Protein AF-A0A6A4WMY2-F1 (afdb_monomer)

Solvent-accessible surface area (backbone atoms only — not comparable to full-atom values): 32804 Å² total; per-residue (Å²): 133,95,70,61,45,73,72,65,24,87,80,44,72,63,36,80,62,93,88,50,77,45,66,55,60,60,67,51,46,77,79,38,69,51,49,16,57,38,78,95,74,64,24,33,28,31,42,44,43,34,55,51,47,76,78,48,96,80,77,61,83,92,50,36,43,37,49,77,73,38,41,66,62,64,94,48,38,72,63,53,51,57,52,47,69,68,31,71,67,42,60,69,35,49,77,80,50,74,86,37,73,67,36,46,49,55,49,51,50,51,52,52,49,52,55,48,52,56,45,51,48,54,50,54,51,49,52,52,49,34,56,75,70,73,44,63,59,64,43,98,55,95,80,65,11,54,49,55,52,53,49,53,59,57,21,77,82,28,67,70,44,44,60,44,69,71,43,91,84,60,73,72,49,71,68,48,48,50,51,53,51,48,54,54,50,52,50,53,51,48,52,52,51,42,68,43,41,73,52,50,87,67,81,36,95,66,63,68,80,62,49,78,46,77,51,75,48,68,47,100,87,71,48,80,45,75,46,80,46,80,44,72,70,56,88,82,42,58,62,60,49,56,47,63,76,39,40,59,61,52,46,54,54,31,44,61,51,21,72,51,91,46,76,65,9,55,50,27,38,55,48,33,67,50,60,36,29,38,67,47,55,45,49,55,56,56,48,46,71,56,47,53,52,49,50,45,40,51,52,52,61,67,37,69,82,51,44,62,61,56,38,53,50,44,53,50,52,41,44,52,52,47,47,53,50,54,77,39,30,71,62,51,50,56,53,50,51,55,55,49,67,74,44,87,47,51,72,83,86,68,65,72,88,79,81,78,73,58,72,95,78,47,71,98,64,83,80,89,72,67,91,46,49,71,54,40,52,39,52,53,51,45,52,54,44,51,52,51,50,48,53,51,42,72,69,58,74,36,69,69,54,53,50,52,31,50,52,49,47,59,75,74,44,93,65,50,71,66,58,50,43,58,59,38,66,79,36,96,52,43,88,80,51,59,56,80,75,42,44,64,57,48,49,51,65,67,74,68,72,68,50,56,90,77,55,85,52,60,96,62,34,38,60,47,84,45,100,94,46,54,43,66,40,76,43,77,50,60,59,79,87,59,87,48,62,95,68,33,42,60,43,73,55,97,78,36,62,42,67,41,68,37,34,52,92,74,53,83,54,64,94,85,36,38,63,40,41,45,102,90,31,44,45,70,40,81,63,84,83,75,83,49,56,78,73,61,71,54,60,93,72,36,43,71,43,79,49,102,90,39,53,43,68,41,76,113

Organism: Amphibalanus amphitrite (NCBI:txid1232801)

Sequence (556 aa):
MDTPNQPPGKSIPKQDLGGRKLSFMDHWYTLHPWIHFCPTRGKVLCFHCARANALSSSVPAKEKAFITEGFSNWKKALQRFSQHARSEHHLRSLPPSRNSITGVIETADAKQQEVNRANLMKVITSIIYLARQGLALRGHGNDDGNLIELLKLRACDSEELEQWLRRKERYLHQDTQNEILQLVSHEVLRNIISGMRDAVDGEVPDVPPFSVIVDGTQDISGNEQQSICVRYVDKDFNAVDAALDRYDEVLSTVEELGAGSTHVAARAAGLHAQLRKKSTLLALHMARVVLAPLDRLNRAAQGSRCTVSQLMSSVRLTKELLQAERDNADHTIQGLLRKVEASSCDAPMTLPRQKRVPARFAGAGEQHHAEDLPQYLREQLLLAIDSACTQLSDRFDQEGVREHGKVEKALLSSLNVKELDQLFQESPWREDISVADLAPQLQVLFKNNRTCADIRCAAGEKCDELPDGPDCVPDVPTCEGFFCRRGTNCYIRQGSPICLPNTCEVRECEPGLNCIDTPDGALCRKGEPIGTCEGKYCPPNTVCQTSAQGPTCAHI

pLDDT: mean 77.98, std 13.63, range [39.19, 97.25]

Structure (mmCIF, N/CA/C/O backbone):
data_AF-A0A6A4WMY2-F1
#
_entry.id   AF-A0A6A4WMY2-F1
#
loop_
_atom_site.group_PDB
_atom_site.id
_atom_site.type_symbol
_atom_site.label_atom_id
_atom_site.label_alt_id
_atom_site.label_comp_id
_atom_site.label_asym_id
_atom_site.label_entity_id
_atom_site.label_seq_id
_atom_site.pdbx_PDB_ins_code
_atom_site.Cartn_x
_atom_site.Cartn_y
_atom_site.Cartn_z
_atom_site.occupancy
_atom_site.B_iso_or_equiv
_atom_site.auth_seq_id
_atom_site.auth_comp_id
_atom_site.auth_asym_id
_atom_site.auth_atom_id
_atom_site.pdbx_PDB_model_num
ATOM 1 N N . MET A 1 1 ? -14.132 14.340 36.856 1.00 49.66 1 MET A N 1
ATOM 2 C CA . MET A 1 1 ? -15.029 15.392 37.387 1.00 49.66 1 MET A CA 1
ATOM 3 C C . MET A 1 1 ? -14.173 16.602 37.704 1.00 49.66 1 MET A C 1
ATOM 5 O O . MET A 1 1 ? -13.345 16.513 38.607 1.00 49.66 1 MET A O 1
ATOM 9 N N . ASP A 1 2 ? -14.356 17.693 36.966 1.00 70.06 2 ASP A N 1
ATOM 10 C CA . ASP A 1 2 ? -13.480 18.872 37.057 1.00 70.06 2 ASP A CA 1
ATOM 11 C C . ASP A 1 2 ? -14.007 19.960 38.003 1.00 70.06 2 ASP A C 1
ATOM 13 O O . ASP A 1 2 ? -13.276 20.885 38.351 1.00 70.06 2 ASP A O 1
ATOM 17 N N . THR A 1 3 ? -15.242 19.815 38.494 1.00 82.50 3 THR A N 1
ATOM 18 C CA . THR A 1 3 ? -15.913 20.769 39.388 1.00 82.50 3 THR A CA 1
ATOM 19 C C . THR A 1 3 ? -16.603 20.071 40.576 1.00 82.50 3 THR A C 1
ATOM 21 O O . THR A 1 3 ? -16.938 18.883 40.499 1.00 82.50 3 THR A O 1
ATOM 24 N N . PRO A 1 4 ? -16.798 20.769 41.715 1.00 89.75 4 PRO A N 1
ATOM 25 C CA . PRO A 1 4 ? -17.522 20.234 42.869 1.00 89.75 4 PRO A CA 1
ATOM 26 C C . PRO A 1 4 ? -19.018 20.026 42.572 1.00 89.75 4 PRO A C 1
ATOM 28 O O . PRO A 1 4 ? -19.658 20.858 41.938 1.00 89.75 4 PRO A O 1
ATOM 31 N N . ASN A 1 5 ? -19.600 18.938 43.089 1.00 92.81 5 ASN A N 1
ATOM 32 C CA . ASN A 1 5 ? -21.032 18.660 43.001 1.00 92.81 5 ASN A CA 1
ATOM 33 C C . ASN A 1 5 ? -21.786 19.480 44.058 1.00 92.81 5 ASN A C 1
ATOM 35 O O . ASN A 1 5 ? -21.643 19.218 45.256 1.00 92.81 5 ASN A O 1
ATOM 39 N N . GLN A 1 6 ? -22.569 20.465 43.623 1.00 94.25 6 GLN A N 1
ATOM 40 C CA . GLN A 1 6 ? -23.259 21.423 44.493 1.00 94.25 6 GLN A CA 1
ATOM 41 C C . GLN A 1 6 ? -24.754 21.502 44.136 1.00 94.25 6 GLN A C 1
ATOM 43 O O . GLN A 1 6 ? -25.190 22.468 43.512 1.00 94.25 6 GLN A O 1
ATOM 48 N N . PRO A 1 7 ? -25.554 20.472 44.474 1.00 92.44 7 PRO A N 1
ATOM 49 C CA . PRO A 1 7 ? -26.991 20.502 44.232 1.00 92.44 7 PRO A CA 1
ATOM 50 C C . PRO A 1 7 ? -27.688 21.502 45.177 1.00 92.44 7 PRO A C 1
ATOM 52 O O . PRO A 1 7 ? -27.111 21.881 46.199 1.00 92.44 7 PRO A O 1
ATOM 55 N N . PRO A 1 8 ? -28.941 21.909 44.894 1.00 91.50 8 PRO A N 1
ATOM 56 C CA . PRO A 1 8 ? -29.696 22.787 45.787 1.00 91.50 8 PRO A CA 1
ATOM 57 C C . PRO A 1 8 ? -29.760 22.208 47.206 1.00 91.50 8 PRO A C 1
ATOM 59 O O . PRO A 1 8 ? -30.103 21.048 47.393 1.00 91.50 8 PRO A O 1
ATOM 62 N N . GLY A 1 9 ? -29.513 22.994 48.245 1.00 87.06 9 GLY A N 1
ATOM 63 C CA . GLY A 1 9 ? -29.452 22.530 49.637 1.00 87.06 9 GLY A CA 1
ATOM 64 C C . GLY A 1 9 ? -30.753 21.914 50.146 1.00 87.06 9 GLY A C 1
ATOM 65 O O . GLY A 1 9 ? -30.734 21.102 51.070 1.00 87.06 9 GLY A O 1
ATOM 66 N N . LYS A 1 10 ? -31.884 22.211 49.492 1.00 87.38 10 LYS A N 1
ATOM 67 C CA . LYS A 1 10 ? -33.169 21.525 49.710 1.00 87.38 10 LYS A CA 1
ATOM 68 C C . LYS A 1 10 ? -33.118 20.027 49.379 1.00 87.38 10 LYS A C 1
ATOM 70 O O . LYS A 1 10 ? -33.895 19.275 49.961 1.00 87.38 10 LYS A O 1
ATOM 75 N N . SER A 1 11 ? -32.237 19.601 48.472 1.00 87.06 11 SER A N 1
ATOM 76 C CA . SER A 1 11 ? -32.034 18.196 48.104 1.00 87.06 11 SER A CA 1
ATOM 77 C C . SER A 1 11 ? -31.012 17.478 48.993 1.00 87.06 11 SER A C 1
ATOM 79 O O . SER A 1 11 ? -30.793 16.281 48.820 1.00 87.06 11 SER A O 1
ATOM 81 N N . ILE A 1 12 ? -30.374 18.177 49.939 1.00 90.62 12 ILE A N 1
ATOM 82 C CA . ILE A 1 12 ? -29.425 17.584 50.888 1.00 90.62 12 ILE A CA 1
ATOM 83 C C . ILE A 1 12 ? -30.179 17.092 52.135 1.00 90.62 12 ILE A C 1
ATOM 85 O O . ILE A 1 12 ? -31.046 17.809 52.648 1.00 90.62 12 ILE A O 1
ATOM 89 N N . PRO A 1 13 ? -29.851 15.897 52.673 1.00 90.19 13 PRO A N 1
ATOM 90 C CA . PRO A 1 13 ? -30.510 15.360 53.859 1.00 90.19 13 PRO A CA 1
ATOM 91 C C . PRO A 1 13 ? -30.508 16.329 55.051 1.00 90.19 13 PRO A C 1
ATOM 93 O O . PRO A 1 13 ? -29.478 16.892 55.445 1.00 90.19 13 PRO A O 1
ATOM 96 N N . LYS A 1 14 ? -31.684 16.504 55.662 1.00 89.31 14 LYS A N 1
ATOM 97 C CA . LYS A 1 14 ? -31.847 17.307 56.879 1.00 89.31 14 LYS A CA 1
ATOM 98 C C . LYS A 1 14 ? -31.226 16.583 58.073 1.00 89.31 14 LYS A C 1
ATOM 100 O O . LYS A 1 14 ? -31.343 15.369 58.199 1.00 89.31 14 LYS A O 1
ATOM 105 N N . GLN A 1 15 ? -30.612 17.340 58.976 1.00 88.31 15 GLN A N 1
ATOM 106 C CA . GLN A 1 15 ? -30.125 16.813 60.249 1.00 88.31 15 GLN A CA 1
ATOM 107 C C . GLN A 1 15 ? -31.263 16.838 61.273 1.00 88.31 15 GLN A C 1
ATOM 109 O O . GLN A 1 15 ? -31.840 17.902 61.514 1.00 88.31 15 GLN A O 1
ATOM 114 N N . ASP A 1 16 ? -31.553 15.692 61.891 1.00 87.06 16 ASP A N 1
ATOM 115 C CA . ASP A 1 16 ? -32.498 15.586 63.006 1.00 87.06 16 ASP A CA 1
ATOM 116 C C . ASP A 1 16 ? -31.764 15.696 64.352 1.00 87.06 16 ASP A C 1
ATOM 118 O O . ASP A 1 16 ? -30.712 15.089 64.558 1.00 87.06 16 ASP A O 1
ATOM 122 N N . LEU A 1 17 ? -32.302 16.515 65.252 1.00 81.88 17 LEU A N 1
ATOM 123 C CA . LEU A 1 17 ? -31.785 16.750 66.599 1.00 81.88 17 LEU A CA 1
ATOM 124 C C . LEU A 1 17 ? -32.896 16.596 67.645 1.00 81.88 17 LEU A C 1
ATOM 126 O O . LEU A 1 17 ? -32.997 17.424 68.548 1.00 81.88 17 LEU A O 1
ATOM 130 N N . GLY A 1 18 ? -33.756 15.580 67.500 1.00 71.44 18 GLY A N 1
ATOM 131 C CA . GLY A 1 18 ? -34.709 15.177 68.543 1.00 71.44 18 GLY A CA 1
ATOM 132 C C . GLY A 1 18 ? -35.649 16.307 68.968 1.00 71.44 18 GLY A C 1
ATOM 133 O O . GLY A 1 18 ? -35.836 16.539 70.157 1.00 71.44 18 GLY A O 1
ATOM 134 N N . GLY A 1 19 ? -36.169 17.060 67.990 1.00 77.19 19 GLY A N 1
ATOM 135 C CA . GLY A 1 19 ? -37.067 18.206 68.211 1.00 77.19 19 GLY A CA 1
ATOM 136 C C . GLY A 1 19 ? -36.827 19.397 67.276 1.00 77.19 19 GLY A C 1
ATOM 137 O O . GLY A 1 19 ? -37.694 20.252 67.126 1.00 77.19 19 GLY A O 1
ATOM 138 N N . ARG A 1 20 ? -35.676 19.451 66.589 1.00 82.94 20 ARG A N 1
ATOM 139 C CA . ARG A 1 20 ? -35.360 20.482 65.585 1.00 82.94 20 ARG A CA 1
ATOM 140 C C . ARG A 1 20 ? -34.719 19.850 64.354 1.00 82.94 20 ARG A C 1
ATOM 142 O O . ARG A 1 20 ? -33.725 19.141 64.477 1.00 82.94 20 ARG A O 1
ATOM 149 N N . LYS A 1 21 ? -35.247 20.161 63.167 1.00 88.19 21 LYS A N 1
ATOM 150 C CA . LYS A 1 21 ? -34.645 19.772 61.884 1.00 88.19 21 LYS A CA 1
ATOM 151 C C . LYS A 1 21 ? -33.838 20.935 61.319 1.00 88.19 21 LYS A C 1
ATOM 153 O O . LYS A 1 21 ? -34.378 22.019 61.112 1.00 88.19 21 LYS A O 1
ATOM 158 N N . LEU A 1 22 ? -32.549 20.717 61.079 1.00 89.62 22 LEU A N 1
ATOM 159 C CA . LEU A 1 22 ? -31.671 21.690 60.427 1.00 89.62 22 LEU A CA 1
ATOM 160 C C . LEU A 1 22 ? -31.495 21.309 58.957 1.00 89.62 22 LEU A C 1
ATOM 162 O O . LEU A 1 22 ? -31.347 20.130 58.637 1.00 89.62 22 LEU A O 1
ATOM 166 N N . SER A 1 23 ? -31.514 22.303 58.071 1.00 91.06 23 SER A N 1
ATOM 167 C CA . SER A 1 23 ? -31.303 22.112 56.629 1.00 91.06 23 SER A CA 1
ATOM 168 C C . SER A 1 23 ? -29.954 22.695 56.214 1.00 91.06 23 SER A C 1
ATOM 170 O O . SER A 1 23 ? -29.453 23.616 56.863 1.00 91.06 23 SER A O 1
ATOM 172 N N . PHE A 1 24 ? -29.377 22.152 55.143 1.00 93.25 24 PHE A N 1
ATOM 173 C CA . PHE A 1 24 ? -28.214 22.747 54.495 1.00 93.25 24 PHE A CA 1
ATOM 174 C C . PHE A 1 24 ? -28.599 24.095 53.867 1.00 93.25 24 PHE A C 1
ATOM 176 O O . PHE A 1 24 ? -29.709 24.238 53.356 1.00 93.25 24 PHE A O 1
ATOM 183 N N . MET A 1 25 ? -27.696 25.077 53.917 1.00 92.62 25 MET A N 1
ATOM 184 C CA . MET A 1 25 ? -27.930 26.419 53.373 1.00 92.62 25 MET A CA 1
ATOM 185 C C . MET A 1 25 ? -27.075 26.647 52.126 1.00 92.62 25 MET A C 1
ATOM 187 O O . MET A 1 25 ? -25.851 26.594 52.213 1.00 92.62 25 MET A O 1
ATOM 191 N N . ASP A 1 26 ? -27.703 26.984 50.999 1.00 91.00 26 ASP A N 1
ATOM 192 C CA . ASP A 1 26 ? -27.033 27.159 49.694 1.00 91.00 26 ASP A CA 1
ATOM 193 C C . ASP A 1 26 ? -25.900 28.189 49.736 1.00 91.00 26 ASP A C 1
ATOM 195 O O . ASP A 1 26 ? -24.853 27.997 49.124 1.00 91.00 26 ASP A O 1
ATOM 199 N N . HIS A 1 27 ? -26.058 29.247 50.537 1.00 93.12 27 HIS A N 1
ATOM 200 C CA . HIS A 1 27 ? -25.035 30.279 50.720 1.00 93.12 27 HIS A CA 1
ATOM 201 C C . HIS A 1 27 ? -23.695 29.733 51.256 1.00 93.12 27 HIS A C 1
ATOM 203 O O . HIS A 1 27 ? -22.650 30.361 51.077 1.00 93.12 27 HIS A O 1
ATOM 209 N N . TRP A 1 28 ? -23.676 28.546 51.874 1.00 94.44 28 TRP A N 1
ATOM 210 C CA . TRP A 1 28 ? -22.424 27.905 52.278 1.00 94.44 28 TRP A CA 1
ATOM 211 C C . TRP A 1 28 ? -21.531 27.550 51.088 1.00 94.44 28 TRP A C 1
ATOM 213 O O . TRP A 1 28 ? -20.315 27.588 51.249 1.00 94.44 28 TRP A O 1
ATOM 223 N N . TYR A 1 29 ? -22.089 27.287 49.901 1.00 92.75 29 TYR A N 1
ATOM 224 C CA . TYR A 1 29 ? -21.293 27.098 48.684 1.00 92.75 29 TYR A CA 1
ATOM 225 C C . TYR A 1 29 ? -20.561 28.371 48.269 1.00 92.75 29 TYR A C 1
ATOM 227 O O . TYR A 1 29 ? -19.414 28.310 47.839 1.00 92.75 29 TYR A O 1
ATOM 235 N N . THR A 1 30 ? -21.183 29.535 48.464 1.00 89.31 30 THR A N 1
ATOM 236 C CA . THR A 1 30 ? -20.558 30.829 48.169 1.00 89.31 30 THR A CA 1
ATOM 237 C C . THR A 1 30 ? -19.422 31.145 49.141 1.00 89.31 30 THR A C 1
ATOM 239 O O . THR A 1 30 ? -18.374 31.630 48.728 1.00 89.31 30 THR A O 1
ATOM 242 N N . LEU A 1 31 ? -19.603 30.846 50.431 1.00 90.06 31 LEU A N 1
ATOM 243 C CA . LEU A 1 31 ? -18.572 31.066 51.455 1.00 90.06 31 LEU A CA 1
ATOM 244 C C . LEU A 1 31 ? -17.430 30.045 51.379 1.00 90.06 31 LEU A C 1
ATOM 246 O O . LEU A 1 31 ? -16.291 30.345 51.738 1.00 90.06 31 LEU A O 1
ATOM 250 N N . HIS A 1 32 ? -17.735 28.828 50.933 1.00 92.56 32 HIS A N 1
ATOM 251 C CA . HIS A 1 32 ? -16.805 27.709 50.892 1.00 92.56 32 HIS A CA 1
ATOM 252 C C . HIS A 1 32 ? -16.947 26.945 49.562 1.00 92.56 32 HIS A C 1
ATOM 254 O O . HIS A 1 32 ? -17.542 25.863 49.526 1.00 92.56 32 HIS A O 1
ATOM 260 N N . PRO A 1 33 ? -16.359 27.465 48.464 1.00 92.00 33 PRO A N 1
ATOM 261 C CA . PRO A 1 33 ? -16.513 26.889 47.121 1.00 92.00 33 PRO A CA 1
ATOM 262 C C . PRO A 1 33 ? -16.011 25.448 46.985 1.00 92.00 33 PRO A C 1
ATOM 264 O O . PRO A 1 33 ? -16.410 24.727 46.077 1.00 92.00 33 PRO A O 1
ATOM 267 N N . TRP A 1 34 ? -15.153 25.001 47.903 1.00 92.88 34 TRP A N 1
ATOM 268 C CA . TRP A 1 34 ? -14.600 23.649 47.931 1.00 92.88 34 TRP A CA 1
ATOM 269 C C . TRP A 1 34 ? -15.593 22.569 48.388 1.00 92.88 34 TRP A C 1
ATOM 271 O O . TRP A 1 34 ? -15.263 21.383 48.303 1.00 92.88 34 TRP A O 1
ATOM 281 N N . ILE A 1 35 ? -16.774 22.931 48.909 1.00 94.62 35 ILE A N 1
ATOM 282 C CA . ILE A 1 35 ? -17.766 21.956 49.383 1.00 94.62 35 ILE A CA 1
ATOM 283 C C . ILE A 1 35 ? -18.275 21.122 48.201 1.00 94.62 35 ILE A C 1
ATOM 285 O O . ILE A 1 35 ? -18.761 21.656 47.206 1.00 94.62 35 ILE A O 1
ATOM 289 N N . HIS A 1 36 ? -18.212 19.802 48.353 1.00 94.25 36 HIS A N 1
ATOM 290 C CA . HIS A 1 36 ? -18.708 18.809 47.407 1.00 94.25 36 HIS A CA 1
ATOM 291 C C . HIS A 1 36 ? -19.710 17.886 48.106 1.00 94.25 36 HIS A C 1
ATOM 293 O O . HIS A 1 36 ? -19.387 17.262 49.118 1.00 94.25 36 HIS A O 1
ATOM 299 N N . PHE A 1 37 ? -20.924 17.771 47.574 1.00 94.00 37 PHE A N 1
ATOM 300 C CA . PHE A 1 37 ? -21.917 16.819 48.058 1.00 94.00 37 PHE A CA 1
ATOM 301 C C . PHE A 1 37 ? -21.693 15.440 47.432 1.00 94.00 37 PHE A C 1
ATOM 303 O O . PHE A 1 37 ? -21.652 15.305 46.211 1.00 94.00 37 PHE A O 1
ATOM 310 N N . CYS A 1 38 ? -21.580 14.412 48.270 1.00 90.44 38 CYS A N 1
ATOM 311 C CA . CYS A 1 38 ? -21.412 13.024 47.856 1.00 90.44 38 CYS A CA 1
ATOM 312 C C . CYS A 1 38 ? -22.769 12.299 47.945 1.00 90.44 38 CYS A C 1
ATOM 314 O O . CYS A 1 38 ? -23.190 11.972 49.061 1.00 90.44 38 CYS A O 1
ATOM 316 N N . PRO A 1 39 ? -23.459 12.025 46.815 1.00 88.44 39 PRO A N 1
ATOM 317 C CA . PRO A 1 39 ? -24.801 11.438 46.836 1.00 88.44 39 PRO A CA 1
ATOM 318 C C . PRO A 1 39 ? -24.831 10.050 47.473 1.00 88.44 39 PRO A C 1
ATOM 320 O O . PRO A 1 39 ? -25.721 9.762 48.265 1.00 88.44 39 PRO A O 1
ATOM 323 N N . THR A 1 40 ? -23.809 9.228 47.213 1.00 86.56 40 THR A N 1
ATOM 324 C CA . THR A 1 40 ? -23.692 7.866 47.763 1.00 86.56 40 THR A CA 1
ATOM 325 C C . THR A 1 40 ? -23.597 7.842 49.286 1.00 86.56 40 THR A C 1
ATOM 327 O O . THR A 1 40 ? -24.003 6.868 49.911 1.00 86.56 40 THR A O 1
ATOM 330 N N . ARG A 1 41 ? -23.079 8.912 49.903 1.00 85.19 41 ARG A N 1
ATOM 331 C CA . ARG A 1 41 ? -22.941 9.028 51.364 1.00 85.19 41 ARG A CA 1
ATOM 332 C C . ARG A 1 41 ? -23.996 9.926 52.005 1.00 85.19 41 ARG A C 1
ATOM 334 O O . ARG A 1 41 ? -24.130 9.901 53.223 1.00 85.19 41 ARG A O 1
ATOM 341 N N . GLY A 1 42 ? -24.693 10.757 51.229 1.00 88.50 42 GLY A N 1
ATOM 342 C CA . GLY A 1 42 ? -25.618 11.768 51.748 1.00 88.50 42 GLY A CA 1
ATOM 343 C C . GLY A 1 42 ? -24.942 12.843 52.613 1.00 88.50 42 GLY A C 1
ATOM 344 O O . GLY A 1 42 ? -25.579 13.408 53.500 1.00 88.50 42 GLY A O 1
ATOM 345 N N . LYS A 1 43 ? -23.646 13.111 52.400 1.00 92.88 43 LYS A N 1
ATOM 346 C CA . LYS A 1 43 ? -22.829 14.026 53.219 1.00 92.88 43 LYS A CA 1
ATOM 347 C C . LYS A 1 43 ? -21.940 14.921 52.359 1.00 92.88 43 LYS A C 1
ATOM 349 O O . LYS A 1 43 ? -21.724 14.637 51.181 1.00 92.88 43 LYS A O 1
ATOM 354 N N . VAL A 1 44 ? -21.385 15.976 52.961 1.00 93.75 44 VAL A N 1
ATOM 355 C CA . VAL A 1 44 ? -20.438 16.871 52.279 1.00 93.75 44 VAL A CA 1
ATOM 356 C C . VAL A 1 44 ? -18.979 16.526 52.571 1.00 93.75 44 VAL A C 1
ATOM 358 O O . VAL A 1 44 ? -18.624 16.127 53.679 1.00 93.75 44 VAL A O 1
ATOM 361 N N . LEU A 1 45 ? -18.139 16.706 51.560 1.00 94.06 45 LEU A N 1
ATOM 362 C CA . LEU A 1 45 ? -16.690 16.534 51.563 1.00 94.06 45 LEU A CA 1
ATOM 363 C C . LEU A 1 45 ? -16.027 17.803 51.011 1.00 94.06 45 LEU A C 1
ATOM 365 O O . LEU A 1 45 ? -16.696 18.686 50.476 1.00 94.06 45 LEU A O 1
ATOM 369 N N . CYS A 1 46 ? -14.706 17.885 51.118 1.00 92.81 46 CYS A N 1
ATOM 370 C CA . CYS A 1 46 ? -13.903 18.854 50.394 1.00 92.81 46 CYS A CA 1
ATOM 371 C C . CYS A 1 46 ? -13.462 18.270 49.055 1.00 92.81 46 CYS A C 1
ATOM 373 O O . CYS A 1 46 ? -12.777 17.250 49.021 1.00 92.81 46 CYS A O 1
ATOM 375 N N . PHE A 1 47 ? -13.819 18.941 47.960 1.00 91.69 47 PHE A N 1
ATOM 376 C CA . PHE A 1 47 ? -13.464 18.537 46.601 1.00 91.69 47 PHE A CA 1
ATOM 377 C C . PHE A 1 47 ? -11.952 18.364 46.420 1.00 91.69 47 PHE A C 1
ATOM 379 O O . PHE A 1 47 ? -11.493 17.334 45.930 1.00 91.69 47 PHE A O 1
ATOM 386 N N . HIS A 1 48 ? -11.174 19.355 46.864 1.00 89.12 48 HIS A N 1
ATOM 387 C CA . HIS A 1 48 ? -9.723 19.365 46.694 1.00 89.12 48 HIS A CA 1
ATOM 388 C C . HIS A 1 48 ? -9.035 18.304 47.556 1.00 89.12 48 HIS A C 1
ATOM 390 O O . HIS A 1 48 ? -8.252 17.514 47.034 1.00 89.12 48 HIS A O 1
ATOM 396 N N . CYS A 1 49 ? -9.374 18.219 48.847 1.00 88.88 49 CYS A N 1
ATOM 397 C CA . CYS A 1 49 ? -8.736 17.263 49.756 1.00 88.88 49 CYS A CA 1
ATOM 398 C C . CYS A 1 49 ? -9.131 15.811 49.451 1.00 88.88 49 CYS A C 1
ATOM 400 O O . CYS A 1 49 ? -8.282 14.926 49.497 1.00 88.88 49 CYS A O 1
ATOM 402 N N . ALA A 1 50 ? -10.396 15.545 49.096 1.00 87.31 50 ALA A N 1
ATOM 403 C CA . ALA A 1 50 ? -10.826 14.201 48.705 1.00 87.31 50 ALA A CA 1
ATOM 404 C C . ALA A 1 50 ? -10.114 13.723 47.427 1.00 87.31 50 ALA A C 1
ATOM 406 O O . ALA A 1 50 ? -9.737 12.556 47.339 1.00 87.31 50 ALA A O 1
ATOM 407 N N . ARG A 1 51 ? -9.871 14.631 46.469 1.00 83.06 51 ARG A N 1
ATOM 408 C CA . ARG A 1 51 ? -9.121 14.336 45.241 1.00 83.06 51 ARG A CA 1
ATOM 409 C C . ARG A 1 51 ? -7.628 14.130 45.502 1.00 83.06 51 ARG A C 1
ATOM 411 O O . ARG A 1 51 ? -7.066 13.163 45.006 1.00 83.06 51 ARG A O 1
ATOM 418 N N . ALA A 1 52 ? -6.997 14.995 46.298 1.00 78.81 52 ALA A N 1
ATOM 419 C CA . ALA A 1 52 ? -5.587 14.855 46.669 1.00 78.81 52 ALA A CA 1
ATOM 420 C C . ALA A 1 52 ? -5.323 13.549 47.441 1.00 78.81 52 ALA A C 1
ATOM 422 O O . ALA A 1 52 ? -4.319 12.881 47.216 1.00 78.81 52 ALA A O 1
ATOM 423 N N . ASN A 1 53 ? -6.259 13.128 48.296 1.00 75.88 53 ASN A N 1
ATOM 424 C CA . ASN A 1 53 ? -6.146 11.870 49.029 1.00 75.88 53 ASN A CA 1
ATOM 425 C C . ASN A 1 53 ? -6.332 10.615 48.156 1.00 75.88 53 ASN A C 1
ATOM 427 O O . ASN A 1 53 ? -5.854 9.550 48.521 1.00 75.88 53 ASN A O 1
ATOM 431 N N . ALA A 1 54 ? -6.982 10.704 46.993 1.00 63.59 54 ALA A N 1
ATOM 432 C CA . ALA A 1 54 ? -6.991 9.587 46.043 1.00 63.59 54 ALA A CA 1
ATOM 433 C C . ALA A 1 54 ? -5.582 9.279 45.485 1.00 63.59 54 ALA A C 1
ATOM 435 O O . ALA A 1 54 ? -5.363 8.196 44.953 1.00 63.59 54 ALA A O 1
ATOM 436 N N . LEU A 1 55 ? -4.633 10.215 45.633 1.00 60.41 55 LEU A N 1
ATOM 437 C CA . LEU A 1 55 ? -3.255 10.123 45.146 1.00 60.41 55 LEU A CA 1
ATOM 438 C C . LEU A 1 55 ? -2.224 9.824 46.260 1.00 60.41 55 LEU A C 1
ATOM 440 O O . LEU A 1 55 ? -1.058 9.601 45.948 1.00 60.41 55 LEU A O 1
ATOM 444 N N . SER A 1 56 ? -2.608 9.809 47.549 1.00 58.78 56 SER A N 1
ATOM 445 C CA . SER A 1 56 ? -1.692 9.522 48.675 1.00 58.78 56 SER A CA 1
ATOM 446 C C . SER A 1 56 ? -2.389 8.817 49.848 1.00 58.78 56 SER A C 1
ATOM 448 O O . SER A 1 56 ? -3.537 9.118 50.152 1.00 58.78 56 SER A O 1
ATOM 450 N N . SER A 1 57 ? -1.692 7.925 50.558 1.00 56.69 57 SER A N 1
ATOM 451 C CA . SER A 1 57 ? -2.320 6.966 51.489 1.00 56.69 57 SER A CA 1
ATOM 452 C C . SER A 1 57 ? -2.459 7.406 52.959 1.00 56.69 57 SER A C 1
ATOM 454 O O . SER A 1 57 ? -2.880 6.591 53.779 1.00 56.69 57 SER A O 1
ATOM 456 N N . SER A 1 58 ? -2.117 8.646 53.346 1.00 64.12 58 SER A N 1
ATOM 457 C CA . SER A 1 58 ? -2.205 9.077 54.758 1.00 64.12 58 SER A CA 1
ATOM 458 C C . SER A 1 58 ? -3.166 10.253 54.983 1.00 64.12 58 SER A C 1
ATOM 460 O O . SER A 1 58 ? -2.928 11.381 54.560 1.00 64.12 58 SER A O 1
ATOM 462 N N . VAL A 1 59 ? -4.266 9.985 55.702 1.00 67.62 59 VAL A N 1
ATOM 463 C CA . VAL A 1 59 ? -5.271 10.992 56.090 1.00 67.62 59 VAL A CA 1
ATOM 464 C C . VAL A 1 59 ? -5.067 11.398 57.551 1.00 67.62 59 VAL A C 1
ATOM 466 O O . VAL A 1 59 ? -5.196 10.545 58.437 1.00 67.62 59 VAL A O 1
ATOM 469 N N . PRO A 1 60 ? -4.847 12.689 57.859 1.00 72.88 60 PRO A N 1
ATOM 470 C CA . PRO A 1 60 ? -4.850 13.167 59.236 1.00 72.88 60 PRO A CA 1
ATOM 471 C C . PRO A 1 60 ? -6.188 12.858 59.921 1.00 72.88 60 PRO A C 1
ATOM 473 O O . PRO A 1 60 ? -7.254 13.217 59.418 1.00 72.88 60 PRO A O 1
ATOM 476 N N . ALA A 1 61 ? -6.154 12.246 61.110 1.00 69.75 61 ALA A N 1
ATOM 477 C CA . ALA A 1 61 ? -7.365 11.835 61.833 1.00 69.75 61 ALA A CA 1
ATOM 478 C C . ALA A 1 61 ? -8.374 12.983 62.055 1.00 69.75 61 ALA A C 1
ATOM 480 O O . ALA A 1 61 ? -9.580 12.756 62.062 1.00 69.75 61 ALA A O 1
ATOM 481 N N . LYS A 1 62 ? -7.884 14.226 62.176 1.00 70.12 62 LYS A N 1
ATOM 482 C CA . LYS A 1 62 ? -8.696 15.438 62.380 1.00 70.12 62 LYS A CA 1
ATOM 483 C C . LYS A 1 62 ? -9.469 15.895 61.127 1.00 70.12 62 LYS A C 1
ATOM 485 O O . LYS A 1 62 ? -10.405 16.681 61.260 1.00 70.12 62 LYS A O 1
ATOM 490 N N . GLU A 1 63 ? -9.124 15.385 59.942 1.00 80.62 63 GLU A N 1
ATOM 491 C CA . GLU A 1 63 ? -9.674 15.820 58.646 1.00 80.62 63 GLU A CA 1
ATOM 492 C C . GLU A 1 63 ? -10.549 14.764 57.949 1.00 80.62 63 GLU A C 1
ATOM 494 O O . GLU A 1 63 ? -11.196 15.064 56.945 1.00 80.62 63 GLU A O 1
ATOM 499 N N . LYS A 1 64 ? -10.659 13.549 58.510 1.00 84.19 64 LYS A N 1
ATOM 500 C CA . LYS A 1 64 ? -11.444 12.435 57.935 1.00 84.19 64 LYS A CA 1
ATOM 501 C C . LYS A 1 64 ? -12.875 12.821 57.550 1.00 84.19 64 LYS A C 1
ATOM 503 O O . LYS A 1 64 ? -13.364 12.406 56.502 1.00 84.19 64 LYS A O 1
ATOM 508 N N . ALA A 1 65 ? -13.518 13.681 58.340 1.00 88.44 65 ALA A N 1
ATOM 509 C CA . ALA A 1 65 ? -14.873 14.164 58.081 1.00 88.44 65 ALA A CA 1
ATOM 510 C C . ALA A 1 65 ? -15.039 14.883 56.727 1.00 88.44 65 ALA A C 1
ATOM 512 O O . ALA A 1 65 ? -16.122 14.834 56.157 1.00 88.44 65 ALA A O 1
ATOM 513 N N . PHE A 1 66 ? -13.998 15.541 56.208 1.00 91.06 66 PHE A N 1
ATOM 514 C CA . PHE A 1 66 ? -14.050 16.270 54.935 1.00 91.06 66 PHE A CA 1
ATOM 515 C C . PHE A 1 66 ? -13.346 15.538 53.788 1.00 91.06 66 PHE A C 1
ATOM 517 O O . PHE A 1 66 ? -13.329 16.046 52.673 1.00 91.06 66 PHE A O 1
ATOM 524 N N . ILE A 1 67 ? -12.793 14.348 54.033 1.00 87.06 67 ILE A N 1
ATOM 525 C CA . ILE A 1 67 ? -12.017 13.593 53.040 1.00 87.06 67 ILE A CA 1
ATOM 526 C C . ILE A 1 67 ? -12.672 12.236 52.760 1.00 87.06 67 ILE A C 1
ATOM 528 O O . ILE A 1 67 ? -12.974 11.930 51.610 1.00 87.06 67 ILE A O 1
ATOM 532 N N . THR A 1 68 ? -12.948 11.441 53.799 1.00 85.00 68 THR A N 1
ATOM 533 C CA . THR A 1 68 ? -13.400 10.045 53.656 1.00 85.00 68 THR A CA 1
ATOM 534 C C . THR A 1 68 ? -14.784 9.773 54.253 1.00 85.00 68 THR A C 1
ATOM 536 O O . THR A 1 68 ? -15.602 9.117 53.612 1.00 85.00 68 THR A O 1
ATOM 539 N N . GLU A 1 69 ? -15.083 10.278 55.453 1.00 87.75 69 GLU A N 1
ATOM 540 C CA . GLU A 1 69 ? -16.286 9.905 56.228 1.00 87.75 69 GLU A CA 1
ATOM 541 C C . GLU A 1 69 ? -17.533 10.742 55.896 1.00 87.75 69 GLU A C 1
ATOM 543 O O . GLU A 1 69 ? -18.672 10.290 56.082 1.00 87.75 69 GLU A O 1
ATOM 548 N N . GLY A 1 70 ? -17.320 11.968 55.417 1.00 90.38 70 GLY A N 1
ATOM 549 C CA . GLY A 1 70 ? -18.365 12.946 55.134 1.00 90.38 70 GLY A CA 1
ATOM 550 C C . GLY A 1 70 ? -18.886 13.676 56.374 1.00 90.38 70 GLY A C 1
ATOM 551 O O . GLY A 1 70 ? -19.052 13.107 57.457 1.00 90.38 70 GLY A O 1
ATOM 552 N N . PHE A 1 71 ? -19.203 14.955 56.194 1.00 93.38 71 PHE A N 1
ATOM 553 C CA . PHE A 1 71 ? -19.738 15.840 57.219 1.00 93.38 71 PHE A CA 1
ATOM 554 C C . PHE A 1 71 ? -21.242 16.083 57.017 1.00 93.38 71 PHE A C 1
ATOM 556 O O . PHE A 1 71 ? -21.694 16.342 55.904 1.00 93.38 71 PHE A O 1
ATOM 563 N N . SER A 1 72 ? -22.020 16.016 58.103 1.00 91.69 72 SER A N 1
ATOM 564 C CA . SER A 1 72 ? -23.476 16.262 58.093 1.00 91.69 72 SER A CA 1
ATOM 565 C C . SER A 1 72 ? -24.013 16.982 59.337 1.00 91.69 72 SER A C 1
ATOM 567 O O . SER A 1 72 ? -25.220 17.045 59.562 1.00 91.69 72 SER A O 1
ATOM 569 N N . ASN A 1 73 ? -23.130 17.541 60.175 1.00 91.81 73 ASN A N 1
ATOM 570 C CA . ASN A 1 73 ? -23.532 18.255 61.388 1.00 91.81 73 ASN A CA 1
ATOM 571 C C . ASN A 1 73 ? -23.728 19.754 61.109 1.00 91.81 73 ASN A C 1
ATOM 573 O O . ASN A 1 73 ? -22.876 20.588 61.428 1.00 91.81 73 ASN A O 1
ATOM 577 N N . TRP A 1 74 ? -24.878 20.089 60.531 1.00 92.75 74 TRP A N 1
ATOM 578 C CA . TRP A 1 74 ? -25.321 21.438 60.181 1.00 92.75 74 TRP A CA 1
ATOM 579 C C . TRP A 1 74 ? -25.280 22.425 61.354 1.00 92.75 74 TRP A C 1
ATOM 581 O O . TRP A 1 74 ? -24.950 23.590 61.144 1.00 92.75 74 TRP A O 1
ATOM 591 N N . LYS A 1 75 ? -25.477 21.971 62.604 1.00 90.69 75 LYS A N 1
ATOM 592 C CA . LYS A 1 75 ? -25.335 22.822 63.809 1.00 90.69 75 LYS A CA 1
ATOM 593 C C . LYS A 1 75 ? -23.941 23.454 63.943 1.00 90.69 75 LYS A C 1
ATOM 595 O O . LYS A 1 75 ? -23.820 24.540 64.501 1.00 90.69 75 LYS A O 1
ATOM 600 N N . LYS A 1 76 ? -22.889 22.782 63.456 1.00 91.44 76 LYS A N 1
ATOM 601 C CA . LYS A 1 76 ? -21.489 23.246 63.520 1.00 91.44 76 LYS A CA 1
ATOM 602 C C . LYS A 1 76 ? -20.894 23.559 62.141 1.00 91.44 76 LYS A C 1
ATOM 604 O O . LYS A 1 76 ? -19.675 23.675 62.036 1.00 91.44 76 LYS A O 1
ATOM 609 N N . ALA A 1 77 ? -21.723 23.681 61.101 1.00 91.12 77 ALA A N 1
ATOM 610 C CA . ALA A 1 77 ? -21.283 23.808 59.710 1.00 91.12 77 ALA A CA 1
ATOM 611 C C . ALA A 1 77 ? -20.261 24.934 59.508 1.00 91.12 77 ALA A C 1
ATOM 613 O O . ALA A 1 77 ? -19.103 24.649 59.226 1.00 91.12 77 ALA A O 1
ATOM 614 N N . LEU A 1 78 ? -20.640 26.192 59.756 1.00 91.44 78 LEU A N 1
ATOM 615 C CA . LEU A 1 78 ? -19.761 27.351 59.535 1.00 91.44 78 LEU A CA 1
ATOM 616 C C . LEU A 1 78 ? -18.444 27.275 60.322 1.00 91.44 78 LEU A C 1
ATOM 618 O O . LEU A 1 78 ? -17.381 27.583 59.784 1.00 91.44 78 LEU A O 1
ATOM 622 N N . GLN A 1 79 ? -18.498 26.815 61.577 1.00 93.75 79 GLN A N 1
ATOM 623 C CA . GLN A 1 79 ? -17.309 26.636 62.414 1.00 93.75 79 GLN A CA 1
ATOM 624 C C . GLN A 1 79 ? -16.364 25.592 61.807 1.00 93.75 79 GLN A C 1
ATOM 626 O O . GLN A 1 79 ? -15.168 25.840 61.663 1.00 93.75 79 GLN A O 1
ATOM 631 N N . ARG A 1 80 ? -16.899 24.422 61.443 1.00 93.19 80 ARG A N 1
ATOM 632 C CA . ARG A 1 80 ? -16.119 23.293 60.921 1.00 93.19 80 ARG A CA 1
ATOM 633 C C . ARG A 1 80 ? -15.599 23.563 59.513 1.00 93.19 80 ARG A C 1
ATOM 635 O O . ARG A 1 80 ? -14.459 23.209 59.236 1.00 93.19 80 ARG A O 1
ATOM 642 N N . PHE A 1 81 ? -16.383 24.227 58.666 1.00 94.50 81 PHE A N 1
ATOM 643 C CA . PHE A 1 81 ? -15.958 24.648 57.333 1.00 94.50 81 PHE A CA 1
ATOM 644 C C . PHE A 1 81 ? -14.830 25.677 57.416 1.00 94.50 81 PHE A C 1
ATOM 646 O O . PHE A 1 81 ? -13.790 25.497 56.790 1.00 94.50 81 PHE A O 1
ATOM 653 N N . SER A 1 82 ? -14.972 26.699 58.263 1.00 92.44 82 SER A N 1
ATOM 654 C CA . SER A 1 82 ? -13.924 27.709 58.463 1.00 92.44 82 SER A CA 1
ATOM 655 C C . SER A 1 82 ? -12.645 27.128 59.070 1.00 92.44 82 SER A C 1
ATOM 657 O O . SER A 1 82 ? -11.551 27.592 58.761 1.00 92.44 82 SER A O 1
ATOM 659 N N . GLN A 1 83 ? -12.766 26.129 59.947 1.00 91.38 83 GLN A N 1
ATOM 660 C CA . GLN A 1 83 ? -11.615 25.435 60.523 1.00 91.38 83 GLN A CA 1
ATOM 661 C C . GLN A 1 83 ? -10.890 24.583 59.474 1.00 91.38 83 GLN A C 1
ATOM 663 O O . GLN A 1 83 ? -9.667 24.639 59.400 1.00 91.38 83 GLN A O 1
ATOM 668 N N . HIS A 1 84 ? -11.635 23.841 58.649 1.00 91.19 84 HIS A N 1
ATOM 669 C CA . HIS A 1 84 ? -11.073 23.046 57.557 1.00 91.19 84 HIS A CA 1
ATOM 670 C C . HIS A 1 84 ? -10.391 23.923 56.503 1.00 91.19 84 HIS A C 1
ATOM 672 O O . HIS A 1 84 ? -9.259 23.655 56.128 1.00 91.19 84 HIS A O 1
ATOM 678 N N . ALA A 1 85 ? -11.030 25.019 56.083 1.00 89.44 85 ALA A N 1
ATOM 679 C CA . ALA A 1 85 ? -10.482 25.926 55.072 1.00 89.44 85 ALA A CA 1
ATOM 680 C C . ALA A 1 85 ? -9.131 26.555 55.474 1.00 89.44 85 ALA A C 1
ATOM 682 O O . ALA A 1 85 ? -8.368 26.984 54.614 1.00 89.44 85 ALA A O 1
ATOM 683 N N . ARG A 1 86 ? -8.830 26.615 56.779 1.00 89.12 86 ARG A N 1
ATOM 684 C CA . ARG A 1 86 ? -7.560 27.120 57.325 1.00 89.12 86 ARG A CA 1
ATOM 685 C C . ARG A 1 86 ? -6.565 26.017 57.676 1.00 89.12 86 ARG A C 1
ATOM 687 O O . ARG A 1 86 ? -5.487 26.327 58.180 1.00 89.12 86 ARG A O 1
ATOM 694 N N . SER A 1 87 ? -6.917 24.748 57.493 1.00 86.50 87 SER A N 1
ATOM 695 C CA . SER A 1 87 ? -6.008 23.664 57.835 1.00 86.50 87 SER A CA 1
ATOM 696 C C . SER A 1 87 ? -4.876 23.572 56.818 1.00 86.50 87 SER A C 1
ATOM 698 O O . SER A 1 87 ? -5.058 23.792 55.621 1.00 86.50 87 SER A O 1
ATOM 700 N N . GLU A 1 88 ? -3.683 23.230 57.299 1.00 82.25 88 GLU A N 1
ATOM 701 C CA . GLU A 1 88 ? -2.485 23.090 56.465 1.00 82.25 88 GLU A CA 1
ATOM 702 C C . GLU A 1 88 ? -2.692 22.069 55.336 1.00 82.25 88 GLU A C 1
ATOM 704 O O . GLU A 1 88 ? -2.240 22.266 54.210 1.00 82.25 88 GLU A O 1
ATOM 709 N N . HIS A 1 89 ? -3.445 21.002 55.619 1.00 83.75 89 HIS A N 1
ATOM 710 C CA . HIS A 1 89 ? -3.792 19.988 54.631 1.00 83.75 89 HIS A CA 1
ATOM 711 C C . HIS A 1 89 ? -4.683 20.550 53.515 1.00 83.75 89 HIS A C 1
ATOM 713 O O . HIS A 1 89 ? -4.439 20.265 52.344 1.00 83.75 89 HIS A O 1
ATOM 719 N N . HIS A 1 90 ? -5.681 21.375 53.856 1.00 86.38 90 HIS A N 1
ATOM 720 C CA . HIS A 1 90 ? -6.513 22.041 52.858 1.00 86.38 90 HIS A CA 1
ATOM 721 C C . HIS A 1 90 ? -5.684 22.991 51.995 1.00 86.38 90 HIS A C 1
ATOM 723 O O . HIS A 1 90 ? -5.721 22.877 50.775 1.00 86.38 90 HIS A O 1
ATOM 729 N N . LEU A 1 91 ? -4.873 23.851 52.618 1.00 83.94 91 LEU A N 1
ATOM 730 C CA . LEU A 1 91 ? -4.033 24.823 51.912 1.00 83.94 91 LEU A CA 1
ATOM 731 C C . LEU A 1 91 ? -3.046 24.162 50.939 1.00 83.94 91 LEU A C 1
ATOM 733 O O . LEU A 1 91 ? -2.867 24.663 49.835 1.00 83.94 91 LEU A O 1
ATOM 737 N N . ARG A 1 92 ? -2.456 23.016 51.307 1.00 81.00 92 ARG A N 1
ATOM 738 C CA . ARG A 1 92 ? -1.591 22.225 50.411 1.00 81.00 92 ARG A CA 1
ATOM 739 C C . ARG A 1 92 ? -2.342 21.502 49.294 1.00 81.00 92 ARG A C 1
ATOM 741 O O . ARG A 1 92 ? -1.746 21.198 48.271 1.00 81.00 92 ARG A O 1
ATOM 748 N N . SER A 1 93 ? -3.620 21.190 49.502 1.00 82.44 93 SER A N 1
ATOM 749 C CA . SER A 1 93 ? -4.446 20.475 48.520 1.00 82.44 93 SER A CA 1
ATOM 750 C C . SER A 1 93 ? -5.073 21.406 47.479 1.00 82.44 93 SER A C 1
ATOM 752 O O . SER A 1 93 ? -5.647 20.929 46.497 1.00 82.44 93 SER A O 1
ATOM 754 N N . LEU A 1 94 ? -5.013 22.724 47.696 1.00 80.56 94 LEU A N 1
ATOM 755 C CA . LEU A 1 94 ? -5.502 23.706 46.738 1.00 80.56 94 LEU A CA 1
ATOM 756 C C . LEU A 1 94 ? -4.612 23.713 45.485 1.00 80.56 94 LEU A C 1
ATOM 758 O O . LEU A 1 94 ? -3.389 23.636 45.600 1.00 80.56 94 LEU A O 1
ATOM 762 N N . PRO A 1 95 ? -5.201 23.823 44.282 1.00 69.31 95 PRO A N 1
ATOM 763 C CA . PRO A 1 95 ? -4.416 24.007 43.070 1.00 69.31 95 PRO A CA 1
ATOM 764 C C . PRO A 1 95 ? -3.616 25.321 43.152 1.00 69.31 95 PRO A C 1
ATOM 766 O O . PRO A 1 95 ? -4.119 26.299 43.721 1.00 69.31 95 PRO A O 1
ATOM 769 N N . PRO A 1 96 ? -2.399 25.377 42.580 1.00 60.78 96 PRO A N 1
ATOM 770 C CA . PRO A 1 96 ? -1.636 26.616 42.515 1.00 60.78 96 PRO A CA 1
ATOM 771 C C . PRO A 1 96 ? -2.462 27.706 41.820 1.00 60.78 96 PRO A C 1
ATOM 773 O O . PRO A 1 96 ? -3.116 27.477 40.800 1.00 60.78 96 PRO A O 1
ATOM 776 N N . SER A 1 97 ? -2.472 28.907 42.402 1.00 59.66 97 SER A N 1
ATOM 777 C CA . SER A 1 97 ? -3.138 30.064 41.799 1.00 59.66 97 SER A CA 1
ATOM 778 C C . SER A 1 97 ? -2.450 30.424 40.481 1.00 59.66 97 SER A C 1
ATOM 780 O O . SER A 1 97 ? -1.233 30.587 40.460 1.00 59.66 97 SER A O 1
ATOM 782 N N . ARG A 1 98 ? -3.219 30.638 39.402 1.00 52.34 98 ARG A N 1
ATOM 783 C CA . ARG A 1 98 ? -2.687 31.125 38.110 1.00 52.34 98 ARG A CA 1
ATOM 784 C C . ARG A 1 98 ? -1.952 32.469 38.219 1.00 52.34 98 ARG A C 1
ATOM 786 O O . ARG A 1 98 ? -1.150 32.783 37.353 1.00 52.34 98 ARG A O 1
ATOM 793 N N . ASN A 1 99 ? -2.208 33.235 39.282 1.00 51.69 99 ASN A N 1
ATOM 794 C CA . ASN A 1 99 ? -1.589 34.539 39.532 1.00 51.69 99 ASN A CA 1
ATOM 795 C C . ASN A 1 99 ? -0.416 34.471 40.526 1.00 51.69 99 ASN A C 1
ATOM 797 O O . ASN A 1 99 ? 0.117 35.511 40.907 1.00 51.69 99 ASN A O 1
ATOM 801 N N . SER A 1 100 ? -0.037 33.282 41.010 1.00 58.38 100 SER A N 1
ATOM 802 C CA . SER A 1 100 ? 1.185 33.145 41.803 1.00 58.38 100 SER A CA 1
ATOM 803 C C . SER A 1 100 ? 2.401 33.137 40.876 1.00 58.38 100 SER A C 1
ATOM 805 O O . SER A 1 100 ? 2.324 32.657 39.747 1.00 58.38 100 SER A O 1
ATOM 807 N N . ILE A 1 101 ? 3.541 33.633 41.363 1.00 56.62 101 ILE A N 1
ATOM 808 C CA . ILE A 1 101 ? 4.815 33.596 40.627 1.00 56.62 101 ILE A CA 1
ATOM 809 C C . ILE A 1 101 ? 5.121 32.163 40.163 1.00 56.62 101 ILE A C 1
ATOM 811 O O . ILE A 1 101 ? 5.512 31.959 39.022 1.00 56.62 101 ILE A O 1
ATOM 815 N N . THR A 1 102 ? 4.851 31.165 41.007 1.00 52.97 102 THR A N 1
ATOM 816 C CA . THR A 1 102 ? 5.024 29.746 40.679 1.00 52.97 102 THR A CA 1
ATOM 817 C C . THR A 1 102 ? 4.103 29.293 39.541 1.00 52.97 102 THR A C 1
ATOM 819 O O . THR A 1 102 ? 4.580 28.662 38.610 1.00 52.97 102 THR A O 1
ATOM 822 N N . GLY A 1 103 ? 2.820 29.674 39.546 1.00 55.09 103 GLY A N 1
ATOM 823 C CA . GLY A 1 103 ? 1.882 29.326 38.470 1.00 55.09 103 GLY A CA 1
ATOM 824 C C . GLY A 1 103 ? 2.191 30.027 37.140 1.00 55.09 103 GLY A C 1
ATOM 825 O O . GLY A 1 103 ? 1.988 29.456 36.068 1.00 55.09 103 GLY A O 1
ATOM 826 N N . VAL A 1 104 ? 2.732 31.248 37.187 1.00 59.12 104 VAL A N 1
ATOM 827 C CA . VAL A 1 104 ? 3.215 31.967 35.995 1.00 59.12 104 VAL A CA 1
ATOM 828 C C . VAL A 1 104 ? 4.488 31.321 35.440 1.00 59.12 104 VAL A C 1
ATOM 830 O O . VAL A 1 104 ? 4.608 31.180 34.228 1.00 59.12 104 VAL A O 1
ATOM 833 N N . ILE A 1 105 ? 5.408 30.873 36.300 1.00 59.03 105 ILE A N 1
ATOM 834 C CA . ILE A 1 105 ? 6.609 30.134 35.882 1.00 59.03 105 ILE A CA 1
ATOM 835 C C . ILE A 1 105 ? 6.220 28.783 35.272 1.00 59.03 105 ILE A C 1
ATOM 837 O O . ILE A 1 105 ? 6.640 28.485 34.163 1.00 59.03 105 ILE A O 1
ATOM 841 N N . GLU A 1 106 ? 5.340 28.013 35.918 1.00 59.53 106 GLU A N 1
ATOM 842 C CA . GLU A 1 106 ? 4.862 26.723 35.398 1.00 59.53 106 GLU A CA 1
ATOM 843 C C . GLU A 1 106 ? 4.179 26.864 34.026 1.00 59.53 106 GLU A C 1
ATOM 845 O O . GLU A 1 106 ? 4.375 26.037 33.135 1.00 59.53 106 GLU A O 1
ATOM 850 N N . THR A 1 107 ? 3.393 27.925 33.821 1.00 61.97 107 THR A N 1
ATOM 851 C CA . THR A 1 107 ? 2.725 28.181 32.534 1.00 61.97 107 THR A CA 1
ATOM 852 C C . THR A 1 107 ? 3.668 28.729 31.464 1.00 61.97 107 THR A C 1
ATOM 854 O O . THR A 1 107 ? 3.531 28.360 30.295 1.00 61.97 107 THR A O 1
ATOM 857 N N . ALA A 1 108 ? 4.639 29.568 31.832 1.00 63.47 108 ALA A N 1
ATOM 858 C CA . ALA A 1 108 ? 5.691 30.025 30.927 1.00 63.47 108 ALA A CA 1
ATOM 859 C C . ALA A 1 108 ? 6.592 28.861 30.486 1.00 63.47 108 ALA A C 1
ATOM 861 O O . ALA A 1 108 ? 6.866 28.726 29.293 1.00 63.47 108 ALA A O 1
ATOM 862 N N . ASP A 1 109 ? 6.957 27.973 31.413 1.00 74.69 109 ASP A N 1
ATOM 863 C CA . ASP A 1 109 ? 7.713 26.754 31.134 1.00 74.69 109 ASP A CA 1
ATOM 864 C C . ASP A 1 109 ? 6.919 25.817 30.225 1.00 74.69 109 ASP A C 1
ATOM 866 O O . ASP A 1 109 ? 7.459 25.326 29.237 1.00 74.69 109 ASP A O 1
ATOM 870 N N . ALA A 1 110 ? 5.620 25.626 30.479 1.00 77.62 110 ALA A N 1
ATOM 871 C CA . ALA A 1 110 ? 4.761 24.824 29.610 1.00 77.62 110 ALA A CA 1
ATOM 872 C C . ALA A 1 110 ? 4.676 25.401 28.185 1.00 77.62 110 ALA A C 1
ATOM 874 O O . ALA A 1 110 ? 4.806 24.664 27.206 1.00 77.62 110 ALA A O 1
ATOM 875 N N . LYS A 1 111 ? 4.522 26.725 28.045 1.00 81.19 111 LYS A N 1
ATOM 876 C CA . LYS A 1 111 ? 4.496 27.390 26.733 1.00 81.19 111 LYS A CA 1
ATOM 877 C C . LYS A 1 111 ? 5.844 27.278 26.018 1.00 81.19 111 LYS A C 1
ATOM 879 O O . LYS A 1 111 ? 5.882 27.007 24.820 1.00 81.19 111 LYS A O 1
ATOM 884 N N . GLN A 1 112 ? 6.951 27.448 26.739 1.00 83.44 112 GLN A N 1
ATOM 885 C CA . GLN A 1 112 ? 8.289 27.310 26.169 1.00 83.44 112 GLN A CA 1
ATOM 886 C C . GLN A 1 112 ? 8.587 25.862 25.764 1.00 83.44 112 GLN A C 1
ATOM 888 O O . GLN A 1 112 ? 9.201 25.641 24.720 1.00 83.44 112 GLN A O 1
ATOM 893 N N . GLN A 1 113 ? 8.138 24.880 26.551 1.00 83.50 113 GLN A N 1
ATOM 894 C CA . GLN A 1 113 ? 8.220 23.460 26.211 1.00 83.50 113 GLN A CA 1
ATOM 895 C C . GLN A 1 113 ? 7.447 23.150 24.932 1.00 83.50 113 GLN A C 1
ATOM 897 O O . GLN A 1 113 ? 7.973 22.440 24.079 1.00 83.50 113 GLN A O 1
ATOM 902 N N . GLU A 1 114 ? 6.247 23.704 24.768 1.00 88.31 114 GLU A N 1
ATOM 903 C CA . GLU A 1 114 ? 5.443 23.502 23.561 1.00 88.31 114 GLU A CA 1
ATOM 904 C C . GLU A 1 114 ? 6.139 24.064 22.314 1.00 88.31 114 GLU A C 1
ATOM 906 O O . GLU A 1 114 ? 6.315 23.358 21.322 1.00 88.31 114 GLU A O 1
ATOM 911 N N . VAL A 1 115 ? 6.658 25.294 22.396 1.00 88.75 115 VAL A N 1
ATOM 912 C CA . VAL A 1 115 ? 7.450 25.901 21.310 1.00 88.75 115 VAL A CA 1
ATOM 913 C C . VAL A 1 115 ? 8.705 25.074 21.004 1.00 88.75 115 VAL A C 1
ATOM 915 O O . VAL A 1 115 ? 9.035 24.840 19.841 1.00 88.75 115 VAL A O 1
ATOM 918 N N . ASN A 1 116 ? 9.398 24.580 22.035 1.00 87.94 116 ASN A N 1
ATOM 919 C CA . ASN A 1 116 ? 10.581 23.738 21.858 1.00 87.94 116 ASN A CA 1
ATOM 920 C C . ASN A 1 116 ? 10.236 22.403 21.182 1.00 87.94 116 ASN A C 1
ATOM 922 O O . ASN A 1 116 ? 10.968 21.979 20.289 1.00 87.94 116 ASN A O 1
ATOM 926 N N . ARG A 1 117 ? 9.122 21.757 21.560 1.00 89.88 117 ARG A N 1
ATOM 927 C CA . ARG A 1 117 ? 8.628 20.527 20.916 1.00 89.88 117 ARG A CA 1
ATOM 928 C C . ARG A 1 117 ? 8.295 20.766 19.450 1.00 89.88 117 ARG A C 1
ATOM 930 O O . ARG A 1 117 ? 8.723 19.986 18.601 1.00 89.88 117 ARG A O 1
ATOM 937 N N . ALA A 1 118 ? 7.600 21.861 19.147 1.00 91.38 118 ALA A N 1
ATOM 938 C CA . ALA A 1 118 ? 7.262 22.230 17.777 1.00 91.38 118 ALA A CA 1
ATOM 939 C C . ALA A 1 118 ? 8.519 22.431 16.913 1.00 91.38 118 ALA A C 1
ATOM 941 O O . ALA A 1 118 ? 8.590 21.936 15.789 1.00 91.38 118 ALA A O 1
ATOM 942 N N . ASN A 1 119 ? 9.546 23.101 17.439 1.00 92.31 119 ASN A N 1
ATOM 943 C CA . ASN A 1 119 ? 10.799 23.315 16.715 1.00 92.31 119 ASN A CA 1
ATOM 944 C C . ASN A 1 119 ? 11.643 22.038 16.579 1.00 92.31 119 ASN A C 1
ATOM 946 O O . ASN A 1 119 ? 12.161 21.768 15.495 1.00 92.31 119 ASN A O 1
ATOM 950 N N . LEU A 1 120 ? 11.704 21.196 17.615 1.00 91.94 120 LEU A N 1
ATOM 951 C CA . LEU A 1 120 ? 12.328 19.873 17.517 1.00 91.94 120 LEU A CA 1
ATOM 952 C C . LEU A 1 120 ? 11.650 19.020 16.437 1.00 91.94 120 LEU A C 1
ATOM 954 O O . LEU A 1 120 ? 12.328 18.374 15.639 1.00 91.94 120 LEU A O 1
ATOM 958 N N . MET A 1 121 ? 10.320 19.083 16.339 1.00 93.69 121 MET A N 1
ATOM 959 C CA . MET A 1 121 ? 9.576 18.391 15.290 1.00 93.69 121 MET A CA 1
ATOM 960 C C . MET A 1 121 ? 9.921 18.910 13.886 1.00 93.69 121 MET A C 1
ATOM 962 O O . MET A 1 121 ? 9.988 18.130 12.935 1.00 93.69 121 MET A O 1
ATOM 966 N N . LYS A 1 122 ? 10.223 20.206 13.725 1.00 94.00 122 LYS A N 1
ATOM 967 C CA . LYS A 1 122 ? 10.729 20.750 12.449 1.00 94.00 122 LYS A CA 1
ATOM 968 C C . LYS A 1 122 ? 12.091 20.149 12.074 1.00 94.00 122 LYS A C 1
ATOM 970 O O . LYS A 1 122 ? 12.313 19.888 10.894 1.00 94.00 122 LYS A O 1
ATOM 975 N N . VAL A 1 123 ? 12.967 19.852 13.039 1.00 92.94 123 VAL A N 1
ATOM 976 C CA . VAL A 1 123 ? 14.236 19.134 12.779 1.00 92.94 123 VAL A CA 1
ATOM 977 C C . VAL A 1 123 ? 13.993 17.689 12.400 1.00 92.94 123 VAL A C 1
ATOM 979 O O . VAL A 1 123 ? 14.476 17.261 11.355 1.00 92.94 123 VAL A O 1
ATOM 982 N N . ILE A 1 124 ? 13.194 16.963 13.183 1.00 94.81 124 ILE A N 1
ATOM 983 C CA . ILE A 1 124 ? 12.875 15.556 12.909 1.00 94.81 124 ILE A CA 1
ATOM 984 C C . ILE A 1 124 ? 12.243 15.414 11.518 1.00 94.81 124 ILE A C 1
ATOM 986 O O . ILE A 1 124 ? 12.697 14.606 10.714 1.00 94.81 124 ILE A O 1
ATOM 990 N N . THR A 1 125 ? 11.248 16.241 11.182 1.00 95.88 125 THR A N 1
ATOM 991 C CA . THR A 1 125 ? 10.595 16.198 9.860 1.00 95.88 125 THR A CA 1
ATOM 992 C C . THR A 1 125 ? 11.530 16.580 8.714 1.00 95.88 125 THR A C 1
ATOM 994 O O . THR A 1 125 ? 11.394 16.034 7.624 1.00 95.88 125 THR A O 1
ATOM 997 N N . SER A 1 126 ? 12.504 17.465 8.945 1.00 95.50 126 SER A N 1
ATOM 998 C CA . SER A 1 126 ? 13.523 17.809 7.942 1.00 95.50 126 SER A CA 1
ATOM 999 C C . SER A 1 126 ? 14.521 16.663 7.728 1.00 95.50 126 SER A C 1
ATOM 1001 O O . SER A 1 126 ? 14.866 16.363 6.589 1.00 95.50 126 SER A O 1
ATOM 1003 N N . ILE A 1 127 ? 14.916 15.960 8.797 1.00 94.81 127 ILE A N 1
ATOM 1004 C CA . ILE A 1 127 ? 15.716 14.727 8.710 1.00 94.81 127 ILE A CA 1
ATOM 1005 C C . ILE A 1 127 ? 14.956 13.647 7.933 1.00 94.81 127 ILE A C 1
ATOM 1007 O O . ILE A 1 127 ? 15.508 13.064 7.004 1.00 94.81 127 ILE A O 1
ATOM 1011 N N . ILE A 1 128 ? 13.681 13.413 8.268 1.00 93.75 128 ILE A N 1
ATOM 1012 C CA . ILE A 1 128 ? 12.827 12.443 7.566 1.00 93.75 128 ILE A CA 1
ATOM 1013 C C . ILE A 1 128 ? 12.692 12.812 6.088 1.00 93.75 128 ILE A C 1
ATOM 1015 O O . ILE A 1 128 ? 12.773 11.932 5.235 1.00 93.75 128 ILE A O 1
ATOM 1019 N N . TYR A 1 129 ? 12.499 14.094 5.772 1.00 94.88 129 TYR A N 1
ATOM 1020 C CA . TYR A 1 129 ? 12.424 14.567 4.393 1.00 94.88 129 TYR A CA 1
ATOM 1021 C C . TYR A 1 129 ? 13.691 14.203 3.613 1.00 94.88 129 TYR A C 1
ATOM 1023 O O . TYR A 1 129 ? 13.591 13.530 2.591 1.00 94.88 129 TYR A O 1
ATOM 1031 N N . LEU A 1 130 ? 14.873 14.566 4.120 1.00 93.25 130 LEU A N 1
ATOM 1032 C CA . LEU A 1 130 ? 16.144 14.264 3.455 1.00 93.25 130 LEU A CA 1
ATOM 1033 C C . LEU A 1 130 ? 16.367 12.756 3.307 1.00 93.25 130 LEU A C 1
ATOM 1035 O O . LEU A 1 130 ? 16.712 12.297 2.222 1.00 93.25 130 LEU A O 1
ATOM 1039 N N . ALA A 1 131 ? 16.075 11.979 4.355 1.00 88.25 131 ALA A N 1
ATOM 1040 C CA . ALA A 1 131 ? 16.175 10.523 4.320 1.00 88.25 131 ALA A CA 1
ATOM 1041 C C . ALA A 1 131 ? 15.256 9.901 3.254 1.00 88.25 131 ALA A C 1
ATOM 1043 O O . ALA A 1 131 ? 15.671 8.998 2.533 1.00 88.25 131 ALA A O 1
ATOM 1044 N N . ARG A 1 132 ? 14.022 10.403 3.102 1.00 83.19 132 ARG A N 1
ATOM 1045 C CA . ARG A 1 132 ? 13.081 9.938 2.066 1.00 83.19 132 ARG A CA 1
ATOM 1046 C C . ARG A 1 132 ? 13.551 10.249 0.647 1.00 83.19 132 ARG A C 1
ATOM 1048 O O . ARG A 1 132 ? 13.221 9.486 -0.254 1.00 83.19 132 ARG A O 1
ATOM 1055 N N . GLN A 1 133 ? 14.273 11.352 0.467 1.00 83.69 133 GLN A N 1
ATOM 1056 C CA . GLN A 1 133 ? 14.847 11.761 -0.818 1.00 83.69 133 GLN A CA 1
ATOM 1057 C C . GLN A 1 133 ? 16.210 11.104 -1.098 1.00 83.69 133 GLN A C 1
ATOM 1059 O O . GLN A 1 133 ? 16.802 11.366 -2.137 1.00 83.69 133 GLN A O 1
ATOM 1064 N N . GLY A 1 134 ? 16.748 10.303 -0.169 1.00 81.62 134 GLY A N 1
ATOM 1065 C CA . GLY A 1 134 ? 18.100 9.749 -0.296 1.00 81.62 134 GLY A CA 1
ATOM 1066 C C . GLY A 1 134 ? 19.209 10.808 -0.232 1.00 81.62 134 GLY A C 1
ATOM 1067 O O . GLY A 1 134 ? 20.328 10.555 -0.667 1.00 81.62 134 GLY A O 1
ATOM 1068 N N . LEU A 1 135 ? 18.921 11.998 0.304 1.00 86.00 135 LEU A N 1
ATOM 1069 C CA . LEU A 1 135 ? 19.881 13.096 0.385 1.00 86.00 135 LEU A CA 1
ATOM 1070 C C . LEU A 1 135 ? 20.707 13.001 1.669 1.00 86.00 135 LEU A C 1
ATOM 1072 O O . LEU A 1 135 ? 20.175 12.802 2.764 1.00 86.00 135 LEU A O 1
ATOM 1076 N N . ALA A 1 136 ? 22.018 13.216 1.547 1.00 88.38 136 ALA A N 1
ATOM 1077 C CA . ALA A 1 136 ? 22.912 13.288 2.697 1.00 88.38 136 ALA A CA 1
ATOM 1078 C C . ALA A 1 136 ? 22.483 14.418 3.645 1.00 88.38 136 ALA A C 1
ATOM 1080 O O . ALA A 1 136 ? 22.199 15.526 3.203 1.00 88.38 136 ALA A O 1
ATOM 1081 N N . LEU A 1 137 ? 22.466 14.176 4.958 1.00 89.56 137 LEU A N 1
ATOM 1082 C CA . LEU A 1 137 ? 22.129 15.220 5.938 1.00 89.56 137 LEU A CA 1
ATOM 1083 C C . LEU A 1 137 ? 23.234 16.283 6.057 1.00 89.56 137 LEU A C 1
ATOM 1085 O O . LEU A 1 137 ? 22.950 17.440 6.373 1.00 89.56 137 LEU A O 1
ATOM 1089 N N . ARG A 1 138 ? 24.490 15.878 5.841 1.00 87.75 138 ARG A N 1
ATOM 1090 C CA . ARG A 1 138 ? 25.709 16.648 6.130 1.00 87.75 138 ARG A CA 1
ATOM 1091 C C . ARG A 1 138 ? 26.506 16.901 4.853 1.00 87.75 138 ARG A C 1
ATOM 1093 O O . ARG A 1 138 ? 26.465 16.078 3.942 1.00 87.75 138 ARG A O 1
ATOM 1100 N N . GLY A 1 139 ? 27.202 18.032 4.823 1.00 79.44 139 GLY A N 1
ATOM 1101 C CA . GLY A 1 139 ? 28.152 18.408 3.781 1.00 79.44 139 GLY A CA 1
ATOM 1102 C C . GLY A 1 139 ? 29.585 18.106 4.216 1.00 79.44 139 GLY A C 1
ATOM 1103 O O . GLY A 1 139 ? 29.808 17.350 5.166 1.00 79.44 139 GLY A O 1
ATOM 1104 N N . HIS A 1 140 ? 30.560 18.685 3.517 1.00 74.38 140 HIS A N 1
ATOM 1105 C CA . HIS A 1 140 ? 31.974 18.532 3.871 1.00 74.38 140 HIS A CA 1
ATOM 1106 C C . HIS A 1 140 ? 32.395 19.470 5.011 1.00 74.38 140 HIS A C 1
ATOM 1108 O O . HIS A 1 140 ? 33.372 19.189 5.707 1.00 74.38 140 HIS A O 1
ATOM 1114 N N . GLY A 1 141 ? 31.671 20.571 5.206 1.00 71.38 141 GLY A N 1
ATOM 1115 C CA . GLY A 1 141 ? 31.817 21.491 6.322 1.00 71.38 141 GLY A CA 1
ATOM 1116 C C . GLY A 1 141 ? 30.767 21.286 7.420 1.00 71.38 141 GLY A C 1
ATOM 1117 O O . GLY A 1 141 ? 29.895 20.420 7.372 1.00 71.38 141 GLY A O 1
ATOM 1118 N N . ASN A 1 142 ? 30.858 22.124 8.454 1.00 64.75 142 ASN A N 1
ATOM 1119 C CA . ASN A 1 142 ? 29.902 22.106 9.566 1.00 64.75 142 ASN A CA 1
ATOM 1120 C C . ASN A 1 142 ? 28.585 22.836 9.244 1.00 64.75 142 ASN A C 1
ATOM 1122 O O . ASN A 1 142 ? 27.576 22.566 9.891 1.00 64.75 142 ASN A O 1
ATOM 1126 N N . ASP A 1 143 ? 28.591 23.739 8.257 1.00 70.25 143 ASP A N 1
ATOM 1127 C CA . ASP A 1 143 ? 27.486 24.670 7.978 1.00 70.25 143 ASP A CA 1
ATOM 1128 C C . ASP A 1 143 ? 26.943 24.586 6.535 1.00 70.25 143 ASP A C 1
ATOM 1130 O O . ASP A 1 143 ? 26.094 25.398 6.168 1.00 70.25 143 ASP A O 1
ATOM 1134 N N . ASP A 1 144 ? 27.402 23.619 5.733 1.00 77.25 144 ASP A N 1
ATOM 1135 C CA . ASP A 1 144 ? 27.054 23.423 4.311 1.00 77.25 144 ASP A CA 1
ATOM 1136 C C . ASP A 1 144 ? 26.215 22.152 4.052 1.00 77.25 144 ASP A C 1
ATOM 1138 O O . ASP A 1 144 ? 26.000 21.754 2.910 1.00 77.25 144 ASP A O 1
ATOM 1142 N N . GLY A 1 145 ? 25.746 21.482 5.108 1.00 87.44 145 GLY A N 1
ATOM 1143 C CA . GLY A 1 145 ? 24.923 20.280 4.978 1.00 87.44 145 GLY A CA 1
ATOM 1144 C C . GLY A 1 145 ? 23.481 20.557 4.557 1.00 87.44 145 GLY A C 1
ATOM 1145 O O . GLY A 1 145 ? 22.875 21.552 4.956 1.00 87.44 145 GLY A O 1
ATOM 1146 N N . ASN A 1 146 ? 22.870 19.617 3.833 1.00 92.88 146 ASN A N 1
ATOM 1147 C CA . ASN A 1 146 ? 21.481 19.765 3.382 1.00 92.88 146 ASN A CA 1
ATOM 1148 C C . ASN A 1 146 ? 20.497 19.978 4.544 1.00 92.88 146 ASN A C 1
ATOM 1150 O O . ASN A 1 146 ? 19.502 20.680 4.381 1.00 92.88 146 ASN A O 1
ATOM 1154 N N . LEU A 1 147 ? 20.765 19.413 5.730 1.00 93.00 147 LEU A N 1
ATOM 1155 C CA . LEU A 1 147 ? 19.912 19.621 6.902 1.00 93.00 147 LEU A CA 1
ATOM 1156 C C . LEU A 1 147 ? 19.933 21.074 7.382 1.00 93.00 147 LEU A C 1
ATOM 1158 O O . LEU A 1 147 ? 18.877 21.618 7.699 1.00 93.00 147 LEU A O 1
ATOM 1162 N N . ILE A 1 148 ? 21.109 21.704 7.447 1.00 91.19 148 ILE A N 1
ATOM 1163 C CA . ILE A 1 148 ? 21.203 23.078 7.945 1.00 91.19 148 ILE A CA 1
ATOM 1164 C C . ILE A 1 148 ? 20.616 24.065 6.933 1.00 91.19 148 ILE A C 1
ATOM 1166 O O . ILE A 1 148 ? 19.875 24.958 7.338 1.00 91.19 148 ILE A O 1
ATOM 1170 N N . GLU A 1 149 ? 20.846 23.861 5.635 1.00 91.81 149 GLU A N 1
ATOM 1171 C CA . GLU A 1 149 ? 20.248 24.687 4.578 1.00 91.81 149 GLU A CA 1
ATOM 1172 C C . GLU A 1 149 ? 18.723 24.549 4.538 1.00 91.81 149 GLU A C 1
ATOM 1174 O O . GLU A 1 149 ? 18.006 25.550 4.494 1.00 91.81 149 GLU A O 1
ATOM 1179 N N . LEU A 1 150 ? 18.200 23.327 4.679 1.00 94.56 150 LEU A N 1
ATOM 1180 C CA . LEU A 1 150 ? 16.759 23.103 4.771 1.00 94.56 150 LEU A CA 1
ATOM 1181 C C . LEU A 1 150 ? 16.153 23.789 6.004 1.00 94.56 150 LEU A C 1
ATOM 1183 O O . LEU A 1 150 ? 15.069 24.362 5.927 1.00 94.56 150 LEU A O 1
ATOM 1187 N N . LEU A 1 151 ? 16.842 23.770 7.147 1.00 93.94 151 LEU A N 1
ATOM 1188 C CA . LEU A 1 151 ? 16.371 24.451 8.354 1.00 93.94 151 LEU A CA 1
ATOM 1189 C C . LEU A 1 151 ? 16.439 25.976 8.240 1.00 93.94 151 LEU A C 1
ATOM 1191 O O . LEU A 1 151 ? 15.526 26.636 8.730 1.00 93.94 151 LEU A O 1
ATOM 1195 N N . LYS A 1 152 ? 17.462 26.532 7.577 1.00 92.12 152 LYS A N 1
ATOM 1196 C CA . LYS A 1 152 ? 17.541 27.967 7.258 1.00 92.12 152 LYS A CA 1
ATOM 1197 C C . LYS A 1 152 ? 16.374 28.388 6.367 1.00 92.12 152 LYS A C 1
ATOM 1199 O O . LYS A 1 152 ? 15.702 29.361 6.692 1.00 92.12 152 LYS A O 1
ATOM 1204 N N . LEU A 1 153 ? 16.077 27.614 5.320 1.00 94.25 153 LEU A N 1
ATOM 1205 C CA . LEU A 1 153 ? 14.919 27.851 4.454 1.00 94.25 153 LEU A CA 1
ATOM 1206 C C . LEU A 1 153 ? 13.611 27.833 5.257 1.00 94.25 153 LEU A C 1
ATOM 1208 O O . LEU A 1 153 ? 12.815 28.759 5.172 1.00 94.25 153 LEU A O 1
ATOM 1212 N N . ARG A 1 154 ? 13.406 26.810 6.095 1.00 94.62 154 ARG A N 1
ATOM 1213 C CA . ARG A 1 154 ? 12.207 26.709 6.945 1.00 94.62 154 ARG A CA 1
ATOM 1214 C C . ARG A 1 154 ? 12.113 27.811 8.001 1.00 94.62 154 ARG A C 1
ATOM 1216 O O . ARG A 1 154 ? 11.018 28.077 8.490 1.00 94.62 154 ARG A O 1
ATOM 1223 N N . ALA A 1 155 ? 13.238 28.402 8.397 1.00 94.56 155 ALA A N 1
ATOM 1224 C CA . ALA A 1 155 ? 13.277 29.501 9.353 1.00 94.56 155 ALA A CA 1
ATOM 1225 C C . ALA A 1 155 ? 12.829 30.830 8.730 1.00 94.56 155 ALA A C 1
ATOM 1227 O O . ALA A 1 155 ? 12.313 31.669 9.460 1.00 94.56 155 ALA A O 1
ATOM 1228 N N . CYS A 1 156 ? 12.929 30.998 7.403 1.00 93.56 156 CYS A N 1
ATOM 1229 C CA . CYS A 1 156 ? 12.391 32.175 6.708 1.00 93.56 156 CYS A CA 1
ATOM 1230 C C . CYS A 1 156 ? 10.885 32.363 6.946 1.00 93.56 156 CYS A C 1
ATOM 1232 O O . CYS A 1 156 ? 10.419 33.495 7.030 1.00 93.56 156 CYS A O 1
ATOM 1234 N N . ASP A 1 157 ? 10.156 31.259 7.123 1.00 92.38 157 ASP A N 1
ATOM 1235 C CA . ASP A 1 157 ? 8.708 31.257 7.350 1.00 92.38 157 ASP A CA 1
ATOM 1236 C C . ASP A 1 157 ? 8.332 30.995 8.824 1.00 92.38 157 ASP A C 1
ATOM 1238 O O . ASP A 1 157 ? 7.158 30.819 9.150 1.00 92.38 157 ASP A O 1
ATOM 1242 N N . SER A 1 158 ? 9.309 30.919 9.739 1.00 92.50 158 SER A N 1
ATOM 1243 C CA . SER A 1 158 ? 9.059 30.677 11.166 1.00 92.50 158 SER A CA 1
ATOM 1244 C C . SER A 1 158 ? 10.094 31.358 12.053 1.00 92.50 158 SER A C 1
ATOM 1246 O O . SER A 1 158 ? 11.182 30.830 12.303 1.00 92.50 158 SER A O 1
ATOM 1248 N N . GLU A 1 159 ? 9.680 32.482 12.632 1.00 91.62 159 GLU A N 1
ATOM 1249 C CA . GLU A 1 159 ? 10.493 33.273 13.554 1.00 91.62 159 GLU A CA 1
ATOM 1250 C C . GLU A 1 159 ? 10.930 32.451 14.781 1.00 91.62 159 GLU A C 1
ATOM 1252 O O . GLU A 1 159 ? 12.073 32.537 15.233 1.00 91.62 159 GLU A O 1
ATOM 1257 N N . GLU A 1 160 ? 10.068 31.567 15.295 1.00 91.31 160 GLU A N 1
ATOM 1258 C CA . GLU A 1 160 ? 10.406 30.712 16.435 1.00 91.31 160 GLU A CA 1
ATOM 1259 C C . GLU A 1 160 ? 11.492 29.693 16.093 1.00 91.31 160 GLU A C 1
ATOM 1261 O O . GLU A 1 160 ? 12.300 29.345 16.960 1.00 91.31 160 GLU A O 1
ATOM 1266 N N . LEU A 1 161 ? 11.504 29.184 14.854 1.00 92.19 161 LEU A N 1
ATOM 1267 C CA . LEU A 1 161 ? 12.553 28.278 14.397 1.00 92.19 161 LEU A CA 1
ATOM 1268 C C . LEU A 1 161 ? 13.865 29.045 14.232 1.00 92.19 161 LEU A C 1
ATOM 1270 O O . LEU A 1 161 ? 14.899 28.564 14.691 1.00 92.19 161 LEU A O 1
ATOM 1274 N N . GLU A 1 162 ? 13.823 30.247 13.655 1.00 92.81 162 GLU A N 1
ATOM 1275 C CA . GLU A 1 162 ? 14.998 31.108 13.513 1.00 92.81 162 GLU A CA 1
ATOM 1276 C C . GLU A 1 162 ? 15.649 31.401 14.874 1.00 92.81 162 GLU A C 1
ATOM 1278 O O . GLU A 1 162 ? 16.852 31.195 15.061 1.00 92.81 162 GLU A O 1
ATOM 1283 N N . GLN A 1 163 ? 14.850 31.806 15.865 1.00 90.31 163 GLN A N 1
ATOM 1284 C CA . GLN A 1 163 ? 15.327 32.049 17.228 1.00 90.31 163 GLN A CA 1
ATOM 1285 C C . GLN A 1 163 ? 15.905 30.782 17.871 1.00 90.31 163 GLN A C 1
ATOM 1287 O O . GLN A 1 163 ? 16.898 30.842 18.601 1.00 90.31 163 GLN A O 1
ATOM 1292 N N . TRP A 1 164 ? 15.314 29.617 17.605 1.00 89.62 164 TRP A N 1
ATOM 1293 C CA . TRP A 1 164 ? 15.798 28.347 18.137 1.00 89.62 164 TRP A CA 1
ATOM 1294 C C . TRP A 1 164 ? 17.123 27.904 17.499 1.00 89.62 164 TRP A C 1
ATOM 1296 O O . TRP A 1 164 ? 18.013 27.445 18.216 1.00 89.62 164 TRP A O 1
ATOM 1306 N N . LEU A 1 165 ? 17.322 28.139 16.198 1.00 89.44 165 LEU A N 1
ATOM 1307 C CA . LEU A 1 165 ? 18.584 27.865 15.494 1.00 89.44 165 LEU A CA 1
ATOM 1308 C C . LEU A 1 165 ? 19.754 28.756 15.949 1.00 89.44 165 LEU A C 1
ATOM 1310 O O . LEU A 1 165 ? 20.912 28.418 15.691 1.00 89.44 165 LEU A O 1
ATOM 1314 N N . ARG A 1 166 ? 19.474 29.863 16.649 1.00 87.38 166 ARG A N 1
ATOM 1315 C CA . ARG A 1 166 ? 20.486 30.724 17.292 1.00 87.38 166 ARG A CA 1
ATOM 1316 C C . ARG A 1 166 ? 20.929 30.211 18.668 1.00 87.38 166 ARG A C 1
ATOM 1318 O O . ARG A 1 166 ? 21.917 30.704 19.209 1.00 87.38 166 ARG A O 1
ATOM 1325 N N . ARG A 1 167 ? 20.216 29.243 19.258 1.00 84.81 167 ARG A N 1
ATOM 1326 C CA . ARG A 1 167 ? 20.566 28.672 20.570 1.00 84.81 167 ARG A CA 1
ATOM 1327 C C . ARG A 1 167 ? 21.812 27.793 20.476 1.00 84.81 167 ARG A C 1
ATOM 1329 O O . ARG A 1 167 ? 22.194 27.337 19.406 1.00 84.81 167 ARG A O 1
ATOM 1336 N N . LYS A 1 168 ? 22.433 27.505 21.621 1.00 75.62 168 LYS A N 1
ATOM 1337 C CA . LYS A 1 168 ? 23.558 26.559 21.697 1.00 75.62 168 LYS A CA 1
ATOM 1338 C C . LYS A 1 168 ? 23.087 25.104 21.547 1.00 75.62 168 LYS A C 1
ATOM 1340 O O . LYS A 1 168 ? 23.698 24.323 20.824 1.00 75.62 168 LYS A O 1
ATOM 1345 N N . GLU A 1 169 ? 21.969 24.762 22.185 1.00 71.62 169 GLU A N 1
ATOM 1346 C CA . GLU A 1 169 ? 21.354 23.428 22.168 1.00 71.62 169 GLU A CA 1
ATOM 1347 C C . GLU A 1 169 ? 20.302 23.333 21.058 1.00 71.62 169 GLU A C 1
ATOM 1349 O O . GLU A 1 169 ? 19.138 23.688 21.241 1.00 71.62 169 GLU A O 1
ATOM 1354 N N . ARG A 1 170 ? 20.733 22.889 19.875 1.00 73.25 170 ARG A N 1
ATOM 1355 C CA . ARG A 1 170 ? 19.890 22.859 18.663 1.00 73.25 170 ARG A CA 1
ATOM 1356 C C . ARG A 1 170 ? 19.434 21.458 18.268 1.00 73.25 170 ARG A C 1
ATOM 1358 O O . ARG A 1 170 ? 18.699 21.315 17.304 1.00 73.25 170 ARG A O 1
ATOM 1365 N N . TYR A 1 171 ? 19.905 20.424 18.975 1.00 81.75 171 TYR A N 1
ATOM 1366 C CA . TYR A 1 171 ? 19.723 19.015 18.591 1.00 81.75 171 TYR A CA 1
ATOM 1367 C C . TYR A 1 171 ? 20.222 18.706 17.163 1.00 81.75 171 TYR A C 1
ATOM 1369 O O . TYR A 1 171 ? 19.762 17.775 16.513 1.00 81.75 171 TYR A O 1
ATOM 1377 N N . LEU A 1 172 ? 21.192 19.495 16.682 1.00 85.81 172 LEU A N 1
ATOM 1378 C CA . LEU A 1 172 ? 21.814 19.353 15.361 1.00 85.81 172 LEU A CA 1
ATOM 1379 C C . LEU A 1 172 ? 23.198 18.705 15.426 1.00 85.81 172 LEU A C 1
ATOM 1381 O O . LEU A 1 172 ? 23.875 18.646 14.406 1.00 85.81 172 LEU A O 1
ATOM 1385 N N . HIS A 1 173 ? 23.645 18.239 16.596 1.00 87.06 173 HIS A N 1
ATOM 1386 C CA . HIS A 1 173 ? 24.906 17.507 16.679 1.00 87.06 173 HIS A CA 1
ATOM 1387 C C . HIS A 1 173 ? 24.809 16.206 15.878 1.00 87.06 173 HIS A C 1
ATOM 1389 O O . HIS A 1 173 ? 23.742 15.596 15.815 1.00 87.06 173 HIS A O 1
ATOM 1395 N N . GLN A 1 174 ? 25.919 15.768 15.287 1.00 86.00 174 GLN A N 1
ATOM 1396 C CA . GLN A 1 174 ? 25.964 14.552 14.473 1.00 86.00 174 GLN A CA 1
ATOM 1397 C C . GLN A 1 174 ? 25.413 13.319 15.208 1.00 86.00 174 GLN A C 1
ATOM 1399 O O . GLN A 1 174 ? 24.639 12.557 14.634 1.00 86.00 174 GLN A O 1
ATOM 1404 N N . ASP A 1 175 ? 25.723 13.174 16.494 1.00 88.38 175 ASP A N 1
ATOM 1405 C CA . ASP A 1 175 ? 25.251 12.037 17.291 1.00 88.38 175 ASP A CA 1
ATOM 1406 C C . ASP A 1 175 ? 23.736 12.093 17.490 1.00 88.38 175 ASP A C 1
ATOM 1408 O O . ASP A 1 175 ? 23.051 11.093 17.314 1.00 88.38 175 ASP A O 1
ATOM 1412 N N . THR A 1 176 ? 23.192 13.286 17.748 1.00 89.06 176 THR A N 1
ATOM 1413 C CA . THR A 1 176 ? 21.745 13.495 17.872 1.00 89.06 176 THR A CA 1
ATOM 1414 C C . THR A 1 176 ? 21.023 13.231 16.554 1.00 89.06 176 THR A C 1
ATOM 1416 O O . THR A 1 176 ? 19.968 12.608 16.538 1.00 89.06 176 THR A O 1
ATOM 1419 N N . GLN A 1 177 ? 21.590 13.673 15.429 1.00 90.50 177 GLN A N 1
ATOM 1420 C CA . GLN A 1 177 ? 21.034 13.381 14.108 1.00 90.50 177 GLN A CA 1
ATOM 1421 C C . GLN A 1 177 ? 21.005 11.869 13.839 1.00 90.50 177 GLN A C 1
ATOM 1423 O O . GLN A 1 177 ? 20.002 11.362 13.341 1.00 90.50 177 GLN A O 1
ATOM 1428 N N . ASN A 1 178 ? 22.084 11.155 14.185 1.00 90.75 178 ASN A N 1
ATOM 1429 C CA . ASN A 1 178 ? 22.164 9.700 14.050 1.00 90.75 178 ASN A CA 1
ATOM 1430 C C . ASN A 1 178 ? 21.130 9.002 14.943 1.00 90.75 178 ASN A C 1
ATOM 1432 O O . ASN A 1 178 ? 20.452 8.090 14.481 1.00 90.75 178 ASN A O 1
ATOM 1436 N N . GLU A 1 179 ? 20.970 9.452 16.189 1.00 93.56 179 GLU A N 1
ATOM 1437 C CA . GLU A 1 179 ? 19.980 8.918 17.128 1.00 93.56 179 GLU A CA 1
ATOM 1438 C C . GLU A 1 179 ? 18.549 9.123 16.614 1.00 93.56 179 GLU A C 1
ATOM 1440 O O . GLU A 1 179 ? 17.765 8.176 16.577 1.00 93.56 179 GLU A O 1
ATOM 1445 N N . ILE A 1 180 ? 18.213 10.328 16.135 1.00 92.06 180 ILE A N 1
ATOM 1446 C CA . ILE A 1 180 ? 16.906 10.607 15.520 1.00 92.06 180 ILE A CA 1
ATOM 1447 C C . ILE A 1 180 ? 16.676 9.681 14.324 1.00 92.06 180 ILE A C 1
ATOM 1449 O O . ILE A 1 180 ? 15.612 9.072 14.214 1.00 92.06 180 ILE A O 1
ATOM 1453 N N . LEU A 1 181 ? 17.665 9.546 13.437 1.00 91.31 181 LEU A N 1
ATOM 1454 C CA . LEU A 1 181 ? 17.561 8.680 12.265 1.00 91.31 181 LEU A CA 1
ATOM 1455 C C . LEU A 1 181 ? 17.370 7.209 12.665 1.00 91.31 181 LEU A C 1
ATOM 1457 O O . LEU A 1 181 ? 16.557 6.508 12.064 1.00 91.31 181 LEU A O 1
ATOM 1461 N N . GLN A 1 182 ? 18.061 6.755 13.711 1.00 92.00 182 GLN A N 1
ATOM 1462 C CA . GLN A 1 182 ? 17.922 5.407 14.248 1.00 92.00 182 GLN A CA 1
ATOM 1463 C C . GLN A 1 182 ? 16.537 5.177 14.866 1.00 92.00 182 GLN A C 1
ATOM 1465 O O . GLN A 1 182 ? 15.930 4.138 14.619 1.00 92.00 182 GLN A O 1
ATOM 1470 N N . LEU A 1 183 ? 16.000 6.143 15.616 1.00 92.44 183 LEU A N 1
ATOM 1471 C CA . LEU A 1 183 ? 14.644 6.071 16.169 1.00 92.44 183 LEU A CA 1
ATOM 1472 C C . LEU A 1 183 ? 13.588 5.991 15.064 1.00 92.44 183 LEU A C 1
ATOM 1474 O O . LEU A 1 183 ? 12.696 5.147 15.137 1.00 92.44 183 LEU A O 1
ATOM 1478 N N . VAL A 1 184 ? 13.719 6.817 14.021 1.00 89.88 184 VAL A N 1
ATOM 1479 C CA . VAL A 1 184 ? 12.846 6.773 12.838 1.00 89.88 184 VAL A CA 1
ATOM 1480 C C . VAL A 1 184 ? 12.956 5.417 12.138 1.00 89.88 184 VAL A C 1
ATOM 1482 O O . VAL A 1 184 ? 11.937 4.810 11.824 1.00 89.88 184 VAL A O 1
ATOM 1485 N N . SER A 1 185 ? 14.176 4.914 11.932 1.00 86.62 185 SER A N 1
ATOM 1486 C CA . SER A 1 185 ? 14.421 3.600 11.328 1.00 86.62 185 SER A CA 1
ATOM 1487 C C . SER A 1 185 ? 13.764 2.474 12.131 1.00 86.62 185 SER A C 1
ATOM 1489 O O . SER A 1 185 ? 13.037 1.652 11.574 1.00 86.62 185 SER A O 1
ATOM 1491 N N . HIS A 1 186 ? 13.936 2.470 13.456 1.00 87.81 186 HIS A N 1
ATOM 1492 C CA . HIS A 1 186 ? 13.294 1.499 14.337 1.00 87.81 186 HIS A CA 1
ATOM 1493 C C . HIS A 1 186 ? 11.769 1.582 14.277 1.00 87.81 186 HIS A C 1
ATOM 1495 O O . HIS A 1 186 ? 11.115 0.545 14.301 1.00 87.81 186 HIS A O 1
ATOM 1501 N N . GLU A 1 187 ? 11.195 2.779 14.180 1.00 88.06 187 GLU A N 1
ATOM 1502 C CA . GLU A 1 187 ? 9.747 2.946 14.063 1.00 88.06 187 GLU A CA 1
ATOM 1503 C C . GLU A 1 187 ? 9.212 2.405 12.734 1.00 88.06 187 GLU A C 1
ATOM 1505 O O . GLU A 1 187 ? 8.222 1.677 12.711 1.00 88.06 187 GLU A O 1
ATOM 1510 N N . VAL A 1 188 ? 9.910 2.673 11.628 1.00 84.69 188 VAL A N 1
ATOM 1511 C CA . VAL A 1 188 ? 9.590 2.078 10.323 1.00 84.69 188 VAL A CA 1
ATOM 1512 C C . VAL A 1 188 ? 9.663 0.552 10.398 1.00 84.69 188 VAL A C 1
ATOM 1514 O O . VAL A 1 188 ? 8.730 -0.122 9.968 1.00 84.69 188 VAL A O 1
ATOM 1517 N N . LEU A 1 189 ? 10.722 -0.004 10.994 1.00 83.12 189 LEU A N 1
ATOM 1518 C CA . LEU A 1 189 ? 10.866 -1.449 11.177 1.00 83.12 189 LEU A CA 1
ATOM 1519 C C . LEU A 1 189 ? 9.746 -2.036 12.040 1.00 83.12 189 LEU A C 1
ATOM 1521 O O . LEU A 1 189 ? 9.191 -3.070 11.679 1.00 83.12 189 LEU A O 1
ATOM 1525 N N . ARG A 1 190 ? 9.374 -1.383 13.148 1.00 84.00 190 ARG A N 1
ATOM 1526 C CA . ARG A 1 190 ? 8.244 -1.815 13.984 1.00 84.00 190 ARG A CA 1
ATOM 1527 C C . ARG A 1 190 ? 6.940 -1.802 13.209 1.00 84.00 190 ARG A C 1
ATOM 1529 O O . ARG A 1 190 ? 6.203 -2.767 13.320 1.00 84.00 190 ARG A O 1
ATOM 1536 N N . ASN A 1 191 ? 6.682 -0.774 12.407 1.00 79.50 191 ASN A N 1
ATOM 1537 C CA . ASN A 1 191 ? 5.469 -0.694 11.595 1.00 79.50 191 ASN A CA 1
ATOM 1538 C C . ASN A 1 191 ? 5.424 -1.784 10.519 1.00 79.50 191 ASN A C 1
ATOM 1540 O O . ASN A 1 191 ? 4.380 -2.394 10.315 1.00 79.50 191 ASN A O 1
ATOM 1544 N N . ILE A 1 192 ? 6.556 -2.087 9.878 1.00 75.62 192 ILE A N 1
ATOM 1545 C CA . ILE A 1 192 ? 6.665 -3.202 8.926 1.00 75.62 192 ILE A CA 1
ATOM 1546 C C . ILE A 1 192 ? 6.405 -4.535 9.638 1.00 75.62 192 ILE A C 1
ATOM 1548 O O . ILE A 1 192 ? 5.592 -5.331 9.177 1.00 75.62 192 ILE A O 1
ATOM 1552 N N . ILE A 1 193 ? 7.056 -4.768 10.782 1.00 75.44 193 ILE A N 1
ATOM 1553 C CA . ILE A 1 193 ? 6.903 -6.000 11.567 1.00 75.44 193 ILE A CA 1
ATOM 1554 C C . ILE A 1 193 ? 5.488 -6.115 12.145 1.00 75.44 193 ILE A C 1
ATOM 1556 O O . ILE A 1 193 ? 4.945 -7.212 12.161 1.00 75.44 193 ILE A O 1
ATOM 1560 N N . SER A 1 194 ? 4.873 -5.016 12.590 1.00 71.69 194 SER A N 1
ATOM 1561 C CA . SER A 1 194 ? 3.469 -4.981 13.012 1.00 71.69 194 SER A CA 1
ATOM 1562 C C . SER A 1 194 ? 2.577 -5.326 11.837 1.00 71.69 194 SER A C 1
ATOM 1564 O O . SER A 1 194 ? 1.804 -6.254 11.945 1.00 71.69 194 SER A O 1
ATOM 1566 N N . GLY A 1 195 ? 2.776 -4.731 10.658 1.00 67.12 195 GLY A N 1
ATOM 1567 C CA . GLY A 1 195 ? 2.031 -5.111 9.454 1.00 67.12 195 GLY A CA 1
ATOM 1568 C C . GLY A 1 195 ? 2.189 -6.590 9.065 1.00 67.12 195 GLY A C 1
ATOM 1569 O O . GLY A 1 195 ? 1.269 -7.172 8.496 1.00 67.12 195 GLY A O 1
ATOM 1570 N N . MET A 1 196 ? 3.322 -7.220 9.401 1.00 64.62 196 MET A N 1
ATOM 1571 C CA . MET A 1 196 ? 3.522 -8.671 9.272 1.00 64.62 196 MET A CA 1
ATOM 1572 C C . MET A 1 196 ? 2.847 -9.477 10.394 1.00 64.62 196 MET A C 1
ATOM 1574 O O . MET A 1 196 ? 2.458 -10.618 10.161 1.00 64.62 196 MET A O 1
ATOM 1578 N N . ARG A 1 197 ? 2.741 -8.913 11.605 1.00 59.81 197 ARG A N 1
ATOM 1579 C CA . ARG A 1 197 ? 2.198 -9.541 12.822 1.00 59.81 197 ARG A CA 1
ATOM 1580 C C . ARG A 1 197 ? 0.730 -9.244 13.097 1.00 59.81 197 ARG A C 1
ATOM 1582 O O . ARG A 1 197 ? 0.124 -10.005 13.819 1.00 59.81 197 ARG A O 1
ATOM 1589 N N . ASP A 1 198 ? 0.110 -8.228 12.522 1.00 51.72 198 ASP A N 1
ATOM 1590 C CA . ASP A 1 198 ? -1.328 -7.964 12.665 1.00 51.72 198 ASP A CA 1
ATOM 1591 C C . ASP A 1 198 ? -2.156 -9.032 11.911 1.00 51.72 198 ASP A C 1
ATOM 1593 O O . ASP A 1 198 ? -3.378 -9.084 12.015 1.00 51.72 198 ASP A O 1
ATOM 1597 N N . ALA A 1 199 ? -1.477 -9.943 11.199 1.00 47.72 199 ALA A N 1
ATOM 1598 C CA . ALA A 1 199 ? -1.984 -11.246 10.769 1.00 47.72 199 ALA A CA 1
ATOM 1599 C C . ALA A 1 199 ? -2.053 -12.305 11.901 1.00 47.72 199 ALA A C 1
ATOM 1601 O O . ALA A 1 199 ? -2.590 -13.386 11.685 1.00 47.72 199 ALA A O 1
ATOM 1602 N N . VAL A 1 200 ? -1.505 -12.021 13.088 1.00 43.12 200 VAL A N 1
ATOM 1603 C CA . VAL A 1 200 ? -1.251 -12.971 14.191 1.00 43.12 200 VAL A CA 1
ATOM 1604 C C . VAL A 1 200 ? -2.235 -12.799 15.355 1.00 43.12 200 VAL A C 1
ATOM 1606 O O . VAL A 1 200 ? -2.530 -13.783 16.031 1.00 43.12 200 VAL A O 1
ATOM 1609 N N . ASP A 1 201 ? -2.837 -11.622 15.560 1.00 39.19 201 ASP A N 1
ATOM 1610 C CA . ASP A 1 201 ? -3.760 -11.382 16.690 1.00 39.19 201 ASP A CA 1
ATOM 1611 C C . ASP A 1 201 ? -5.205 -11.841 16.409 1.00 39.19 201 ASP A C 1
ATOM 1613 O O . ASP A 1 201 ? -6.195 -11.133 16.611 1.00 39.19 201 ASP A O 1
ATOM 1617 N N . GLY A 1 202 ? -5.327 -13.089 15.958 1.00 41.84 202 GLY A N 1
ATOM 1618 C CA . GLY A 1 202 ? -6.596 -13.786 15.816 1.00 41.84 202 GLY A CA 1
ATOM 1619 C C . GLY A 1 202 ? -6.461 -15.134 15.122 1.00 41.84 202 GLY A C 1
ATOM 1620 O O . GLY A 1 202 ? -7.007 -15.287 14.041 1.00 41.84 202 GLY A O 1
ATOM 1621 N N . GLU A 1 203 ? -5.760 -16.093 15.736 1.00 44.19 203 GLU A N 1
ATOM 1622 C CA . GLU A 1 203 ? -5.756 -17.517 15.341 1.00 44.19 203 GLU A CA 1
ATOM 1623 C C . GLU A 1 203 ? -5.695 -17.760 13.812 1.00 44.19 203 GLU A C 1
ATOM 1625 O O . GLU A 1 203 ? -6.580 -18.389 13.233 1.00 44.19 203 GLU A O 1
ATOM 1630 N N . VAL A 1 204 ? -4.654 -17.256 13.135 1.00 45.03 204 VAL A N 1
ATOM 1631 C CA . VAL A 1 204 ? -4.258 -17.697 11.780 1.00 45.03 204 VAL A CA 1
ATOM 1632 C C . VAL A 1 204 ? -2.752 -17.999 11.805 1.00 45.03 204 VAL A C 1
ATOM 1634 O O . VAL A 1 204 ? -2.002 -17.163 12.309 1.00 45.03 204 VAL A O 1
ATOM 1637 N N . PRO A 1 205 ? -2.262 -19.140 11.283 1.00 43.56 205 PRO A N 1
ATOM 1638 C CA . PRO A 1 205 ? -0.854 -19.529 11.425 1.00 43.56 205 PRO A CA 1
ATOM 1639 C C . PRO A 1 205 ? 0.148 -18.865 10.471 1.00 43.56 205 PRO A C 1
ATOM 1641 O O . PRO A 1 205 ? 1.338 -19.129 10.616 1.00 43.56 205 PRO A O 1
ATOM 1644 N N . ASP A 1 206 ? -0.265 -18.044 9.504 1.00 51.66 206 ASP A N 1
ATOM 1645 C CA . ASP A 1 206 ? 0.627 -17.686 8.394 1.00 51.66 206 ASP A CA 1
ATOM 1646 C C . ASP A 1 206 ? 1.039 -16.210 8.400 1.00 51.66 206 ASP A C 1
ATOM 1648 O O . ASP A 1 206 ? 0.326 -15.310 7.952 1.00 51.66 206 ASP A O 1
ATOM 1652 N N . VAL A 1 207 ? 2.264 -15.972 8.879 1.00 54.50 207 VAL A N 1
ATOM 1653 C CA . VAL A 1 207 ? 3.026 -14.750 8.592 1.00 54.50 207 VAL A CA 1
ATOM 1654 C C . VAL A 1 207 ? 3.151 -14.621 7.065 1.00 54.50 207 VAL A C 1
ATOM 1656 O O . VAL A 1 207 ? 3.499 -15.613 6.417 1.00 54.50 207 VAL A O 1
ATOM 1659 N N . PRO A 1 208 ? 2.923 -13.436 6.457 1.00 56.78 208 PRO A N 1
ATOM 1660 C CA . PRO A 1 208 ? 3.157 -13.242 5.028 1.00 56.78 208 PRO A CA 1
ATOM 1661 C C . PRO A 1 208 ? 4.557 -13.737 4.643 1.00 56.78 208 PRO A C 1
ATOM 1663 O O . PRO A 1 208 ? 5.506 -13.436 5.374 1.00 56.78 208 PRO A O 1
ATOM 1666 N N . PRO A 1 209 ? 4.725 -14.468 3.524 1.00 61.19 209 PRO A N 1
ATOM 1667 C CA . PRO A 1 209 ? 6.024 -15.004 3.149 1.00 61.19 209 PRO A CA 1
ATOM 1668 C C . PRO A 1 209 ? 7.044 -13.867 3.050 1.00 61.19 209 PRO A C 1
ATOM 1670 O O . PRO A 1 209 ? 6.896 -12.932 2.261 1.00 61.19 209 PRO A O 1
ATOM 1673 N N . PHE A 1 210 ? 8.079 -13.952 3.881 1.00 68.69 210 PHE A N 1
ATOM 1674 C CA . PHE A 1 210 ? 9.209 -13.037 3.885 1.00 68.69 210 PHE A CA 1
ATOM 1675 C C . PHE A 1 210 ? 10.491 -13.831 3.658 1.00 68.69 210 PHE A C 1
ATOM 1677 O O . PHE A 1 210 ? 10.582 -15.018 3.970 1.00 68.69 210 PHE A O 1
ATOM 1684 N N . SER A 1 211 ? 11.503 -13.170 3.111 1.00 73.81 211 SER A N 1
ATOM 1685 C CA . SER A 1 211 ? 12.846 -13.742 3.014 1.00 73.81 211 SER A CA 1
ATOM 1686 C C . SER A 1 211 ? 13.822 -12.851 3.756 1.00 73.81 211 SER A C 1
ATOM 1688 O O . SER A 1 211 ? 13.700 -11.626 3.713 1.00 73.81 211 SER A O 1
ATOM 1690 N N . VAL A 1 212 ? 14.795 -13.464 4.417 1.00 79.19 212 VAL A N 1
ATOM 1691 C CA . VAL A 1 212 ? 15.870 -12.751 5.102 1.00 79.19 212 VAL A CA 1
ATOM 1692 C C . VAL A 1 212 ? 17.152 -12.952 4.317 1.00 79.19 212 VAL A C 1
ATOM 1694 O O . VAL A 1 212 ? 17.494 -14.076 3.953 1.00 79.19 212 VAL A O 1
ATOM 1697 N N . ILE A 1 213 ? 17.863 -11.859 4.071 1.00 83.25 213 ILE A N 1
ATOM 1698 C CA . ILE A 1 213 ? 19.245 -11.892 3.611 1.00 83.25 213 ILE A CA 1
ATOM 1699 C C . ILE A 1 213 ? 20.116 -11.426 4.757 1.00 83.25 213 ILE A C 1
ATOM 1701 O O . ILE A 1 213 ? 19.896 -10.347 5.303 1.00 83.25 213 ILE A O 1
ATOM 1705 N N . VAL A 1 214 ? 21.096 -12.249 5.102 1.00 83.94 214 VAL A N 1
ATOM 1706 C CA . VAL A 1 214 ? 22.160 -11.882 6.025 1.00 83.94 214 VAL A CA 1
ATOM 1707 C C . VAL A 1 214 ? 23.433 -11.790 5.203 1.00 83.94 214 VAL A C 1
ATOM 1709 O O . VAL A 1 214 ? 23.835 -12.785 4.602 1.00 83.94 214 VAL A O 1
ATOM 1712 N N . ASP A 1 215 ? 24.018 -10.599 5.134 1.00 84.88 215 ASP A N 1
ATOM 1713 C CA . ASP A 1 215 ? 25.267 -10.358 4.412 1.00 84.88 215 ASP A CA 1
ATOM 1714 C C . ASP A 1 215 ? 26.324 -9.813 5.369 1.00 84.88 215 ASP A C 1
ATOM 1716 O O . ASP A 1 215 ? 26.044 -8.904 6.154 1.00 84.88 215 ASP A O 1
ATOM 1720 N N . GLY A 1 216 ? 27.516 -10.402 5.329 1.00 82.38 216 GLY A N 1
ATOM 1721 C CA . GLY A 1 216 ? 28.627 -10.078 6.216 1.00 82.38 216 GLY A CA 1
ATOM 1722 C C . GLY A 1 216 ? 29.790 -9.482 5.435 1.00 82.38 216 GLY A C 1
ATOM 1723 O O . GLY A 1 216 ? 30.254 -10.084 4.471 1.00 82.38 216 GLY A O 1
ATOM 1724 N N . THR A 1 217 ? 30.295 -8.331 5.871 1.00 76.75 217 THR A N 1
ATOM 1725 C CA . THR A 1 217 ? 31.515 -7.721 5.332 1.00 76.75 217 THR A CA 1
ATOM 1726 C C . THR A 1 217 ? 32.492 -7.427 6.457 1.00 76.75 217 THR A C 1
ATOM 1728 O O . THR A 1 217 ? 32.094 -7.014 7.541 1.00 76.75 217 THR A O 1
ATOM 1731 N N . GLN A 1 218 ? 33.783 -7.619 6.211 1.00 80.38 218 GLN A N 1
ATOM 1732 C CA . GLN A 1 218 ? 34.822 -7.239 7.161 1.00 80.38 218 GLN A CA 1
ATOM 1733 C C . GLN A 1 218 ? 35.231 -5.789 6.894 1.00 80.38 218 GLN A C 1
ATOM 1735 O O . GLN A 1 218 ? 35.491 -5.418 5.747 1.00 80.38 218 GLN A O 1
ATOM 1740 N N . ASP A 1 219 ? 35.248 -4.952 7.928 1.00 82.00 219 ASP A N 1
ATOM 1741 C CA . ASP A 1 219 ? 35.723 -3.578 7.798 1.00 82.00 219 ASP A CA 1
ATOM 1742 C C . ASP A 1 219 ? 37.259 -3.499 7.770 1.00 82.00 219 ASP A C 1
ATOM 1744 O O . ASP A 1 219 ? 37.972 -4.478 8.004 1.00 82.00 219 ASP A O 1
ATOM 1748 N N . ILE A 1 220 ? 37.791 -2.305 7.491 1.00 72.44 220 ILE A N 1
ATOM 1749 C CA . ILE A 1 220 ? 39.243 -2.057 7.430 1.00 72.44 220 ILE A CA 1
ATOM 1750 C C . ILE A 1 220 ? 39.969 -2.300 8.766 1.00 72.44 220 ILE A C 1
ATOM 1752 O O . IL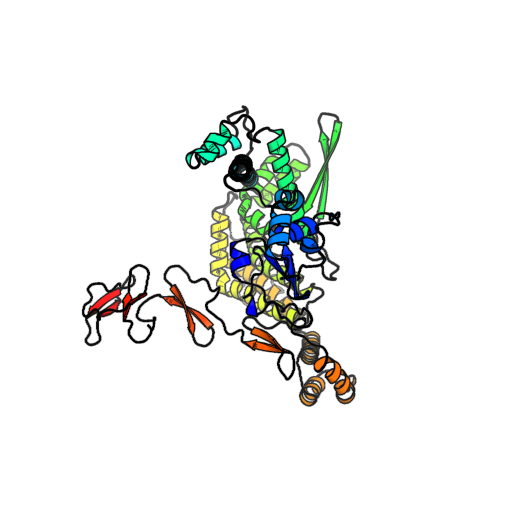E A 1 220 ? 41.195 -2.382 8.780 1.00 72.44 220 ILE A O 1
ATOM 1756 N N . SER A 1 221 ? 39.233 -2.398 9.879 1.00 79.56 221 SER A N 1
ATOM 1757 C CA . SER A 1 221 ? 39.771 -2.694 11.213 1.00 79.56 221 SER A CA 1
ATOM 1758 C C . SER A 1 221 ? 39.790 -4.198 11.504 1.00 79.56 221 SER A C 1
ATOM 1760 O O . SER A 1 221 ? 40.237 -4.605 12.575 1.00 79.56 221 SER A O 1
ATOM 1762 N N . GLY A 1 222 ? 39.322 -5.027 10.565 1.00 80.69 222 GLY A N 1
ATOM 1763 C CA . GLY A 1 222 ? 39.245 -6.475 10.708 1.00 80.69 222 GLY A CA 1
ATOM 1764 C C . GLY A 1 222 ? 37.991 -6.963 11.435 1.00 80.69 222 GLY A C 1
ATOM 1765 O O . GLY A 1 222 ? 37.891 -8.163 11.692 1.00 80.69 222 GLY A O 1
ATOM 1766 N N . ASN A 1 223 ? 37.034 -6.088 11.750 1.00 83.44 223 ASN A N 1
ATOM 1767 C CA . ASN A 1 223 ? 35.798 -6.490 12.418 1.00 83.44 223 ASN A CA 1
ATOM 1768 C C . ASN A 1 223 ? 34.751 -6.928 11.391 1.00 83.44 223 ASN A C 1
ATOM 1770 O O . ASN A 1 223 ? 34.528 -6.245 10.391 1.00 83.44 223 ASN A O 1
ATOM 1774 N N . GLU A 1 224 ? 34.080 -8.051 11.645 1.00 82.88 224 GLU A N 1
ATOM 1775 C CA . GLU A 1 224 ? 32.930 -8.471 10.842 1.00 82.88 224 GLU A CA 1
ATOM 1776 C C . GLU A 1 224 ? 31.708 -7.601 11.163 1.00 82.88 224 GLU A C 1
ATOM 1778 O O . GLU A 1 224 ? 31.282 -7.487 12.313 1.00 82.88 224 GLU A O 1
ATOM 1783 N N . GLN A 1 225 ? 31.120 -7.009 10.131 1.00 76.75 225 GLN A N 1
ATOM 1784 C CA . GLN A 1 225 ? 29.842 -6.314 10.179 1.00 76.75 225 GLN A CA 1
ATOM 1785 C C . GLN A 1 225 ? 28.806 -7.149 9.433 1.00 76.75 225 GLN A C 1
ATOM 1787 O O . GLN A 1 225 ? 29.028 -7.540 8.289 1.00 76.75 225 GLN A O 1
ATOM 1792 N N . GLN A 1 226 ? 27.669 -7.421 10.072 1.00 81.38 226 GLN A N 1
ATOM 1793 C CA . GLN A 1 226 ? 26.572 -8.181 9.476 1.00 81.38 226 GLN A CA 1
ATOM 1794 C C . GLN A 1 226 ? 25.357 -7.280 9.271 1.00 81.38 226 GLN A C 1
ATOM 1796 O O . GLN A 1 226 ? 24.904 -6.602 10.192 1.00 81.38 226 GLN A O 1
ATOM 1801 N N . SER A 1 227 ? 24.815 -7.296 8.059 1.00 80.06 227 SER A N 1
ATOM 1802 C CA . SER A 1 227 ? 23.559 -6.648 7.706 1.00 80.06 227 SER A CA 1
ATOM 1803 C C . SER A 1 227 ? 22.458 -7.699 7.590 1.00 80.06 227 SER A C 1
ATOM 1805 O O . SER A 1 227 ? 22.655 -8.756 6.993 1.00 80.06 227 SER A O 1
ATOM 1807 N N . ILE A 1 228 ? 21.296 -7.418 8.181 1.00 78.19 228 ILE A N 1
ATOM 1808 C CA . ILE A 1 228 ? 20.102 -8.260 8.076 1.00 78.19 228 ILE A CA 1
ATOM 1809 C C . ILE A 1 228 ? 19.055 -7.469 7.297 1.00 78.19 228 ILE A C 1
ATOM 1811 O O . ILE A 1 228 ? 18.552 -6.451 7.767 1.00 78.19 228 ILE A O 1
ATOM 1815 N N . CYS A 1 229 ? 18.725 -7.937 6.098 1.00 79.75 229 CYS A N 1
ATOM 1816 C CA . CYS A 1 229 ? 17.714 -7.353 5.230 1.00 79.75 229 CYS A CA 1
ATOM 1817 C C . CYS A 1 229 ? 16.483 -8.262 5.188 1.00 79.75 229 CYS A C 1
ATOM 1819 O O . CYS A 1 229 ? 16.570 -9.422 4.784 1.00 79.75 229 CYS A O 1
ATOM 1821 N N . VAL A 1 230 ? 15.325 -7.730 5.581 1.00 74.06 230 VAL A N 1
ATOM 1822 C CA . VAL A 1 230 ? 14.034 -8.419 5.463 1.00 74.06 230 VAL A CA 1
ATOM 1823 C C . VAL A 1 230 ? 13.358 -7.971 4.171 1.00 74.06 230 VAL A C 1
ATOM 1825 O O . VAL A 1 230 ? 13.114 -6.782 3.972 1.00 74.06 230 VAL A O 1
ATOM 1828 N N . ARG A 1 231 ? 13.033 -8.923 3.297 1.00 75.44 231 ARG A N 1
ATOM 1829 C CA . ARG A 1 231 ? 12.249 -8.693 2.078 1.00 75.44 231 ARG A CA 1
ATOM 1830 C C . ARG A 1 231 ? 10.847 -9.230 2.275 1.00 75.44 231 ARG A C 1
ATOM 1832 O O . ARG A 1 231 ? 10.682 -10.369 2.709 1.00 75.44 231 ARG A O 1
ATOM 1839 N N . TYR A 1 232 ? 9.862 -8.423 1.917 1.00 72.00 232 TYR A N 1
ATOM 1840 C CA . TYR A 1 232 ? 8.456 -8.731 2.115 1.00 72.00 232 TYR A CA 1
ATOM 1841 C C . TYR A 1 232 ? 7.610 -8.123 1.004 1.00 72.00 232 TYR A C 1
ATOM 1843 O O . TYR A 1 232 ? 8.051 -7.207 0.308 1.00 72.00 232 TYR A O 1
ATOM 1851 N N . VAL A 1 233 ? 6.391 -8.633 0.861 1.00 67.94 233 VAL A N 1
ATOM 1852 C CA . VAL A 1 233 ? 5.351 -8.036 0.024 1.00 67.94 233 VAL A CA 1
ATOM 1853 C C . VAL A 1 233 ? 4.199 -7.671 0.946 1.00 67.94 233 VAL A C 1
ATOM 1855 O O . VAL A 1 233 ? 3.604 -8.551 1.581 1.00 67.94 233 VAL A O 1
ATOM 1858 N N . ASP A 1 234 ? 3.914 -6.375 1.067 1.00 67.06 234 ASP A N 1
ATOM 1859 C CA . ASP A 1 234 ? 2.755 -5.923 1.831 1.00 67.06 234 ASP A CA 1
ATOM 1860 C C . ASP A 1 234 ? 1.438 -6.278 1.126 1.00 67.06 234 ASP A C 1
ATOM 1862 O O . ASP A 1 234 ? 1.398 -6.588 -0.064 1.00 67.06 234 ASP A O 1
ATOM 1866 N N . LYS A 1 235 ? 0.350 -6.251 1.897 1.00 61.34 235 LYS A N 1
ATOM 1867 C CA . LYS A 1 235 ? -1.005 -6.615 1.456 1.00 61.34 235 LYS A CA 1
ATOM 1868 C C . LYS A 1 235 ? -1.560 -5.739 0.323 1.00 61.34 235 LYS A C 1
ATOM 1870 O O . LYS A 1 235 ? -2.475 -6.164 -0.377 1.00 61.34 235 LYS A O 1
ATOM 1875 N N . ASP A 1 236 ? -1.027 -4.533 0.162 1.00 66.81 236 ASP A N 1
ATOM 1876 C CA . ASP A 1 236 ? -1.538 -3.516 -0.754 1.00 66.81 236 ASP A CA 1
ATOM 1877 C C . ASP A 1 236 ? -0.641 -3.351 -1.994 1.00 66.81 236 ASP A C 1
ATOM 1879 O O . ASP A 1 236 ? -0.985 -2.578 -2.884 1.00 66.81 236 ASP A O 1
ATOM 1883 N N . PHE A 1 237 ? 0.461 -4.111 -2.083 1.00 71.25 237 PHE A N 1
ATOM 1884 C CA . PHE A 1 237 ? 1.542 -3.976 -3.068 1.00 71.25 237 PHE A CA 1
ATOM 1885 C C . PHE A 1 237 ? 2.315 -2.657 -2.977 1.00 71.25 237 PHE A C 1
ATOM 1887 O O . PHE A 1 237 ? 3.140 -2.385 -3.844 1.00 71.25 237 PHE A O 1
ATOM 1894 N N . ASN A 1 238 ? 2.165 -1.880 -1.902 1.00 72.94 238 ASN A N 1
ATOM 1895 C CA . ASN A 1 238 ? 2.790 -0.562 -1.769 1.00 72.94 238 ASN A CA 1
ATOM 1896 C C . ASN A 1 238 ? 4.318 -0.612 -1.940 1.00 72.94 238 ASN A C 1
ATOM 1898 O O . ASN A 1 238 ? 4.905 0.306 -2.502 1.00 72.94 238 ASN A O 1
ATOM 1902 N N . ALA A 1 239 ? 4.984 -1.674 -1.485 1.00 71.12 239 ALA A N 1
ATOM 1903 C CA . ALA A 1 239 ? 6.421 -1.868 -1.644 1.00 71.12 239 ALA A CA 1
ATOM 1904 C C . ALA A 1 239 ? 6.821 -2.106 -3.109 1.00 71.12 239 ALA A C 1
ATOM 1906 O O . ALA A 1 239 ? 7.830 -1.568 -3.567 1.00 71.12 239 ALA A O 1
ATOM 1907 N N . VAL A 1 240 ? 6.025 -2.883 -3.849 1.00 78.00 240 VAL A N 1
ATOM 1908 C CA . VAL A 1 240 ? 6.217 -3.100 -5.292 1.00 78.00 240 VAL A CA 1
ATOM 1909 C C . VAL A 1 240 ? 5.951 -1.798 -6.040 1.00 78.00 240 VAL A C 1
ATOM 1911 O O . VAL A 1 240 ? 6.720 -1.417 -6.917 1.00 78.00 240 VAL A O 1
ATOM 1914 N N . ASP A 1 241 ? 4.909 -1.080 -5.641 1.00 80.94 241 ASP A N 1
ATOM 1915 C CA . ASP A 1 241 ? 4.504 0.194 -6.221 1.00 80.94 241 ASP A CA 1
ATOM 1916 C C . ASP A 1 241 ? 5.589 1.237 -6.028 1.00 80.94 241 ASP A C 1
ATOM 1918 O O . ASP A 1 241 ? 6.047 1.833 -6.991 1.00 80.94 241 ASP A O 1
ATOM 1922 N N . ALA A 1 242 ? 6.094 1.364 -4.806 1.00 80.31 242 ALA A N 1
ATOM 1923 C CA . ALA A 1 242 ? 7.148 2.299 -4.475 1.00 80.31 242 ALA A CA 1
ATOM 1924 C C . ALA A 1 242 ? 8.497 1.942 -5.117 1.00 80.31 242 ALA A C 1
ATOM 1926 O O . ALA A 1 242 ? 9.347 2.825 -5.220 1.00 80.31 242 ALA A O 1
ATOM 1927 N N . ALA A 1 243 ? 8.724 0.679 -5.496 1.00 81.25 243 ALA A N 1
ATOM 1928 C CA . ALA A 1 243 ? 9.890 0.264 -6.275 1.00 81.25 243 ALA A CA 1
ATOM 1929 C C . ALA A 1 243 ? 9.719 0.577 -7.770 1.00 81.25 243 ALA A C 1
ATOM 1931 O O . ALA A 1 243 ? 10.679 0.975 -8.420 1.00 81.25 243 ALA A O 1
ATOM 1932 N N . LEU A 1 244 ? 8.505 0.430 -8.308 1.00 85.19 244 LEU A N 1
ATOM 1933 C CA . LEU A 1 244 ? 8.179 0.800 -9.687 1.00 85.19 244 LEU A CA 1
ATOM 1934 C C . LEU A 1 244 ? 8.116 2.321 -9.887 1.00 85.19 244 LEU A C 1
ATOM 1936 O O . LEU A 1 244 ? 8.543 2.815 -10.922 1.00 85.19 244 LEU A O 1
ATOM 1940 N N . ASP A 1 245 ? 7.623 3.067 -8.900 1.00 83.88 245 ASP A N 1
ATOM 1941 C CA . ASP A 1 245 ? 7.560 4.531 -8.936 1.00 83.88 245 ASP A CA 1
ATOM 1942 C C . ASP A 1 245 ? 8.953 5.166 -8.811 1.00 83.88 245 ASP A C 1
ATOM 1944 O O . ASP A 1 245 ? 9.165 6.275 -9.288 1.00 83.88 245 ASP A O 1
ATOM 1948 N N . ARG A 1 246 ? 9.899 4.449 -8.190 1.00 86.38 246 ARG A N 1
ATOM 1949 C CA . ARG A 1 246 ? 11.306 4.847 -8.018 1.00 86.38 246 ARG A CA 1
ATOM 1950 C C . ARG A 1 246 ? 12.264 3.984 -8.833 1.00 86.38 246 ARG A C 1
ATOM 1952 O O . ARG A 1 246 ? 13.366 3.632 -8.404 1.00 86.38 246 ARG A O 1
ATOM 1959 N N . TYR A 1 247 ? 11.793 3.538 -9.993 1.00 88.81 247 TYR A N 1
ATOM 1960 C CA . TYR A 1 247 ? 12.532 2.583 -10.807 1.00 88.81 247 TYR A CA 1
ATOM 1961 C C . TYR A 1 247 ? 13.848 3.170 -11.330 1.00 88.81 247 TYR A C 1
ATOM 1963 O O . TYR A 1 247 ? 14.830 2.441 -11.450 1.00 88.81 247 TYR A O 1
ATOM 1971 N N . ASP A 1 248 ? 13.892 4.480 -11.588 1.00 88.25 248 ASP A N 1
ATOM 1972 C CA . ASP A 1 248 ? 15.104 5.169 -12.038 1.00 88.25 248 ASP A CA 1
ATOM 1973 C C . ASP A 1 248 ? 16.169 5.222 -10.927 1.00 88.25 248 ASP A C 1
ATOM 1975 O O . ASP A 1 248 ? 17.340 4.947 -11.194 1.00 88.25 248 ASP A O 1
ATOM 1979 N N . GLU A 1 249 ? 15.789 5.461 -9.664 1.00 87.56 249 GLU A N 1
ATOM 1980 C CA . GLU A 1 249 ? 16.740 5.384 -8.547 1.00 87.56 249 GLU A CA 1
ATOM 1981 C C . GLU A 1 249 ? 17.243 3.951 -8.327 1.00 87.56 249 GLU A C 1
ATOM 1983 O O . GLU A 1 249 ? 18.426 3.738 -8.044 1.00 87.56 249 GLU A O 1
ATOM 1988 N N . VAL A 1 250 ? 16.366 2.952 -8.490 1.00 88.00 250 VAL A N 1
ATOM 1989 C CA . VAL A 1 250 ? 16.766 1.536 -8.460 1.00 88.00 250 VAL A CA 1
ATOM 1990 C C . VAL A 1 250 ? 17.774 1.252 -9.571 1.00 88.00 250 VAL A C 1
ATOM 1992 O O . VAL A 1 250 ? 18.786 0.602 -9.316 1.00 88.00 250 VAL A O 1
ATOM 1995 N N . LEU A 1 251 ? 17.535 1.752 -10.784 1.00 90.12 251 LEU A N 1
ATOM 1996 C CA . LEU A 1 251 ? 18.424 1.543 -11.921 1.00 90.12 251 LEU A CA 1
ATOM 1997 C C . LEU A 1 251 ? 19.808 2.161 -11.674 1.00 90.12 251 LEU A C 1
ATOM 1999 O O . LEU A 1 251 ? 20.800 1.442 -11.787 1.00 90.12 251 LEU A O 1
ATOM 2003 N N . SER A 1 252 ? 19.856 3.424 -11.231 1.00 89.88 252 SER A N 1
ATOM 2004 C CA . SER A 1 252 ? 21.093 4.129 -10.853 1.00 89.88 252 SER A CA 1
ATOM 2005 C C . SER A 1 252 ? 21.870 3.367 -9.780 1.00 89.88 252 SER A C 1
ATOM 2007 O O . SER A 1 252 ? 23.067 3.131 -9.910 1.00 89.88 252 SER A O 1
ATOM 2009 N N . THR A 1 253 ? 21.177 2.895 -8.741 1.00 87.69 253 THR A N 1
ATOM 2010 C CA . THR A 1 253 ? 21.815 2.144 -7.650 1.00 87.69 253 THR A CA 1
ATOM 2011 C C . THR A 1 253 ? 22.440 0.843 -8.163 1.00 87.69 253 THR A C 1
ATOM 2013 O O . THR A 1 253 ? 23.551 0.475 -7.783 1.00 87.69 253 THR A O 1
ATOM 2016 N N . VAL A 1 254 ? 21.735 0.113 -9.033 1.00 89.62 254 VAL A N 1
ATOM 2017 C CA . VAL A 1 254 ? 22.234 -1.157 -9.583 1.00 89.62 254 VAL A CA 1
ATOM 2018 C C . VAL A 1 254 ? 23.380 -0.919 -10.576 1.00 89.62 254 VAL A C 1
ATOM 2020 O O . VAL A 1 254 ? 24.299 -1.738 -10.634 1.00 89.62 254 VAL A O 1
ATOM 2023 N N . GLU A 1 255 ? 23.367 0.192 -11.317 1.00 91.75 255 GLU A N 1
ATOM 2024 C CA . GLU A 1 255 ? 24.483 0.619 -12.168 1.00 91.75 255 GLU A CA 1
ATOM 2025 C C . GLU A 1 255 ? 25.748 0.893 -11.347 1.00 91.75 255 GLU A C 1
ATOM 2027 O O . GLU A 1 255 ? 26.806 0.336 -11.647 1.00 91.75 255 GLU A O 1
ATOM 2032 N N . GLU A 1 256 ? 25.629 1.670 -10.268 1.00 89.00 256 GLU A N 1
ATOM 2033 C CA . GLU A 1 256 ? 26.735 1.978 -9.355 1.00 89.00 256 GLU A CA 1
ATOM 2034 C C . GLU A 1 256 ? 27.335 0.708 -8.740 1.00 89.00 256 GLU A C 1
ATOM 2036 O O . GLU A 1 256 ? 28.555 0.522 -8.743 1.00 89.00 256 GLU A O 1
ATOM 2041 N N . LEU A 1 257 ? 26.485 -0.223 -8.287 1.00 86.31 257 LEU A N 1
ATOM 2042 C CA . LEU A 1 257 ? 26.930 -1.531 -7.795 1.00 86.31 257 LEU A CA 1
ATOM 2043 C C . LEU A 1 257 ? 27.636 -2.351 -8.886 1.00 86.31 257 LEU A C 1
ATOM 2045 O O . LEU A 1 257 ? 28.517 -3.157 -8.582 1.00 86.31 257 LEU A O 1
ATOM 2049 N N . GLY A 1 258 ? 27.254 -2.155 -10.150 1.00 88.31 258 GLY A N 1
ATOM 2050 C CA . GLY A 1 258 ? 27.816 -2.824 -11.321 1.00 88.31 258 GLY A CA 1
ATOM 2051 C C . GLY A 1 258 ? 29.174 -2.292 -11.784 1.00 88.31 258 GLY A C 1
ATOM 2052 O O . GLY A 1 258 ? 29.864 -2.995 -12.521 1.00 88.31 258 GLY A O 1
ATOM 2053 N N . ALA A 1 259 ? 29.590 -1.100 -11.344 1.00 87.75 259 ALA A N 1
ATOM 2054 C CA . ALA A 1 259 ? 30.838 -0.459 -11.775 1.00 87.75 259 ALA A CA 1
ATOM 2055 C C . ALA A 1 259 ? 32.116 -1.078 -11.163 1.00 87.75 259 ALA A C 1
ATOM 2057 O O . ALA A 1 259 ? 33.231 -0.753 -11.576 1.00 87.75 259 ALA A O 1
ATOM 2058 N N . GLY A 1 260 ? 31.977 -1.961 -10.170 1.00 84.00 260 GLY A N 1
ATOM 2059 C CA . GLY A 1 260 ? 33.099 -2.634 -9.513 1.00 84.00 260 GLY A CA 1
ATOM 2060 C C . GLY A 1 260 ? 33.690 -3.815 -10.300 1.00 84.00 260 GLY A C 1
ATOM 2061 O O . GLY A 1 260 ? 33.163 -4.269 -11.309 1.00 84.00 260 GLY A O 1
ATOM 2062 N N . SER A 1 261 ? 34.786 -4.379 -9.787 1.00 82.50 261 SER A N 1
ATOM 2063 C CA . SER A 1 261 ? 35.466 -5.559 -10.357 1.00 82.50 261 SER A CA 1
ATOM 2064 C C . SER A 1 261 ? 35.128 -6.880 -9.650 1.00 82.50 261 SER A C 1
ATOM 2066 O O . SER A 1 261 ? 35.729 -7.918 -9.930 1.00 82.50 261 SER A O 1
ATOM 2068 N N . THR A 1 262 ? 34.180 -6.866 -8.710 1.00 85.19 262 THR A N 1
ATOM 2069 C CA . THR A 1 262 ? 33.810 -8.045 -7.918 1.00 85.19 262 THR A CA 1
ATOM 2070 C C . THR A 1 262 ? 32.795 -8.927 -8.648 1.00 85.19 262 THR A C 1
ATOM 2072 O O . THR A 1 262 ? 32.089 -8.501 -9.560 1.00 85.19 262 THR A O 1
ATOM 2075 N N . HIS A 1 263 ? 32.650 -10.177 -8.207 1.00 80.06 263 HIS A N 1
ATOM 2076 C CA . HIS A 1 263 ? 31.597 -11.060 -8.717 1.00 80.06 263 HIS A CA 1
ATOM 2077 C C . HIS A 1 263 ? 30.178 -10.523 -8.428 1.00 80.06 263 HIS A C 1
ATOM 2079 O O . HIS A 1 263 ? 29.251 -10.762 -9.203 1.00 80.06 263 HIS A O 1
ATOM 2085 N N . VAL A 1 264 ? 30.007 -9.760 -7.341 1.00 81.56 264 VAL A N 1
ATOM 2086 C CA . VAL A 1 264 ? 28.756 -9.045 -7.043 1.00 81.56 264 VAL A CA 1
ATOM 2087 C C . VAL A 1 264 ? 28.515 -7.945 -8.076 1.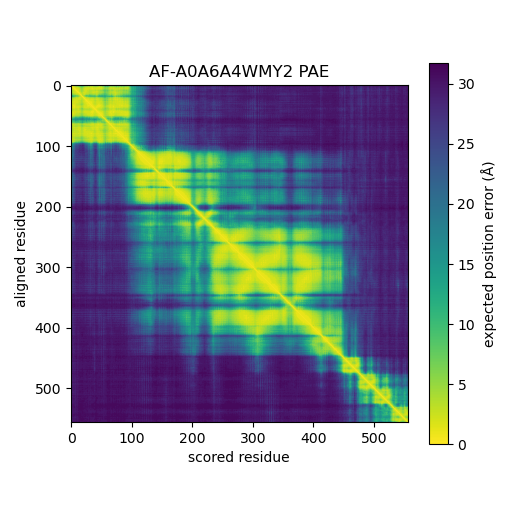00 81.56 264 VAL A C 1
ATOM 2089 O O . VAL A 1 264 ? 27.411 -7.865 -8.609 1.00 81.56 264 VAL A O 1
ATOM 2092 N N . ALA A 1 265 ? 29.550 -7.185 -8.438 1.00 86.75 265 ALA A N 1
ATOM 2093 C CA . ALA A 1 265 ? 29.457 -6.167 -9.480 1.00 86.75 265 ALA A CA 1
ATOM 2094 C C . ALA A 1 265 ? 29.110 -6.769 -10.850 1.00 86.75 265 ALA A C 1
ATOM 2096 O O . ALA A 1 265 ? 28.221 -6.271 -11.531 1.00 86.75 265 ALA A O 1
ATOM 2097 N N . ALA A 1 266 ? 29.692 -7.914 -11.220 1.00 87.81 266 ALA A N 1
ATOM 2098 C CA . ALA A 1 266 ? 29.327 -8.608 -12.459 1.00 87.81 266 ALA A CA 1
ATOM 2099 C C . ALA A 1 266 ? 27.841 -9.027 -12.492 1.00 87.81 266 ALA A C 1
ATOM 2101 O O . ALA A 1 266 ? 27.172 -8.900 -13.521 1.00 87.81 266 ALA A O 1
ATOM 2102 N N . ARG A 1 267 ? 27.296 -9.500 -11.360 1.00 89.25 267 ARG A N 1
ATOM 2103 C CA . ARG A 1 267 ? 25.863 -9.816 -11.231 1.00 89.25 267 ARG A CA 1
ATOM 2104 C C . ARG A 1 267 ? 24.994 -8.563 -11.305 1.00 89.25 267 ARG A C 1
ATOM 2106 O O . ARG A 1 267 ? 23.983 -8.588 -12.003 1.00 89.25 267 ARG A O 1
ATOM 2113 N N . ALA A 1 268 ? 25.387 -7.491 -10.619 1.00 89.12 268 ALA A N 1
ATOM 2114 C CA . ALA A 1 268 ? 24.691 -6.209 -10.654 1.00 89.12 268 ALA A CA 1
ATOM 2115 C C . ALA A 1 268 ? 24.674 -5.625 -12.074 1.00 89.12 268 ALA A C 1
ATOM 2117 O O . ALA A 1 268 ? 23.610 -5.265 -12.558 1.00 89.12 268 ALA A O 1
ATOM 2118 N N . ALA A 1 269 ? 25.792 -5.667 -12.802 1.00 90.88 269 ALA A N 1
ATOM 2119 C CA . ALA A 1 269 ? 25.867 -5.252 -14.202 1.00 90.88 269 ALA A CA 1
ATOM 2120 C C . ALA A 1 269 ? 24.945 -6.087 -15.112 1.00 90.88 269 ALA A C 1
ATOM 2122 O O . ALA A 1 269 ? 24.256 -5.547 -15.980 1.00 90.88 269 ALA A O 1
ATOM 2123 N N . GLY A 1 270 ? 24.877 -7.406 -14.894 1.00 91.31 270 GLY A N 1
ATOM 2124 C CA . GLY A 1 270 ? 23.945 -8.284 -15.607 1.00 91.31 270 GLY A CA 1
ATOM 2125 C C . GLY A 1 270 ? 22.476 -7.959 -15.317 1.00 91.31 270 GLY A C 1
ATOM 2126 O O . GLY A 1 270 ? 21.659 -7.920 -16.239 1.00 91.31 270 GLY A O 1
ATOM 2127 N N . LEU A 1 271 ? 22.146 -7.687 -14.052 1.00 90.81 271 LEU A N 1
ATOM 2128 C CA . LEU A 1 271 ? 20.809 -7.269 -13.635 1.00 90.81 271 LEU A CA 1
ATOM 2129 C C . LEU A 1 271 ? 20.454 -5.889 -14.206 1.00 90.81 271 LEU A C 1
ATOM 2131 O O . LEU A 1 271 ? 19.384 -5.740 -14.792 1.00 90.81 271 LEU A O 1
ATOM 2135 N N . HIS A 1 272 ? 21.367 -4.919 -14.129 1.00 91.88 272 HIS A N 1
ATOM 2136 C CA . HIS A 1 272 ? 21.232 -3.590 -14.727 1.00 91.88 272 HIS A CA 1
ATOM 2137 C C . HIS A 1 272 ? 20.901 -3.691 -16.222 1.00 91.88 272 HIS A C 1
ATOM 2139 O O . HIS A 1 272 ? 19.931 -3.104 -16.697 1.00 91.88 272 HIS A O 1
ATOM 2145 N N . ALA A 1 273 ? 21.626 -4.539 -16.962 1.00 90.00 273 ALA A N 1
ATOM 2146 C CA . ALA A 1 273 ? 21.385 -4.765 -18.386 1.00 90.00 273 ALA A CA 1
ATOM 2147 C C . ALA A 1 273 ? 19.991 -5.347 -18.703 1.00 90.00 273 ALA A C 1
ATOM 2149 O O . ALA A 1 273 ? 19.487 -5.169 -19.817 1.00 90.00 273 ALA A O 1
ATOM 2150 N N . GLN A 1 274 ? 19.362 -6.056 -17.760 1.00 89.44 274 GLN A N 1
ATOM 2151 C CA . GLN A 1 274 ? 17.981 -6.528 -17.889 1.00 89.44 274 GLN A CA 1
ATOM 2152 C C . GLN A 1 274 ? 16.969 -5.450 -17.493 1.00 89.44 274 GLN A C 1
ATOM 2154 O O . GLN A 1 274 ? 15.996 -5.251 -18.224 1.00 89.44 274 GLN A O 1
ATOM 2159 N N . LEU A 1 275 ? 17.201 -4.757 -16.376 1.00 90.25 275 LEU A N 1
ATOM 2160 C CA . LEU A 1 275 ? 16.298 -3.744 -15.828 1.00 90.25 275 LEU A CA 1
ATOM 2161 C C . LEU A 1 275 ? 16.210 -2.495 -16.705 1.00 90.25 275 LEU A C 1
ATOM 2163 O O . LEU A 1 275 ? 15.119 -1.949 -16.845 1.00 90.25 275 LEU A O 1
ATOM 2167 N N . ARG A 1 276 ? 17.303 -2.101 -17.369 1.00 90.94 276 ARG A N 1
ATOM 2168 C CA . ARG A 1 276 ? 17.330 -0.924 -18.254 1.00 90.94 276 ARG A CA 1
ATOM 2169 C C . ARG A 1 276 ? 16.461 -1.056 -19.504 1.00 90.94 276 ARG A C 1
ATOM 2171 O O . ARG A 1 276 ? 16.321 -0.100 -20.254 1.00 90.94 276 ARG A O 1
ATOM 2178 N N . LYS A 1 277 ? 15.945 -2.252 -19.805 1.00 89.50 277 LYS A N 1
ATOM 2179 C CA . LYS A 1 277 ? 15.103 -2.475 -20.985 1.00 89.50 277 LYS A CA 1
ATOM 2180 C C . LYS A 1 277 ? 13.695 -1.970 -20.696 1.00 89.50 277 LYS A C 1
ATOM 2182 O O . LYS A 1 277 ? 13.041 -2.484 -19.788 1.00 89.50 277 LYS A O 1
ATOM 2187 N N . LYS A 1 278 ? 13.170 -1.089 -21.553 1.00 89.19 278 LYS A N 1
ATOM 2188 C CA . LYS A 1 278 ? 11.766 -0.637 -21.480 1.00 89.19 278 LYS A CA 1
ATOM 2189 C C . LYS A 1 278 ? 10.757 -1.792 -21.433 1.00 89.19 278 LYS A C 1
ATOM 2191 O O . LYS A 1 278 ? 9.768 -1.719 -20.712 1.00 89.19 278 LYS A O 1
ATOM 2196 N N . SER A 1 279 ? 11.040 -2.899 -22.126 1.00 87.88 279 SER A N 1
ATOM 2197 C CA . SER A 1 279 ? 10.196 -4.100 -22.096 1.00 87.88 279 SER A CA 1
ATOM 2198 C C . SER A 1 279 ? 10.122 -4.771 -20.720 1.00 87.88 279 SER A C 1
ATOM 2200 O O . SER A 1 279 ? 9.087 -5.344 -20.391 1.00 87.88 279 SER A O 1
ATOM 2202 N N . THR A 1 280 ? 11.185 -4.703 -19.913 1.00 89.69 280 THR A N 1
ATOM 2203 C CA . THR A 1 280 ? 11.204 -5.259 -18.552 1.00 89.69 280 THR A CA 1
ATOM 2204 C C . THR A 1 280 ? 10.305 -4.440 -17.635 1.00 89.69 280 THR A C 1
ATOM 2206 O O . THR A 1 280 ? 9.416 -5.002 -17.000 1.00 89.69 280 THR A O 1
ATOM 2209 N N . LEU A 1 281 ? 10.481 -3.114 -17.618 1.00 90.25 281 LEU A N 1
ATOM 2210 C CA . LEU A 1 281 ? 9.653 -2.213 -16.813 1.00 90.25 281 LEU A CA 1
ATOM 2211 C C . LEU A 1 281 ? 8.170 -2.320 -17.198 1.00 90.25 281 LEU A C 1
ATOM 2213 O O . LEU A 1 281 ? 7.301 -2.443 -16.335 1.00 90.25 281 LEU A O 1
ATOM 2217 N N . LEU A 1 282 ? 7.884 -2.355 -18.501 1.00 90.94 282 LEU A N 1
ATOM 2218 C CA . LEU A 1 282 ? 6.528 -2.538 -19.003 1.00 90.94 282 LEU A CA 1
ATOM 2219 C C . LEU A 1 282 ? 5.915 -3.865 -18.537 1.00 90.94 282 LEU A C 1
ATOM 2221 O O . LEU A 1 282 ? 4.784 -3.877 -18.055 1.00 90.94 282 LEU A O 1
ATOM 2225 N N . ALA A 1 283 ? 6.657 -4.971 -18.643 1.00 89.88 283 ALA A N 1
ATOM 2226 C CA . ALA A 1 283 ? 6.183 -6.279 -18.204 1.00 89.88 283 ALA A CA 1
ATOM 2227 C C . ALA A 1 283 ? 5.877 -6.307 -16.699 1.00 89.88 283 ALA A C 1
ATOM 2229 O O . ALA A 1 283 ? 4.881 -6.904 -16.299 1.00 89.88 283 ALA A O 1
ATOM 2230 N N . LEU A 1 284 ? 6.682 -5.630 -15.872 1.00 90.94 284 LEU A N 1
ATOM 2231 C CA . LEU A 1 284 ? 6.421 -5.511 -14.435 1.00 90.94 284 LEU A CA 1
ATOM 2232 C C . LEU A 1 284 ? 5.126 -4.737 -14.153 1.00 90.94 284 LEU A C 1
ATOM 2234 O O . LEU A 1 284 ? 4.308 -5.183 -13.347 1.00 90.94 284 LEU A O 1
ATOM 2238 N N . HIS A 1 285 ? 4.896 -3.621 -14.850 1.00 91.31 285 HIS A N 1
ATOM 2239 C CA . HIS A 1 285 ? 3.643 -2.877 -14.724 1.00 91.31 285 HIS A CA 1
ATOM 2240 C C . HIS A 1 285 ? 2.428 -3.684 -15.195 1.00 91.31 285 HIS A C 1
ATOM 2242 O O . HIS A 1 285 ? 1.405 -3.684 -14.516 1.00 91.31 285 HIS A O 1
ATOM 2248 N N . MET A 1 286 ? 2.534 -4.401 -16.317 1.00 92.62 286 MET A N 1
ATOM 2249 C CA . MET A 1 286 ? 1.458 -5.270 -16.806 1.00 92.62 286 MET A CA 1
ATOM 2250 C C . MET A 1 286 ? 1.175 -6.420 -15.835 1.00 92.62 286 MET A C 1
ATOM 2252 O O . MET A 1 286 ? 0.019 -6.707 -15.541 1.00 92.62 286 MET A O 1
ATOM 2256 N N . ALA A 1 287 ? 2.218 -7.055 -15.292 1.00 91.38 287 ALA A N 1
ATOM 2257 C CA . ALA A 1 287 ? 2.068 -8.116 -14.302 1.00 91.38 287 ALA A CA 1
ATOM 2258 C C . ALA A 1 287 ? 1.346 -7.607 -13.049 1.00 91.38 287 ALA A C 1
ATOM 2260 O O . ALA A 1 287 ? 0.469 -8.293 -12.531 1.00 91.38 287 ALA A O 1
ATOM 2261 N N . ARG A 1 288 ? 1.648 -6.384 -12.596 1.00 89.88 288 ARG A N 1
ATOM 2262 C CA . ARG A 1 288 ? 0.972 -5.762 -11.451 1.00 89.88 288 ARG A CA 1
ATOM 2263 C C . ARG A 1 288 ? -0.540 -5.619 -11.655 1.00 89.88 288 ARG A C 1
ATOM 2265 O O . ARG A 1 288 ? -1.271 -5.869 -10.700 1.00 89.88 288 ARG A O 1
ATOM 2272 N N . VAL A 1 289 ? -1.007 -5.268 -12.860 1.00 91.12 289 VAL A N 1
ATOM 2273 C CA . VAL A 1 289 ? -2.450 -5.136 -13.175 1.00 91.12 289 VAL A CA 1
ATOM 2274 C C . VAL A 1 289 ? -3.212 -6.422 -12.837 1.00 91.12 289 VAL A C 1
ATOM 2276 O O . VAL A 1 289 ? -4.320 -6.365 -12.312 1.00 91.12 289 VAL A O 1
ATOM 2279 N N . VAL A 1 290 ? -2.598 -7.584 -13.075 1.00 92.31 290 VAL A N 1
ATOM 2280 C CA . VAL A 1 290 ? -3.225 -8.893 -12.845 1.00 92.31 290 VAL A CA 1
ATOM 2281 C C . VAL A 1 290 ? -2.914 -9.445 -11.451 1.00 92.31 290 VAL A C 1
ATOM 2283 O O . VAL A 1 290 ? -3.801 -9.948 -10.766 1.00 92.31 290 VAL A O 1
ATOM 2286 N N . LEU A 1 291 ? -1.659 -9.357 -11.006 1.00 89.88 291 LEU A N 1
ATOM 2287 C CA . LEU A 1 291 ? -1.210 -9.988 -9.764 1.00 89.88 291 LEU A CA 1
ATOM 2288 C C . LEU A 1 291 ? -1.724 -9.278 -8.510 1.00 89.88 291 LEU A C 1
ATOM 2290 O O . LEU A 1 291 ? -2.008 -9.957 -7.527 1.00 89.88 291 LEU A O 1
ATOM 2294 N N . ALA A 1 292 ? -1.887 -7.951 -8.527 1.00 85.00 292 ALA A N 1
ATOM 2295 C CA . ALA A 1 292 ? -2.342 -7.230 -7.338 1.00 85.00 292 ALA A CA 1
ATOM 2296 C C . ALA A 1 292 ? -3.779 -7.625 -6.917 1.00 85.00 292 ALA A C 1
ATOM 2298 O O . ALA A 1 292 ? -3.976 -7.954 -5.745 1.00 85.00 292 ALA A O 1
ATOM 2299 N N . PRO A 1 293 ? -4.785 -7.690 -7.819 1.00 86.62 293 PRO A N 1
ATOM 2300 C CA . PRO A 1 293 ? -6.107 -8.227 -7.473 1.00 86.62 293 PRO A CA 1
ATOM 2301 C C . PRO A 1 293 ? -6.091 -9.699 -7.029 1.00 86.62 293 PRO A C 1
ATOM 2303 O O . PRO A 1 293 ? -6.858 -10.078 -6.139 1.00 86.62 293 PRO A O 1
ATOM 2306 N N . LEU A 1 294 ? -5.229 -10.530 -7.628 1.00 89.19 294 LEU A N 1
ATOM 2307 C CA . LEU A 1 294 ? -5.128 -11.956 -7.302 1.00 89.19 294 LEU A CA 1
ATOM 2308 C C . LEU A 1 294 ? -4.501 -12.209 -5.930 1.00 89.19 294 LEU A C 1
ATOM 2310 O O . LEU A 1 294 ? -4.964 -13.086 -5.205 1.00 89.19 294 LEU A O 1
ATOM 2314 N N . ASP A 1 295 ? -3.479 -11.450 -5.546 1.00 82.44 295 ASP A N 1
ATOM 2315 C CA . ASP A 1 295 ? -2.857 -11.595 -4.230 1.00 82.44 295 ASP A CA 1
ATOM 2316 C C . ASP A 1 295 ? -3.801 -11.151 -3.107 1.00 82.44 295 ASP A C 1
ATOM 2318 O O . ASP A 1 295 ? -3.922 -11.847 -2.098 1.00 82.44 295 ASP A O 1
ATOM 2322 N N . ARG A 1 296 ? -4.560 -10.062 -3.311 1.00 80.06 296 ARG A N 1
ATOM 2323 C CA . ARG A 1 296 ? -5.616 -9.648 -2.368 1.00 80.06 296 ARG A CA 1
ATOM 2324 C C . ARG A 1 296 ? -6.638 -10.760 -2.152 1.00 80.06 296 ARG A C 1
ATOM 2326 O O . ARG A 1 296 ? -6.993 -11.047 -1.011 1.00 80.06 296 ARG A O 1
ATOM 2333 N N . LEU A 1 297 ? -7.072 -11.410 -3.234 1.00 84.12 297 LEU A N 1
ATOM 2334 C CA . LEU A 1 297 ? -7.959 -12.568 -3.151 1.00 84.12 297 LEU A CA 1
ATOM 2335 C C . LEU A 1 297 ? -7.303 -13.727 -2.402 1.00 84.12 297 LEU A C 1
ATOM 2337 O O . LEU A 1 297 ? -7.932 -14.318 -1.532 1.00 84.12 297 LEU A O 1
ATOM 2341 N N . ASN A 1 298 ? -6.052 -14.051 -2.727 1.00 82.69 298 ASN A N 1
ATOM 2342 C CA . ASN A 1 298 ? -5.333 -15.150 -2.097 1.00 82.69 298 ASN A CA 1
ATOM 2343 C C . ASN A 1 298 ? -5.229 -14.949 -0.577 1.00 82.69 298 ASN A C 1
ATOM 2345 O O . ASN A 1 298 ? -5.532 -15.863 0.184 1.00 82.69 298 ASN A O 1
ATOM 2349 N N . ARG A 1 299 ? -4.909 -13.732 -0.127 1.00 71.81 299 ARG A N 1
ATOM 2350 C CA . ARG A 1 299 ? -4.884 -13.386 1.302 1.00 71.81 299 ARG A CA 1
ATOM 2351 C C . ARG A 1 299 ? -6.261 -13.471 1.947 1.00 71.81 299 ARG A C 1
ATOM 2353 O O . ARG A 1 299 ? -6.381 -14.033 3.030 1.00 71.81 299 ARG A O 1
ATOM 2360 N N . ALA A 1 300 ? -7.296 -12.945 1.289 1.00 73.00 300 ALA A N 1
ATOM 2361 C CA . ALA A 1 300 ? -8.665 -13.043 1.790 1.00 73.00 300 ALA A CA 1
ATOM 2362 C C . ALA A 1 300 ? -9.095 -14.511 1.947 1.00 73.00 300 ALA A C 1
ATOM 2364 O O . ALA A 1 300 ? -9.659 -14.881 2.970 1.00 73.00 300 ALA A O 1
ATOM 2365 N N . ALA A 1 301 ? -8.767 -15.358 0.970 1.00 76.69 301 ALA A N 1
ATOM 2366 C CA . ALA A 1 301 ? -9.077 -16.784 0.976 1.00 76.69 301 ALA A CA 1
ATOM 2367 C C . ALA A 1 301 ? -8.311 -17.579 2.046 1.00 76.69 301 ALA A C 1
ATOM 2369 O O . ALA A 1 301 ? -8.812 -18.590 2.526 1.00 76.69 301 ALA A O 1
ATOM 2370 N N . GLN A 1 302 ? -7.109 -17.133 2.412 1.00 74.19 302 GLN A N 1
ATOM 2371 C CA . GLN A 1 302 ? -6.268 -17.759 3.438 1.00 74.19 302 GLN A CA 1
ATOM 2372 C C . GLN A 1 302 ? -6.564 -17.253 4.861 1.00 74.19 302 GLN A C 1
ATOM 2374 O O . GLN A 1 302 ? -5.975 -17.743 5.822 1.00 74.19 302 GLN A O 1
ATOM 2379 N N . GLY A 1 303 ? -7.467 -16.282 5.025 1.00 66.06 303 GLY A N 1
ATOM 2380 C CA . GLY A 1 303 ? -7.861 -15.797 6.345 1.00 66.06 303 GLY A CA 1
ATOM 2381 C C . GLY A 1 303 ? -8.603 -16.872 7.147 1.00 66.06 303 GLY A C 1
ATOM 2382 O O . GLY A 1 303 ? -9.558 -17.462 6.652 1.00 66.06 303 GLY A O 1
ATOM 2383 N N . SER A 1 304 ? -8.229 -17.082 8.413 1.00 58.69 304 SER A N 1
ATOM 2384 C CA . SER A 1 304 ? -8.831 -18.107 9.296 1.00 58.69 304 SER A CA 1
ATOM 2385 C C . SER A 1 304 ? -10.329 -17.933 9.535 1.00 58.69 304 SER A C 1
ATOM 2387 O O . SER A 1 304 ? -11.020 -18.887 9.878 1.00 58.69 304 SER A O 1
ATOM 2389 N N . ARG A 1 305 ? -10.837 -16.711 9.354 1.00 69.56 305 ARG A N 1
ATOM 2390 C CA . ARG A 1 305 ? -12.255 -16.361 9.506 1.00 69.56 305 ARG A CA 1
ATOM 2391 C C . ARG A 1 305 ? -12.990 -16.237 8.174 1.00 69.56 305 ARG A C 1
ATOM 2393 O O . ARG A 1 305 ? -14.133 -15.793 8.172 1.00 69.56 305 ARG A O 1
ATOM 2400 N N . CYS A 1 306 ? -12.336 -16.561 7.058 1.00 74.81 306 CYS A N 1
ATOM 2401 C CA . CYS A 1 306 ? -12.940 -16.461 5.739 1.00 74.81 306 CYS A CA 1
ATOM 2402 C C . CYS A 1 306 ? -13.994 -17.551 5.580 1.00 74.81 306 CYS A C 1
ATOM 2404 O O . CYS A 1 306 ? -13.683 -18.743 5.551 1.00 74.81 306 CYS A O 1
ATOM 2406 N N . THR A 1 307 ? -15.251 -17.136 5.498 1.00 79.00 307 THR A N 1
ATOM 2407 C CA . THR A 1 307 ? -16.347 -18.060 5.226 1.00 79.00 307 THR A CA 1
ATOM 2408 C C . THR A 1 307 ? -16.453 -18.355 3.728 1.00 79.00 307 THR A C 1
ATOM 2410 O O . THR A 1 307 ? -15.869 -17.655 2.896 1.00 79.00 307 THR A O 1
ATOM 2413 N N . VAL A 1 308 ? -17.215 -19.381 3.340 1.00 82.25 308 VAL A N 1
ATOM 2414 C CA . VAL A 1 308 ? -17.404 -19.731 1.923 1.00 82.25 308 VAL A CA 1
ATOM 2415 C C . VAL A 1 308 ? -18.122 -18.598 1.185 1.00 82.25 308 VAL A C 1
ATOM 2417 O O . VAL A 1 308 ? -17.739 -18.253 0.068 1.00 82.25 308 VAL A O 1
ATOM 2420 N N . SER A 1 309 ? -19.106 -17.946 1.807 1.00 77.19 309 SER A N 1
ATOM 2421 C CA . SER A 1 309 ? -19.809 -16.798 1.219 1.00 77.19 309 SER A CA 1
ATOM 2422 C C . SER A 1 309 ? -18.894 -15.581 1.024 1.00 77.19 309 SER A C 1
ATOM 2424 O O . SER A 1 309 ? -18.948 -14.923 -0.023 1.00 77.19 309 SER A O 1
ATOM 2426 N N . GLN A 1 310 ? -18.007 -15.308 1.986 1.00 78.56 310 GLN A N 1
ATOM 2427 C CA . GLN A 1 310 ? -17.001 -14.247 1.891 1.00 78.56 310 GLN A CA 1
ATOM 2428 C C . GLN A 1 310 ? -15.956 -14.552 0.818 1.00 78.56 310 GLN A C 1
ATOM 2430 O O . GLN A 1 310 ? -15.622 -13.672 0.018 1.00 78.56 310 GLN A O 1
ATOM 2435 N N . LEU A 1 311 ? -15.482 -15.797 0.754 1.00 83.44 311 LEU A N 1
ATOM 2436 C CA . LEU A 1 311 ? -14.574 -16.272 -0.283 1.00 83.44 311 LEU A CA 1
ATOM 2437 C C . LEU A 1 311 ? -15.193 -16.087 -1.671 1.00 83.44 311 LEU A C 1
ATOM 2439 O O . LEU A 1 311 ? -14.593 -15.440 -2.527 1.00 83.44 311 LEU A O 1
ATOM 2443 N N . MET A 1 312 ? -16.415 -16.580 -1.886 1.00 83.56 312 MET A N 1
ATOM 2444 C CA . MET A 1 312 ? -17.105 -16.480 -3.177 1.00 83.56 312 MET A CA 1
ATOM 2445 C C . MET A 1 312 ? -17.383 -15.029 -3.579 1.00 83.56 312 MET A C 1
ATOM 2447 O O . MET A 1 312 ? -17.217 -14.664 -4.745 1.00 83.56 312 MET A O 1
ATOM 2451 N N . SER A 1 313 ? -17.738 -14.174 -2.618 1.00 80.88 313 SER A N 1
ATOM 2452 C CA . SER A 1 313 ? -17.888 -12.733 -2.852 1.00 80.88 313 SER A CA 1
ATOM 2453 C C . SER A 1 313 ? -16.564 -12.082 -3.253 1.00 80.88 313 SER A C 1
ATOM 2455 O O . SER A 1 313 ? -16.536 -11.286 -4.189 1.00 80.88 313 SER A O 1
ATOM 2457 N N . SER A 1 314 ? -15.461 -12.458 -2.602 1.00 83.81 314 SER A N 1
ATOM 2458 C CA . SER A 1 314 ? -14.118 -11.963 -2.926 1.00 83.81 314 SER A CA 1
ATOM 2459 C C . SER A 1 314 ? -13.681 -12.412 -4.321 1.00 83.81 314 SER A C 1
ATOM 2461 O O . SER A 1 314 ? -13.201 -11.594 -5.099 1.00 83.81 314 SER A O 1
ATOM 2463 N N . VAL A 1 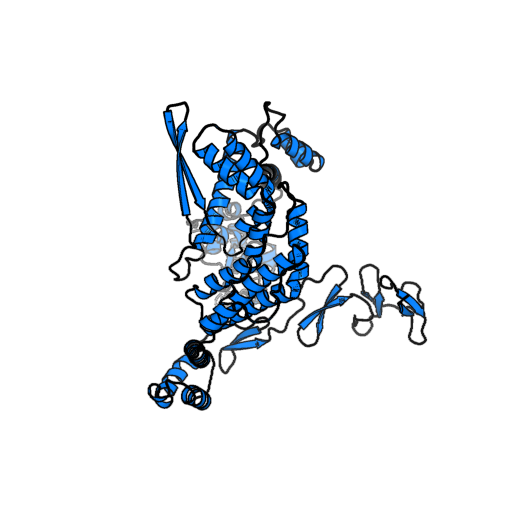315 ? -13.915 -13.680 -4.684 1.00 87.12 315 VAL A N 1
ATOM 2464 C CA . VAL A 1 315 ? -13.647 -14.202 -6.036 1.00 87.12 315 VAL A CA 1
ATOM 2465 C C . VAL A 1 315 ? -14.437 -13.413 -7.082 1.00 87.12 315 VAL A C 1
ATOM 2467 O O . VAL A 1 315 ? -13.869 -13.004 -8.096 1.00 87.12 315 VAL A O 1
ATOM 2470 N N . ARG A 1 316 ? -15.732 -13.164 -6.836 1.00 87.12 316 ARG A N 1
ATOM 2471 C CA . ARG A 1 316 ? -16.587 -12.376 -7.736 1.00 87.12 316 ARG A CA 1
ATOM 2472 C C . ARG A 1 316 ? -16.047 -10.959 -7.924 1.00 87.12 316 ARG A C 1
ATOM 2474 O O . ARG A 1 316 ? -15.857 -10.546 -9.063 1.00 87.12 316 ARG A O 1
ATOM 2481 N N . LEU A 1 317 ? -15.755 -10.249 -6.834 1.00 82.31 317 LEU A N 1
ATOM 2482 C CA . LEU A 1 317 ? -15.219 -8.885 -6.887 1.00 82.31 317 LEU A CA 1
ATOM 2483 C C . LEU A 1 317 ? -13.868 -8.831 -7.612 1.00 82.31 317 LEU A C 1
ATOM 2485 O O . LEU A 1 317 ? -13.649 -7.951 -8.438 1.00 82.31 317 LEU A O 1
ATOM 2489 N N . THR A 1 318 ? -12.972 -9.791 -7.369 1.00 87.44 318 THR A N 1
ATOM 2490 C CA . THR A 1 318 ? -11.695 -9.876 -8.093 1.00 87.44 318 THR A CA 1
ATOM 2491 C C . THR A 1 318 ? -11.907 -10.101 -9.588 1.00 87.44 318 THR A C 1
ATOM 2493 O O . THR A 1 318 ? -11.235 -9.459 -10.392 1.00 87.44 318 THR A O 1
ATOM 2496 N N . LYS A 1 319 ? -12.860 -10.957 -9.984 1.00 90.94 319 LYS A N 1
ATOM 2497 C CA . LYS A 1 319 ? -13.226 -11.136 -11.399 1.00 90.94 319 LYS A CA 1
ATOM 2498 C C . LYS A 1 319 ? -13.798 -9.854 -12.007 1.00 90.94 319 LYS A C 1
ATOM 2500 O O . LYS A 1 319 ? -13.430 -9.523 -13.124 1.00 90.94 319 LYS A O 1
ATOM 2505 N N . GLU A 1 320 ? -14.647 -9.124 -11.287 1.00 88.31 320 GLU A N 1
ATOM 2506 C CA . GLU A 1 320 ? -15.200 -7.838 -11.739 1.00 88.31 320 GLU A CA 1
ATOM 2507 C C . GLU A 1 320 ? -14.105 -6.779 -11.930 1.00 88.31 320 GLU A C 1
ATOM 2509 O O . GLU A 1 320 ? -14.104 -6.079 -12.939 1.00 88.31 320 GLU A O 1
ATOM 2514 N N . LEU A 1 321 ? -13.127 -6.706 -11.021 1.00 88.69 321 LEU A N 1
ATOM 2515 C CA . LEU A 1 321 ? -11.968 -5.818 -11.161 1.00 88.69 321 LEU A CA 1
ATOM 2516 C C . LEU A 1 321 ? -11.115 -6.177 -12.383 1.00 88.69 321 LEU A C 1
ATOM 2518 O O . LEU A 1 321 ? -10.762 -5.301 -13.169 1.00 88.69 321 LEU A O 1
ATOM 2522 N N . LEU A 1 322 ? -10.809 -7.463 -12.566 1.00 93.25 322 LEU A N 1
ATOM 2523 C CA . LEU A 1 322 ? -10.062 -7.937 -13.732 1.00 93.25 322 LEU A CA 1
ATOM 2524 C C . LEU A 1 322 ? -10.839 -7.699 -15.036 1.00 93.25 322 LEU A C 1
ATOM 2526 O O . LEU A 1 322 ? -10.239 -7.335 -16.044 1.00 93.25 322 LEU A O 1
ATOM 2530 N N . GLN A 1 323 ? -12.164 -7.848 -15.017 1.00 93.25 323 GLN A N 1
ATOM 2531 C CA . GLN A 1 323 ? -13.022 -7.548 -16.161 1.00 93.25 323 GLN A CA 1
ATOM 2532 C C . GLN A 1 323 ? -13.037 -6.048 -16.479 1.00 93.25 323 GLN A C 1
ATOM 2534 O O . GLN A 1 323 ? -12.942 -5.678 -17.643 1.00 93.25 323 GLN A O 1
ATOM 2539 N N . ALA A 1 324 ? -13.065 -5.176 -15.472 1.00 89.69 324 ALA A N 1
ATOM 2540 C CA . ALA A 1 324 ? -12.958 -3.737 -15.691 1.00 89.69 324 ALA A CA 1
ATOM 2541 C C . ALA A 1 324 ? -11.608 -3.352 -16.329 1.00 89.69 324 ALA A C 1
ATOM 2543 O O . ALA A 1 324 ? -11.575 -2.525 -17.240 1.00 89.69 324 ALA A O 1
ATOM 2544 N N . GLU A 1 325 ? -10.502 -3.975 -15.907 1.00 91.06 325 GLU A N 1
ATOM 2545 C CA . GLU A 1 325 ? -9.189 -3.796 -16.552 1.00 91.06 325 GLU A CA 1
ATOM 2546 C C . GLU A 1 325 ? -9.164 -4.353 -17.979 1.00 91.06 325 GLU A C 1
ATOM 2548 O O . GLU A 1 325 ? -8.545 -3.771 -18.869 1.00 91.06 325 GLU A O 1
ATOM 2553 N N . ARG A 1 326 ? -9.875 -5.459 -18.222 1.00 95.19 326 ARG A N 1
ATOM 2554 C CA . ARG A 1 326 ? -10.053 -6.032 -19.558 1.00 95.19 326 ARG A CA 1
ATOM 2555 C C . ARG A 1 326 ? -10.777 -5.068 -20.495 1.00 95.19 326 ARG A C 1
ATOM 2557 O O . ARG A 1 326 ? -10.313 -4.840 -21.611 1.00 95.19 326 ARG A O 1
ATOM 2564 N N . ASP A 1 327 ? -11.892 -4.506 -20.040 1.00 92.75 327 ASP A N 1
ATOM 2565 C CA . ASP A 1 327 ? -12.743 -3.608 -20.826 1.00 92.75 327 ASP A CA 1
ATOM 2566 C C . ASP A 1 327 ? -12.027 -2.280 -21.128 1.00 92.75 327 ASP A C 1
ATOM 2568 O O . ASP A 1 327 ? -12.226 -1.685 -22.186 1.00 92.75 327 ASP A O 1
ATOM 2572 N N . ASN A 1 328 ? -11.132 -1.850 -20.231 1.00 93.75 328 ASN A N 1
ATOM 2573 C CA . ASN A 1 328 ? -10.321 -0.639 -20.372 1.00 93.75 328 ASN A CA 1
ATOM 2574 C C . ASN A 1 328 ? -8.887 -0.905 -20.867 1.00 93.75 328 ASN A C 1
ATOM 2576 O O . ASN A 1 328 ? -8.045 -0.005 -20.798 1.00 93.75 328 ASN A O 1
ATOM 2580 N N . ALA A 1 329 ? -8.591 -2.103 -21.389 1.00 93.50 329 ALA A N 1
ATOM 2581 C CA . ALA A 1 329 ? -7.224 -2.534 -21.692 1.00 93.50 329 ALA A CA 1
ATOM 2582 C C . ALA A 1 329 ? -6.462 -1.551 -22.596 1.00 93.50 329 ALA A C 1
ATOM 2584 O O . ALA A 1 329 ? -5.287 -1.285 -22.357 1.00 93.50 329 ALA A O 1
ATOM 2585 N N . ASP A 1 330 ? -7.126 -0.961 -23.592 1.00 92.06 330 ASP A N 1
ATOM 2586 C CA . ASP A 1 330 ? -6.518 0.034 -24.484 1.00 92.06 330 ASP A CA 1
ATOM 2587 C C . ASP A 1 330 ? -6.030 1.276 -23.723 1.00 92.06 330 ASP A C 1
ATOM 2589 O O . ASP A 1 330 ? -4.895 1.726 -23.907 1.00 92.06 330 ASP A O 1
ATOM 2593 N N . HIS A 1 331 ? -6.855 1.798 -22.812 1.00 92.69 331 HIS A N 1
ATOM 2594 C CA . HIS A 1 331 ? -6.490 2.931 -21.966 1.00 92.69 331 HIS A CA 1
ATOM 2595 C C . HIS A 1 331 ? -5.351 2.568 -21.008 1.00 92.69 331 HIS A C 1
ATOM 2597 O O . HIS A 1 331 ? -4.389 3.332 -20.872 1.00 92.69 331 HIS A O 1
ATOM 2603 N N . THR A 1 332 ? -5.428 1.386 -20.388 1.00 92.75 332 THR A N 1
ATOM 2604 C CA . THR A 1 332 ? -4.394 0.876 -19.483 1.00 92.75 332 THR A CA 1
ATOM 2605 C C . THR A 1 332 ? -3.054 0.760 -20.210 1.00 92.75 332 THR A C 1
ATOM 2607 O O . THR A 1 332 ? -2.068 1.345 -19.760 1.00 92.75 332 THR A O 1
ATOM 2610 N N . ILE A 1 333 ? -3.004 0.114 -21.381 1.00 94.75 333 ILE A N 1
ATOM 2611 C CA . ILE A 1 333 ? -1.775 -0.032 -22.177 1.00 94.75 333 ILE A CA 1
ATOM 2612 C C . ILE A 1 333 ? -1.204 1.328 -22.589 1.00 94.75 333 ILE A C 1
ATOM 2614 O O . ILE A 1 333 ? -0.010 1.561 -22.404 1.00 94.75 333 ILE A O 1
ATOM 2618 N N . GLN A 1 334 ? -2.027 2.262 -23.075 1.00 92.69 334 GLN A N 1
ATOM 2619 C CA . GLN A 1 334 ? -1.561 3.613 -23.415 1.00 92.69 334 GLN A CA 1
ATOM 2620 C C . GLN A 1 334 ? -1.006 4.369 -22.199 1.00 92.69 334 GLN A C 1
ATOM 2622 O O . GLN A 1 334 ? -0.032 5.118 -22.308 1.00 92.69 334 GLN A O 1
ATOM 2627 N N . GLY A 1 335 ? -1.617 4.198 -21.024 1.00 92.81 335 GLY A N 1
ATOM 2628 C CA . GLY A 1 335 ? -1.110 4.744 -19.768 1.00 92.81 335 GLY A CA 1
ATOM 2629 C C . GLY A 1 335 ? 0.255 4.165 -19.393 1.00 92.81 335 GLY A C 1
ATOM 2630 O O . GLY A 1 335 ? 1.166 4.917 -19.048 1.00 92.81 335 GLY A O 1
ATOM 2631 N N . LEU A 1 336 ? 0.414 2.844 -19.503 1.00 92.00 336 LEU A N 1
ATOM 2632 C CA . LEU A 1 336 ? 1.671 2.159 -19.199 1.00 92.00 336 LEU A CA 1
ATOM 2633 C C . LEU A 1 336 ? 2.789 2.532 -20.176 1.00 92.00 336 LEU A C 1
ATOM 2635 O O . LEU A 1 336 ? 3.903 2.806 -19.738 1.00 92.00 336 LEU A O 1
ATOM 2639 N N . LEU A 1 337 ? 2.494 2.613 -21.475 1.00 91.62 337 LEU A N 1
ATOM 2640 C CA . LEU A 1 337 ? 3.458 3.040 -22.490 1.00 91.62 337 LEU A CA 1
ATOM 2641 C C . LEU A 1 337 ? 3.994 4.443 -22.195 1.00 91.62 337 LEU A C 1
ATOM 2643 O O . LEU A 1 337 ? 5.207 4.618 -22.143 1.00 91.62 337 LEU A O 1
ATOM 2647 N N . ARG A 1 338 ? 3.117 5.410 -21.886 1.00 90.62 338 ARG A N 1
ATOM 2648 C CA . ARG A 1 338 ? 3.534 6.773 -21.509 1.00 90.62 338 ARG A CA 1
ATOM 2649 C C . ARG A 1 338 ? 4.430 6.800 -20.270 1.00 90.62 338 ARG A C 1
ATOM 2651 O O . ARG A 1 338 ? 5.404 7.545 -20.243 1.00 90.62 338 ARG A O 1
ATOM 2658 N N . LYS A 1 339 ? 4.126 5.984 -19.253 1.00 88.62 339 LYS A N 1
ATOM 2659 C CA . LYS A 1 339 ? 4.967 5.869 -18.048 1.00 88.62 339 LYS A CA 1
ATOM 2660 C C . LYS A 1 339 ? 6.364 5.341 -18.378 1.00 88.62 339 LYS A C 1
ATOM 2662 O O . LYS A 1 339 ? 7.351 5.894 -17.913 1.00 88.62 339 LYS A O 1
ATOM 2667 N N . VAL A 1 340 ? 6.446 4.299 -19.203 1.00 89.69 340 VAL A N 1
ATOM 2668 C CA . VAL A 1 340 ? 7.717 3.677 -19.611 1.00 89.69 340 VAL A CA 1
ATOM 2669 C C . VAL A 1 340 ? 8.498 4.560 -20.590 1.00 89.69 340 VAL A C 1
ATOM 2671 O O . VAL A 1 340 ? 9.723 4.508 -20.648 1.00 89.69 340 VAL A O 1
ATOM 2674 N N . GLU A 1 341 ? 7.815 5.383 -21.381 1.00 88.31 341 GLU A N 1
ATOM 2675 C CA . GLU A 1 341 ? 8.464 6.363 -22.251 1.00 88.31 341 GLU A CA 1
ATOM 2676 C C . GLU A 1 341 ? 9.162 7.471 -21.467 1.00 88.31 341 GLU A C 1
ATOM 2678 O O . GLU A 1 341 ? 10.222 7.915 -21.904 1.00 88.31 341 GLU A O 1
ATOM 2683 N N . ALA A 1 342 ? 8.601 7.863 -20.320 1.00 86.94 342 ALA A N 1
ATOM 2684 C CA . ALA A 1 342 ? 9.144 8.895 -19.445 1.00 86.94 342 ALA A CA 1
ATOM 2685 C C . ALA A 1 342 ? 10.316 8.428 -18.559 1.00 86.94 342 ALA A C 1
ATOM 2687 O O . ALA A 1 342 ? 10.956 9.276 -17.943 1.00 86.94 342 ALA A O 1
ATOM 2688 N N . SER A 1 343 ? 10.597 7.122 -18.476 1.00 86.62 343 SER A N 1
ATOM 2689 C CA . SER A 1 343 ? 11.684 6.596 -17.639 1.00 86.62 343 SER A CA 1
ATOM 2690 C C . SER A 1 343 ? 13.061 6.719 -18.299 1.00 86.62 343 SER A C 1
ATOM 2692 O O . SER A 1 343 ? 13.181 6.868 -19.519 1.00 86.62 343 SER A O 1
ATOM 2694 N N . SER A 1 344 ? 14.118 6.583 -17.493 1.00 85.75 344 SER A N 1
ATOM 2695 C CA . SER A 1 344 ? 15.522 6.623 -17.943 1.00 85.75 344 SER A CA 1
ATOM 2696 C C . SER A 1 344 ? 15.973 5.389 -18.747 1.00 85.75 344 SER A C 1
ATOM 2698 O O . SER A 1 344 ? 17.120 5.309 -19.181 1.00 85.75 344 SER A O 1
ATOM 2700 N N . CYS A 1 345 ? 15.085 4.412 -18.959 1.00 85.94 345 CYS A N 1
ATOM 2701 C CA . CYS A 1 345 ? 15.405 3.145 -19.611 1.00 85.94 345 CYS A CA 1
ATOM 2702 C C . CYS A 1 345 ? 15.796 3.296 -21.091 1.00 85.94 345 CYS A C 1
ATOM 2704 O O . CYS A 1 345 ? 15.164 4.016 -21.870 1.00 85.94 345 CYS A O 1
ATOM 2706 N N . ASP A 1 346 ? 16.779 2.499 -21.505 1.00 78.38 346 ASP A N 1
ATOM 2707 C CA . ASP A 1 346 ? 17.321 2.480 -22.858 1.00 78.38 346 ASP A CA 1
ATOM 2708 C C . ASP A 1 346 ? 16.452 1.679 -23.846 1.00 78.38 346 ASP A C 1
ATOM 2710 O O . ASP A 1 346 ? 15.752 0.721 -23.500 1.00 78.38 346 ASP A O 1
ATOM 2714 N N . ALA A 1 347 ? 16.650 2.012 -25.124 1.00 67.56 347 ALA A N 1
ATOM 2715 C CA . ALA A 1 347 ? 16.137 1.362 -26.329 1.00 67.56 347 ALA A CA 1
ATOM 2716 C C . ALA A 1 347 ? 14.641 1.588 -26.650 1.00 67.56 347 ALA A C 1
ATOM 2718 O O . ALA A 1 347 ? 13.775 1.510 -25.776 1.00 67.56 347 ALA A O 1
ATOM 2719 N N . PRO A 1 348 ? 14.307 1.826 -27.935 1.00 67.81 348 PRO A N 1
ATOM 2720 C CA . PRO A 1 348 ? 12.922 1.880 -28.379 1.00 67.81 348 PRO A CA 1
ATOM 2721 C C . PRO A 1 348 ? 12.273 0.501 -28.231 1.00 67.81 348 PRO A C 1
ATOM 2723 O O . PRO A 1 348 ? 12.861 -0.526 -28.585 1.00 67.81 348 PRO A O 1
ATOM 2726 N N . MET A 1 349 ? 11.044 0.473 -27.718 1.00 77.25 349 MET A N 1
ATOM 2727 C CA . MET A 1 349 ? 10.264 -0.758 -27.708 1.00 77.25 349 MET A CA 1
ATOM 2728 C C . MET A 1 349 ? 9.880 -1.103 -29.143 1.00 77.25 349 MET A C 1
ATOM 2730 O O . MET A 1 349 ? 9.310 -0.289 -29.864 1.00 77.25 349 MET A O 1
ATOM 2734 N N . THR A 1 350 ? 10.217 -2.316 -29.557 1.00 81.56 350 THR A N 1
ATOM 2735 C CA . THR A 1 350 ? 9.867 -2.845 -30.874 1.00 81.56 350 THR A CA 1
ATOM 2736 C C . THR A 1 350 ? 8.878 -3.981 -30.704 1.00 81.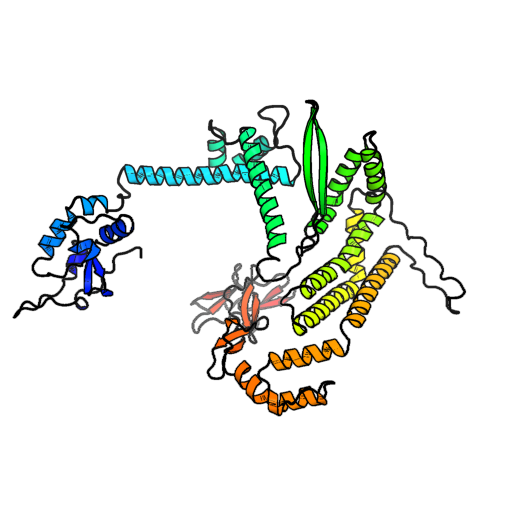56 350 THR A C 1
ATOM 2738 O O . THR A 1 350 ? 8.877 -4.662 -29.676 1.00 81.56 350 THR A O 1
ATOM 2741 N N . LEU A 1 351 ? 8.030 -4.174 -31.713 1.00 85.06 351 LEU A N 1
ATOM 2742 C CA . LEU A 1 351 ? 7.102 -5.294 -31.766 1.00 85.06 351 LEU A CA 1
ATOM 2743 C C . LEU A 1 351 ? 7.884 -6.613 -31.611 1.00 85.06 351 LEU A C 1
ATOM 2745 O O . LEU A 1 351 ? 8.749 -6.907 -32.445 1.00 85.06 351 LEU A O 1
ATOM 2749 N N . PRO A 1 352 ? 7.619 -7.412 -30.560 1.00 85.00 352 PRO A N 1
ATOM 2750 C CA . PRO A 1 352 ? 8.315 -8.674 -30.371 1.00 85.00 352 PRO A CA 1
ATOM 2751 C C . PRO A 1 352 ? 8.064 -9.639 -31.528 1.00 85.00 352 PRO A C 1
ATOM 2753 O O . PRO A 1 352 ? 7.007 -9.638 -32.160 1.00 85.00 352 PRO A O 1
ATOM 2756 N N . ARG A 1 353 ? 9.033 -10.523 -31.786 1.00 83.81 353 ARG A N 1
ATOM 2757 C CA . ARG A 1 353 ? 8.880 -11.561 -32.808 1.00 83.81 353 ARG A CA 1
ATOM 2758 C C . ARG A 1 353 ? 7.733 -12.498 -32.432 1.00 83.81 353 ARG A C 1
ATOM 2760 O O . ARG A 1 353 ? 7.853 -13.296 -31.502 1.00 83.81 353 ARG A O 1
ATOM 2767 N N . GLN A 1 354 ? 6.672 -12.465 -33.225 1.00 83.69 354 GLN A N 1
ATOM 2768 C CA . GLN A 1 354 ? 5.524 -13.343 -33.048 1.00 83.69 354 GLN A CA 1
ATOM 2769 C C . GLN A 1 354 ? 5.844 -14.740 -33.592 1.00 83.69 354 GLN A C 1
ATOM 2771 O O . GLN A 1 354 ? 6.294 -14.908 -34.731 1.00 83.69 354 GLN A O 1
ATOM 2776 N N . LYS A 1 355 ? 5.684 -15.762 -32.745 1.00 78.12 355 LYS A N 1
ATOM 2777 C CA . LYS A 1 355 ? 5.915 -17.158 -33.135 1.00 78.12 355 LYS A CA 1
ATOM 2778 C C . LYS A 1 355 ? 4.754 -17.632 -34.004 1.00 78.12 355 LYS A C 1
ATOM 2780 O O . LYS A 1 355 ? 3.601 -17.476 -33.625 1.00 78.12 355 LYS A O 1
ATOM 2785 N N . ARG A 1 356 ? 5.068 -18.267 -35.135 1.00 77.00 356 ARG A N 1
ATOM 2786 C CA . ARG A 1 356 ? 4.061 -18.972 -35.937 1.00 77.00 356 ARG A CA 1
ATOM 2787 C C . ARG A 1 356 ? 3.655 -20.257 -35.235 1.00 77.00 356 ARG A C 1
ATOM 2789 O O . ARG A 1 356 ? 4.522 -21.013 -34.782 1.00 77.00 356 ARG A O 1
ATOM 2796 N N . VAL A 1 357 ? 2.353 -20.515 -35.179 1.00 77.19 357 VAL A N 1
ATOM 2797 C CA . VAL A 1 357 ? 1.837 -21.784 -34.663 1.00 77.19 357 VAL A CA 1
ATOM 2798 C C . VAL A 1 357 ? 2.310 -22.898 -35.605 1.00 77.19 357 VAL A C 1
ATOM 2800 O O . VAL A 1 357 ? 2.168 -22.750 -36.825 1.00 77.19 357 VAL A O 1
ATOM 2803 N N . PRO A 1 358 ? 2.907 -23.993 -35.090 1.00 79.25 358 PRO A N 1
ATOM 2804 C CA . PRO A 1 358 ? 3.340 -25.109 -35.923 1.00 79.25 358 PRO A CA 1
ATOM 2805 C C . PRO A 1 358 ? 2.190 -25.638 -36.783 1.00 79.25 358 PRO A C 1
ATOM 2807 O O . PRO A 1 358 ? 1.091 -25.825 -36.271 1.00 79.25 358 PRO A O 1
ATOM 2810 N N . ALA A 1 359 ? 2.456 -25.950 -38.055 1.00 75.44 359 ALA A N 1
ATOM 2811 C CA . ALA A 1 359 ? 1.428 -26.322 -39.037 1.00 75.44 359 ALA A CA 1
ATOM 2812 C C . ALA A 1 359 ? 0.500 -27.467 -38.584 1.00 75.44 359 ALA A C 1
ATOM 2814 O O . ALA A 1 359 ? -0.673 -27.477 -38.923 1.00 75.44 359 ALA A O 1
ATOM 2815 N N . ARG A 1 360 ? 0.997 -28.391 -37.752 1.00 80.38 360 ARG A N 1
ATOM 2816 C CA . ARG A 1 360 ? 0.211 -29.493 -37.165 1.00 80.38 360 ARG A CA 1
ATOM 2817 C C . ARG A 1 360 ? -0.917 -29.052 -36.218 1.00 80.38 360 ARG A C 1
ATOM 2819 O O . ARG A 1 360 ? -1.790 -29.851 -35.915 1.00 80.38 360 ARG A O 1
ATOM 2826 N N . PHE A 1 361 ? -0.853 -27.821 -35.716 1.00 73.69 361 PHE A N 1
ATOM 2827 C CA . PHE A 1 361 ? -1.832 -27.222 -34.807 1.00 73.69 361 PHE A CA 1
ATOM 2828 C C . PHE A 1 361 ? -2.538 -26.008 -35.429 1.00 73.69 361 PHE A C 1
ATOM 2830 O O . PHE A 1 361 ? -3.385 -25.403 -34.781 1.00 73.69 361 PHE A O 1
ATOM 2837 N N . ALA A 1 362 ? -2.178 -25.625 -36.659 1.00 70.00 362 ALA A N 1
ATOM 2838 C CA . ALA A 1 362 ? -2.797 -24.514 -37.366 1.00 70.00 362 ALA A CA 1
ATOM 2839 C C . ALA A 1 362 ? -3.955 -25.034 -38.235 1.00 70.00 362 ALA A C 1
ATOM 2841 O O . ALA A 1 362 ? -3.781 -25.988 -38.991 1.00 70.00 362 ALA A O 1
ATOM 2842 N N . GLY A 1 363 ? -5.134 -24.416 -38.120 1.00 74.19 363 GLY A N 1
ATOM 2843 C CA . GLY A 1 363 ? -6.250 -24.654 -39.042 1.00 74.19 363 GLY A CA 1
ATOM 2844 C C . GLY A 1 363 ? -5.999 -24.038 -40.427 1.00 74.19 363 GLY A C 1
ATOM 2845 O O . GLY A 1 363 ? -4.964 -23.425 -40.664 1.00 74.19 363 GLY A O 1
ATOM 2846 N N . ALA A 1 364 ? -6.970 -24.160 -41.338 1.00 73.56 364 ALA A N 1
ATOM 2847 C CA . ALA A 1 364 ? -6.874 -23.614 -42.701 1.00 73.56 364 ALA A CA 1
ATOM 2848 C C . ALA A 1 364 ? -6.955 -22.070 -42.789 1.00 73.56 364 ALA A C 1
ATOM 2850 O O . ALA A 1 364 ? -6.841 -21.521 -43.881 1.00 73.56 364 ALA A O 1
ATOM 2851 N N . GLY A 1 365 ? -7.185 -21.376 -41.670 1.00 72.06 365 GLY A N 1
ATOM 2852 C CA . GLY A 1 365 ? -7.269 -19.914 -41.613 1.00 72.06 365 GLY A CA 1
ATOM 2853 C C . GLY A 1 365 ? -5.905 -19.235 -41.476 1.00 72.06 365 GLY A C 1
ATOM 2854 O O . GLY A 1 365 ? -4.951 -19.823 -40.961 1.00 72.06 365 GLY A O 1
ATOM 2855 N N . GLU A 1 366 ? -5.822 -17.977 -41.911 1.00 71.31 366 GLU A N 1
ATOM 2856 C CA . GLU A 1 366 ? -4.643 -17.136 -41.690 1.00 71.31 366 GLU A CA 1
ATOM 2857 C C . GLU A 1 366 ? -4.411 -16.904 -40.189 1.00 71.31 366 GLU A C 1
ATOM 2859 O O . GLU A 1 366 ? -5.348 -16.701 -39.415 1.00 71.31 366 GLU A O 1
ATOM 2864 N N . GLN A 1 367 ? -3.146 -16.970 -39.761 1.00 73.62 367 GLN A N 1
ATOM 2865 C CA . GLN A 1 367 ? -2.780 -16.715 -38.368 1.00 73.62 367 GLN A CA 1
ATOM 2866 C C . GLN A 1 367 ? -2.845 -15.212 -38.100 1.00 73.62 367 GLN A C 1
ATOM 2868 O O . GLN A 1 367 ? -2.164 -14.436 -38.769 1.00 73.62 367 GLN A O 1
ATOM 2873 N N . HIS A 1 368 ? -3.640 -14.819 -37.105 1.00 78.56 368 HIS A N 1
ATOM 2874 C CA . HIS A 1 368 ? -3.675 -13.442 -36.634 1.00 78.56 368 HIS A CA 1
ATOM 2875 C C . HIS A 1 368 ? -2.328 -13.068 -36.005 1.00 78.56 368 HIS A C 1
ATOM 2877 O O . HIS A 1 368 ? -1.807 -13.795 -35.154 1.00 78.56 368 HIS A O 1
ATOM 2883 N N . HIS A 1 369 ? -1.787 -11.927 -36.417 1.00 81.56 369 HIS A N 1
ATOM 2884 C CA . HIS A 1 369 ? -0.581 -11.337 -35.859 1.00 81.56 369 HIS A CA 1
ATOM 2885 C C . HIS A 1 369 ? -0.848 -9.869 -35.557 1.00 81.56 369 HIS A C 1
ATOM 2887 O O . HIS A 1 369 ? -1.397 -9.170 -36.402 1.00 81.56 369 HIS A O 1
ATOM 2893 N N . ALA A 1 370 ? -0.434 -9.402 -34.381 1.00 85.25 370 ALA A N 1
ATOM 2894 C CA . ALA A 1 370 ? -0.529 -7.988 -34.043 1.00 85.25 370 ALA A CA 1
ATOM 2895 C C . ALA A 1 370 ? 0.281 -7.144 -35.041 1.00 85.25 370 ALA A C 1
ATOM 2897 O O . ALA A 1 370 ? 1.426 -7.486 -35.356 1.00 85.25 370 ALA A O 1
ATOM 2898 N N . GLU A 1 371 ? -0.307 -6.061 -35.535 1.00 85.44 371 GLU A N 1
ATOM 2899 C CA . GLU A 1 371 ? 0.300 -5.173 -36.530 1.00 85.44 371 GLU A CA 1
ATOM 2900 C C . GLU A 1 371 ? 1.281 -4.195 -35.878 1.00 85.44 371 GLU A C 1
ATOM 2902 O O . GLU A 1 371 ? 2.304 -3.837 -36.466 1.00 85.44 371 GLU A O 1
ATOM 2907 N N . ASP A 1 372 ? 1.004 -3.814 -34.630 1.00 89.75 372 ASP A N 1
ATOM 2908 C CA . ASP A 1 372 ? 1.805 -2.880 -33.856 1.00 89.75 372 ASP A CA 1
ATOM 2909 C C . ASP A 1 372 ? 2.027 -3.332 -32.401 1.00 89.75 372 ASP A C 1
ATOM 2911 O O . ASP A 1 372 ? 1.501 -4.339 -31.913 1.00 89.75 372 ASP A O 1
ATOM 2915 N N . LEU A 1 373 ? 2.902 -2.598 -31.707 1.00 88.56 373 LEU A N 1
ATOM 2916 C CA . LEU A 1 373 ? 3.261 -2.888 -30.323 1.00 88.56 373 LEU A CA 1
ATOM 2917 C C . LEU A 1 373 ? 2.073 -2.708 -29.351 1.00 88.56 373 LEU A C 1
ATOM 2919 O O . LEU A 1 373 ? 1.871 -3.615 -28.544 1.00 88.56 373 LEU A O 1
ATOM 2923 N N . PRO A 1 374 ? 1.287 -1.610 -29.381 1.00 91.62 374 PRO A N 1
ATOM 2924 C CA . PRO A 1 374 ? 0.097 -1.477 -28.536 1.00 91.62 374 PRO A CA 1
ATOM 2925 C C . PRO A 1 374 ? -0.887 -2.645 -28.665 1.00 91.62 374 PRO A C 1
ATOM 2927 O O . PRO A 1 374 ? -1.305 -3.193 -27.644 1.00 91.62 374 PRO A O 1
ATOM 2930 N N . GLN A 1 375 ? -1.197 -3.079 -29.890 1.00 91.50 375 GLN A N 1
ATOM 2931 C CA . GLN A 1 375 ? -2.072 -4.218 -30.156 1.00 91.50 375 GLN A CA 1
ATOM 2932 C C . GLN A 1 375 ? -1.487 -5.508 -29.579 1.00 91.50 375 GLN A C 1
ATOM 2934 O O . GLN A 1 375 ? -2.186 -6.242 -28.880 1.00 91.50 375 GLN A O 1
ATOM 2939 N N . TYR A 1 376 ? -0.191 -5.758 -29.790 1.00 92.38 376 TYR A N 1
ATOM 2940 C CA . TYR A 1 376 ? 0.482 -6.924 -29.218 1.00 92.38 376 TYR A CA 1
ATOM 2941 C C . TYR A 1 376 ? 0.387 -6.944 -27.687 1.00 92.38 376 TYR A C 1
ATOM 2943 O O . TYR A 1 376 ? 0.064 -7.968 -27.086 1.00 92.38 376 TYR A O 1
ATOM 2951 N N . LEU A 1 377 ? 0.658 -5.812 -27.035 1.00 92.75 377 LEU A N 1
ATOM 2952 C CA . LEU A 1 377 ? 0.624 -5.700 -25.575 1.00 92.75 377 LEU A CA 1
ATOM 2953 C C . LEU A 1 377 ? -0.788 -5.871 -25.022 1.00 92.75 377 LEU A C 1
ATOM 2955 O O . LEU A 1 377 ? -0.970 -6.546 -24.008 1.00 92.75 377 LEU A O 1
ATOM 2959 N N . ARG A 1 378 ? -1.780 -5.299 -25.709 1.00 94.12 378 ARG A N 1
ATOM 2960 C CA . ARG A 1 378 ? -3.196 -5.492 -25.411 1.00 94.12 378 ARG A CA 1
ATOM 2961 C C . ARG A 1 378 ? -3.545 -6.975 -25.447 1.00 94.12 378 ARG A C 1
ATOM 2963 O O . ARG A 1 378 ? -4.070 -7.483 -24.466 1.00 94.12 378 ARG A O 1
ATOM 2970 N N . GLU A 1 379 ? -3.193 -7.689 -26.514 1.00 92.88 379 GLU A N 1
ATOM 2971 C CA . GLU A 1 379 ? -3.428 -9.136 -26.614 1.00 92.88 379 GLU A CA 1
ATOM 2972 C C . GLU A 1 379 ? -2.786 -9.912 -25.459 1.00 92.88 379 GLU A C 1
ATOM 2974 O O . GLU A 1 379 ? -3.439 -10.764 -24.862 1.00 92.88 379 GLU A O 1
ATOM 2979 N N . GLN A 1 380 ? -1.541 -9.593 -25.087 1.00 93.31 380 GLN A N 1
ATOM 2980 C CA . GLN A 1 380 ? -0.881 -10.248 -23.952 1.00 93.31 380 GLN A CA 1
ATOM 2981 C C . GLN A 1 380 ? -1.588 -9.970 -22.616 1.00 93.31 380 GLN A C 1
ATOM 2983 O O . GLN A 1 380 ? -1.746 -10.889 -21.811 1.00 93.31 380 GLN A O 1
ATOM 2988 N N . LEU A 1 381 ? -2.031 -8.731 -22.375 1.00 95.31 381 LEU A N 1
ATOM 2989 C CA . LEU A 1 381 ? -2.769 -8.377 -21.159 1.00 95.31 381 LEU A CA 1
ATOM 2990 C C . LEU A 1 381 ? -4.120 -9.098 -21.100 1.00 95.31 381 LEU A C 1
ATOM 2992 O O . LEU A 1 381 ? -4.465 -9.676 -20.070 1.00 95.31 381 LEU A O 1
ATOM 2996 N N . LEU A 1 382 ? -4.852 -9.113 -22.215 1.00 96.06 382 LEU A N 1
ATOM 2997 C CA . LEU A 1 382 ? -6.134 -9.803 -22.331 1.00 96.06 382 LEU A CA 1
ATOM 2998 C C . LEU A 1 382 ? -5.989 -11.304 -22.072 1.00 96.06 382 LEU A C 1
ATOM 3000 O O . LEU A 1 382 ? -6.774 -11.854 -21.305 1.00 96.06 382 LEU A O 1
ATOM 3004 N N . LEU A 1 383 ? -4.963 -11.947 -22.642 1.00 94.75 383 LEU A N 1
ATOM 3005 C CA . LEU A 1 383 ? -4.665 -13.362 -22.403 1.00 94.75 383 LEU A CA 1
ATOM 3006 C C . LEU A 1 383 ? -4.372 -13.648 -20.925 1.00 94.75 383 LEU A C 1
ATOM 3008 O O . LEU A 1 383 ? -4.858 -14.641 -20.382 1.00 94.75 383 LEU A O 1
ATOM 3012 N N . ALA A 1 384 ? -3.595 -12.787 -20.263 1.00 95.56 384 ALA A N 1
ATOM 3013 C CA . ALA A 1 384 ? -3.288 -12.940 -18.844 1.00 95.56 384 ALA A CA 1
ATOM 3014 C C . ALA A 1 384 ? -4.547 -12.805 -17.969 1.00 95.56 384 ALA A C 1
ATOM 3016 O O . ALA A 1 384 ? -4.769 -13.632 -17.083 1.00 95.56 384 ALA A O 1
ATOM 3017 N N . ILE A 1 385 ? -5.389 -11.804 -18.249 1.00 97.25 385 ILE A N 1
ATOM 3018 C CA . ILE A 1 385 ? -6.655 -11.584 -17.540 1.00 97.25 385 ILE A CA 1
ATOM 3019 C C . ILE A 1 385 ? -7.628 -12.747 -17.774 1.00 97.25 385 ILE A C 1
ATOM 3021 O O . ILE A 1 385 ? -8.178 -13.281 -16.812 1.00 97.25 385 ILE A O 1
ATOM 3025 N N . ASP A 1 386 ? -7.808 -13.186 -19.022 1.00 97.25 386 ASP A N 1
ATOM 3026 C CA . ASP A 1 386 ? -8.704 -14.300 -19.359 1.00 97.25 386 ASP A CA 1
ATOM 3027 C C . ASP A 1 386 ? -8.271 -15.592 -18.686 1.00 97.25 386 ASP A C 1
ATOM 3029 O O . ASP A 1 386 ? -9.099 -16.313 -18.126 1.00 97.25 386 ASP A O 1
ATOM 3033 N N . SER A 1 387 ? -6.967 -15.873 -18.702 1.00 97.12 387 SER A N 1
ATOM 3034 C CA . SER A 1 387 ? -6.412 -17.036 -18.021 1.00 97.12 387 SER A CA 1
ATOM 3035 C C . SER A 1 387 ? -6.691 -16.973 -16.520 1.00 97.12 387 SER A C 1
ATOM 3037 O O . SER A 1 387 ? -7.101 -17.977 -15.941 1.00 97.12 387 SER A O 1
ATOM 3039 N N . ALA A 1 388 ? -6.508 -15.811 -15.886 1.00 95.81 388 ALA A N 1
ATOM 3040 C CA . ALA A 1 388 ? -6.801 -15.635 -14.467 1.00 95.81 388 ALA A CA 1
ATOM 3041 C C . ALA A 1 388 ? -8.297 -15.840 -14.164 1.00 95.81 388 ALA A C 1
ATOM 3043 O O . ALA A 1 388 ? -8.646 -16.633 -13.291 1.00 95.81 388 ALA A O 1
ATOM 3044 N N . CYS A 1 389 ? -9.192 -15.193 -14.915 1.00 96.06 389 CYS A N 1
ATOM 3045 C CA . CYS A 1 389 ? -10.642 -15.322 -14.745 1.00 96.06 389 CYS A CA 1
ATOM 3046 C C . CYS A 1 389 ? -11.145 -16.754 -14.985 1.00 96.06 389 CYS A C 1
ATOM 3048 O O . CYS A 1 389 ? -12.023 -17.227 -14.254 1.00 96.06 389 CYS A O 1
ATOM 3050 N N . THR A 1 390 ? -10.583 -17.451 -15.975 1.00 96.06 390 THR A N 1
ATOM 3051 C CA . THR A 1 390 ? -10.907 -18.854 -16.272 1.00 96.06 390 THR A CA 1
ATOM 3052 C C . THR A 1 390 ? -10.483 -19.748 -15.113 1.00 96.06 390 THR A C 1
ATOM 3054 O O . THR A 1 390 ? -11.321 -20.434 -14.542 1.00 96.06 390 THR A O 1
ATOM 3057 N N . GLN A 1 391 ? -9.229 -19.645 -14.662 1.00 94.62 391 GLN A N 1
ATOM 3058 C CA . GLN A 1 391 ? -8.721 -20.447 -13.543 1.00 94.62 391 GLN A CA 1
ATOM 3059 C C . GLN A 1 391 ? -9.471 -20.185 -12.230 1.00 94.62 391 GLN A C 1
ATOM 3061 O O . GLN A 1 391 ? -9.692 -21.111 -11.451 1.00 94.62 391 GLN A O 1
ATOM 3066 N N . LEU A 1 392 ? -9.891 -18.941 -11.972 1.00 94.06 392 LEU A N 1
ATOM 3067 C CA . LEU A 1 392 ? -10.744 -18.625 -10.823 1.00 94.06 392 LEU A CA 1
ATOM 3068 C C . LEU A 1 392 ? -12.116 -19.299 -10.930 1.00 94.06 392 LEU A C 1
ATOM 3070 O O . LEU A 1 392 ? -12.630 -19.796 -9.931 1.00 94.06 392 LEU A O 1
ATOM 3074 N N . SER A 1 393 ? -12.699 -19.335 -12.127 1.00 93.44 393 SER A N 1
ATOM 3075 C CA . SER A 1 393 ? -13.987 -19.996 -12.356 1.00 93.44 393 SER A CA 1
ATOM 3076 C C . SER A 1 393 ? -13.855 -21.509 -12.189 1.00 93.44 393 SER A C 1
ATOM 3078 O O . SER A 1 393 ? -14.582 -22.086 -11.390 1.00 93.44 393 SER A O 1
ATOM 3080 N N . ASP A 1 394 ? -12.858 -22.127 -12.823 1.00 91.56 394 ASP A N 1
ATOM 3081 C CA . ASP A 1 394 ? -12.601 -23.570 -12.734 1.00 91.56 394 ASP A CA 1
ATOM 3082 C C . ASP A 1 394 ? -12.347 -24.031 -11.290 1.00 91.56 394 ASP A C 1
ATOM 3084 O O . ASP A 1 394 ? -12.728 -25.133 -10.885 1.00 91.56 394 ASP A O 1
ATOM 3088 N N . ARG A 1 395 ? -11.693 -23.183 -10.489 1.00 90.31 395 ARG A N 1
ATOM 3089 C CA . ARG A 1 395 ? -11.365 -23.497 -9.097 1.00 90.31 395 ARG A CA 1
ATOM 3090 C C . ARG A 1 395 ? -12.542 -23.318 -8.140 1.00 90.31 395 ARG A C 1
ATOM 3092 O O . ARG A 1 395 ? -12.668 -24.117 -7.217 1.00 90.31 395 ARG A O 1
ATOM 3099 N N . PHE A 1 396 ? -13.354 -22.274 -8.307 1.00 89.31 396 PHE A N 1
ATOM 3100 C CA . PHE A 1 396 ? -14.340 -21.871 -7.294 1.00 89.31 396 PHE A CA 1
ATOM 3101 C C . PHE A 1 396 ? -15.803 -22.059 -7.712 1.00 89.31 396 PHE A C 1
ATOM 3103 O O . PHE A 1 396 ? -16.653 -22.191 -6.836 1.00 89.31 396 PHE A O 1
ATOM 3110 N N . ASP A 1 397 ? -16.123 -22.151 -9.006 1.00 87.00 397 ASP A N 1
ATOM 3111 C CA . ASP A 1 397 ? -17.476 -22.484 -9.490 1.00 87.00 397 ASP A CA 1
ATOM 3112 C C . ASP A 1 397 ? -17.695 -24.005 -9.566 1.00 87.00 397 ASP A C 1
ATOM 3114 O O . ASP A 1 397 ? -18.198 -24.567 -10.539 1.00 87.00 397 ASP A O 1
ATOM 3118 N N . GLN A 1 398 ? -17.264 -24.695 -8.513 1.00 86.94 398 GLN A N 1
ATOM 3119 C CA . GLN A 1 398 ? -17.438 -26.131 -8.362 1.00 86.94 398 GLN A CA 1
ATOM 3120 C C . GLN A 1 398 ? -18.704 -26.409 -7.558 1.00 86.94 398 GLN A C 1
ATOM 3122 O O . GLN A 1 398 ? -19.026 -25.694 -6.606 1.00 86.94 398 GLN A O 1
ATOM 3127 N N . GLU A 1 399 ? -19.404 -27.489 -7.902 1.00 82.69 399 GLU A N 1
ATOM 3128 C CA . GLU A 1 399 ? -20.630 -27.904 -7.214 1.00 82.69 399 GLU A CA 1
ATOM 3129 C C . GLU A 1 399 ? -20.430 -28.016 -5.698 1.00 82.69 399 GLU A C 1
ATOM 3131 O O . GLU A 1 399 ? -21.197 -27.433 -4.939 1.00 82.69 399 GLU A O 1
ATOM 3136 N N . GLY A 1 400 ? -19.327 -28.632 -5.259 1.00 81.44 400 GLY A N 1
ATOM 3137 C CA . GLY A 1 400 ? -19.002 -28.753 -3.839 1.00 81.44 400 GLY A CA 1
ATOM 3138 C C . GLY A 1 400 ? -18.921 -27.406 -3.114 1.00 81.44 400 GLY A C 1
ATOM 3139 O O . GLY A 1 400 ? -19.481 -27.268 -2.031 1.00 81.44 400 GLY A O 1
ATOM 3140 N N . VAL A 1 401 ? -18.289 -26.387 -3.706 1.00 82.50 401 VAL A N 1
ATOM 3141 C CA . VAL A 1 401 ? -18.169 -25.052 -3.087 1.00 82.50 401 VAL A CA 1
ATOM 3142 C C . VAL A 1 401 ? -19.543 -24.385 -2.961 1.00 82.50 401 VAL A C 1
ATOM 3144 O O . VAL A 1 401 ? -19.851 -23.794 -1.925 1.00 82.50 401 VAL A O 1
ATOM 3147 N N . ARG A 1 402 ? -20.404 -24.540 -3.976 1.00 80.25 402 ARG A N 1
ATOM 3148 C CA . ARG A 1 402 ? -21.781 -24.022 -3.949 1.00 80.25 402 ARG A CA 1
ATOM 3149 C C . ARG A 1 402 ? -22.613 -24.677 -2.849 1.00 80.25 402 ARG A C 1
ATOM 3151 O O . ARG A 1 402 ? -23.323 -23.971 -2.136 1.00 80.25 402 ARG A O 1
ATOM 3158 N N . GLU A 1 403 ? -22.481 -25.988 -2.662 1.00 78.25 403 GLU A N 1
ATOM 3159 C CA . GLU A 1 403 ? -23.175 -26.713 -1.592 1.00 78.25 403 GLU A CA 1
ATOM 3160 C C . GLU A 1 403 ? -22.725 -26.258 -0.197 1.00 78.25 403 GLU A C 1
ATOM 3162 O O . GLU A 1 403 ? -23.568 -25.993 0.658 1.00 78.25 403 GLU A O 1
ATOM 3167 N N . HIS A 1 404 ? -21.423 -26.053 0.031 1.00 80.25 404 HIS A N 1
ATOM 3168 C CA . HIS A 1 404 ? -20.946 -25.513 1.312 1.00 80.25 404 HIS A CA 1
ATOM 3169 C C . HIS A 1 404 ? -21.478 -24.094 1.571 1.00 80.25 404 HIS A C 1
ATOM 3171 O O . HIS A 1 404 ? -21.850 -23.773 2.698 1.00 80.25 404 HIS A O 1
ATOM 3177 N N . GLY A 1 405 ? -21.590 -23.265 0.527 1.00 77.25 405 GLY A N 1
ATOM 3178 C CA . GLY A 1 405 ? -22.218 -21.946 0.625 1.00 77.25 405 GLY A CA 1
ATOM 3179 C C . GLY A 1 405 ? -23.705 -22.007 1.001 1.00 77.25 405 GLY A C 1
ATOM 3180 O O . GLY A 1 405 ? -24.175 -21.166 1.769 1.00 77.25 405 GLY A O 1
ATOM 3181 N N . LYS A 1 406 ? -24.453 -23.013 0.519 1.00 73.69 406 LYS A N 1
ATOM 3182 C CA . LYS A 1 406 ? -25.852 -23.244 0.926 1.00 73.69 406 LYS A CA 1
ATOM 3183 C C . LYS A 1 406 ? -25.951 -23.611 2.408 1.00 73.69 406 LYS A C 1
ATOM 3185 O O . LYS A 1 406 ? -26.786 -23.044 3.109 1.00 73.69 406 LYS A O 1
ATOM 3190 N N . VAL A 1 407 ? -25.081 -24.504 2.887 1.00 75.00 407 VAL A N 1
ATOM 3191 C CA . VAL A 1 407 ? -25.020 -24.899 4.306 1.00 75.00 407 VAL A CA 1
ATOM 3192 C C . VAL A 1 407 ? -24.670 -23.707 5.190 1.00 75.00 407 VAL A C 1
ATOM 3194 O O . VAL A 1 407 ? -25.348 -23.459 6.182 1.00 75.00 407 VAL A O 1
ATOM 3197 N N . GLU A 1 408 ? -23.660 -22.923 4.814 1.00 76.75 408 GLU A N 1
ATOM 3198 C CA . GLU A 1 408 ? -23.296 -21.708 5.540 1.00 76.75 408 GLU A CA 1
ATOM 3199 C C . GLU A 1 408 ? -24.466 -20.722 5.596 1.00 76.75 408 GLU A C 1
ATOM 3201 O O . GLU A 1 408 ? -24.799 -20.223 6.669 1.00 76.75 408 GLU A O 1
ATOM 3206 N N . LYS A 1 409 ? -25.141 -20.480 4.464 1.00 70.31 409 LYS A N 1
ATOM 3207 C CA . LYS A 1 409 ? -26.331 -19.629 4.429 1.00 70.31 409 LYS A CA 1
ATOM 3208 C C . LYS A 1 409 ? -27.391 -20.157 5.389 1.00 70.31 409 LYS A C 1
ATOM 3210 O O . LYS A 1 409 ? -27.921 -19.369 6.163 1.00 70.31 409 LYS A O 1
ATOM 3215 N N . ALA A 1 410 ? -27.650 -21.462 5.401 1.00 68.88 410 ALA A N 1
ATOM 3216 C CA . ALA A 1 410 ? -28.603 -22.073 6.318 1.00 68.88 410 ALA A CA 1
ATOM 3217 C C . ALA A 1 410 ? -28.198 -21.951 7.796 1.00 68.88 410 ALA A C 1
ATOM 3219 O O . ALA A 1 410 ? -29.073 -21.803 8.639 1.00 68.88 410 ALA A O 1
ATOM 3220 N N . LEU A 1 411 ? -26.896 -21.964 8.109 1.00 67.62 411 LEU A N 1
ATOM 3221 C CA . LEU A 1 411 ? -26.352 -21.763 9.458 1.00 67.62 411 LEU A CA 1
ATOM 3222 C C . LEU A 1 411 ? -26.309 -20.292 9.898 1.00 67.62 411 LEU A C 1
ATOM 3224 O O . LEU A 1 411 ? -26.272 -20.003 11.094 1.00 67.62 411 LEU A O 1
ATOM 3228 N N . LEU A 1 412 ? -26.274 -19.348 8.961 1.00 64.44 412 LEU A N 1
ATOM 3229 C CA . LEU A 1 412 ? -26.184 -17.920 9.262 1.00 64.44 412 LEU A CA 1
ATOM 3230 C C . LEU A 1 412 ? -27.533 -17.205 9.207 1.00 64.44 412 LEU A C 1
ATOM 3232 O O . LEU A 1 412 ? -27.687 -16.216 9.920 1.00 64.44 412 LEU A O 1
ATOM 3236 N N . SER A 1 413 ? -28.494 -17.705 8.430 1.00 59.88 413 SER A N 1
ATOM 3237 C CA . SER A 1 413 ? -29.828 -17.114 8.297 1.00 59.88 413 SER A CA 1
ATOM 3238 C C . SER A 1 413 ? -30.857 -17.794 9.198 1.00 59.88 413 SER A C 1
ATOM 3240 O O . SER A 1 413 ? -30.794 -18.994 9.448 1.00 59.88 413 SER A O 1
ATOM 3242 N N . SER A 1 414 ? -31.821 -17.013 9.685 1.00 61.44 414 SER A N 1
ATOM 3243 C CA . SER A 1 414 ? -32.926 -17.438 10.557 1.00 61.44 414 SER A CA 1
ATOM 3244 C C . SER A 1 414 ? -33.980 -18.276 9.812 1.00 61.44 414 SER A C 1
ATOM 3246 O O . SER A 1 414 ? -35.179 -18.043 9.970 1.00 61.44 414 SER A O 1
ATOM 3248 N N . LEU A 1 415 ? -33.555 -19.205 8.947 1.00 61.56 415 LEU A N 1
ATOM 3249 C CA . LEU A 1 415 ? -34.460 -19.997 8.116 1.00 61.56 415 LEU A CA 1
ATOM 3250 C C . LEU A 1 415 ? -35.378 -20.842 8.989 1.00 61.56 415 LEU A C 1
ATOM 3252 O O . LEU A 1 415 ? -34.968 -21.455 9.980 1.00 61.56 415 LEU A O 1
ATOM 3256 N N . ASN A 1 416 ? -36.644 -20.902 8.593 1.00 65.38 416 ASN A N 1
ATOM 3257 C CA . ASN A 1 416 ? -37.584 -21.805 9.231 1.00 65.38 416 ASN A CA 1
ATOM 3258 C C . ASN A 1 416 ? -37.362 -23.249 8.746 1.00 65.38 416 ASN A C 1
ATOM 3260 O O . ASN A 1 416 ? -36.729 -23.507 7.724 1.00 65.38 416 ASN A O 1
ATOM 3264 N N . VAL A 1 417 ? -37.917 -24.215 9.483 1.00 68.50 417 VAL A N 1
ATOM 3265 C CA . VAL A 1 417 ? -37.727 -25.654 9.216 1.00 68.50 417 VAL A CA 1
ATOM 3266 C C . VAL A 1 417 ? -38.116 -26.042 7.783 1.00 68.50 417 VAL A C 1
ATOM 3268 O O . VAL A 1 417 ? -37.480 -26.918 7.213 1.00 68.50 417 VAL A O 1
ATOM 3271 N N . LYS A 1 418 ? -39.112 -25.381 7.174 1.00 70.88 418 LYS A N 1
ATOM 3272 C CA . LYS A 1 418 ? -39.535 -25.679 5.795 1.00 70.88 418 LYS A CA 1
ATOM 3273 C C . LYS A 1 418 ? -38.523 -25.191 4.761 1.00 70.88 418 LYS A C 1
ATOM 3275 O O . LYS A 1 418 ? -38.280 -25.882 3.781 1.00 70.88 418 LYS A O 1
ATOM 3280 N N . GLU A 1 419 ? -37.937 -24.019 4.981 1.00 71.62 419 GLU A N 1
ATOM 3281 C CA . GLU A 1 419 ? -36.904 -23.457 4.102 1.00 71.62 419 GLU A CA 1
ATOM 3282 C C . GLU A 1 419 ? -35.603 -24.264 4.179 1.00 71.62 419 GLU A C 1
ATOM 3284 O O . GLU A 1 419 ? -34.959 -24.503 3.161 1.00 71.62 419 GLU A O 1
ATOM 3289 N N . LEU A 1 420 ? -35.250 -24.733 5.379 1.00 69.44 420 LEU A N 1
ATOM 3290 C CA . LEU A 1 420 ? -34.139 -25.658 5.608 1.00 69.44 420 LEU A CA 1
ATOM 3291 C C . LEU A 1 420 ? -34.365 -27.013 4.927 1.00 69.44 420 LEU A C 1
ATOM 3293 O O . LEU A 1 420 ? -33.457 -27.526 4.278 1.00 69.44 420 LEU A O 1
ATOM 3297 N N . ASP A 1 421 ? -35.574 -27.567 5.040 1.00 74.12 421 ASP A N 1
ATOM 3298 C CA . ASP A 1 421 ? -35.946 -28.833 4.400 1.00 74.12 421 ASP A CA 1
ATOM 3299 C C . ASP A 1 421 ? -35.860 -28.735 2.874 1.00 74.12 421 ASP A C 1
ATOM 3301 O O . ASP A 1 421 ? -35.240 -29.574 2.226 1.00 74.12 421 ASP A O 1
ATOM 3305 N N . GLN A 1 422 ? -36.362 -27.643 2.295 1.00 77.06 422 GLN A N 1
ATOM 3306 C CA . GLN A 1 422 ? -36.253 -27.391 0.860 1.00 77.06 422 GLN A CA 1
ATOM 3307 C C . GLN A 1 422 ? -34.794 -27.235 0.396 1.00 77.06 422 GLN A C 1
ATOM 3309 O O . GLN A 1 422 ? -34.413 -27.771 -0.643 1.00 77.06 422 GLN A O 1
ATOM 3314 N N . LEU A 1 423 ? -33.959 -26.541 1.176 1.00 72.25 423 LEU A N 1
ATOM 3315 C CA . LEU A 1 423 ? -32.551 -26.313 0.847 1.00 72.25 423 LEU A CA 1
ATOM 3316 C C . LEU A 1 423 ? -31.719 -27.606 0.876 1.00 72.25 423 LEU A C 1
ATOM 3318 O O . LEU A 1 423 ? -30.855 -27.789 0.018 1.00 72.25 423 LEU A O 1
ATOM 3322 N N . PHE A 1 424 ? -31.983 -28.506 1.828 1.00 74.81 424 PHE A N 1
ATOM 3323 C CA . PHE A 1 424 ? -31.283 -29.790 1.928 1.00 74.81 424 PHE A CA 1
ATOM 3324 C C . PHE A 1 424 ? -31.856 -30.882 1.015 1.00 74.81 424 PHE A C 1
ATOM 3326 O O . PHE A 1 424 ? -31.103 -31.759 0.601 1.00 74.81 424 PHE A O 1
ATOM 3333 N N . GLN A 1 425 ? -33.135 -30.818 0.625 1.00 76.94 425 GLN A N 1
ATOM 3334 C CA . GLN A 1 425 ? -33.724 -31.744 -0.358 1.00 76.94 425 GLN A CA 1
ATOM 3335 C C . GLN A 1 425 ? -33.051 -31.663 -1.735 1.00 76.94 425 GLN A C 1
ATOM 3337 O O . GLN A 1 425 ? -32.917 -32.679 -2.419 1.00 76.94 425 GLN A O 1
ATOM 3342 N N . GLU A 1 426 ? -32.602 -30.471 -2.129 1.00 72.75 426 GLU A N 1
ATOM 3343 C CA . GLU A 1 426 ? -31.864 -30.230 -3.376 1.00 72.75 426 GLU A CA 1
ATOM 3344 C C . GLU A 1 426 ? -30.350 -30.484 -3.244 1.00 72.75 426 GLU A C 1
ATOM 3346 O O . GLU A 1 426 ? -29.604 -30.268 -4.200 1.00 72.75 426 GLU A O 1
ATOM 3351 N N . SER A 1 427 ? -29.883 -30.918 -2.069 1.00 70.19 427 SER A N 1
ATOM 3352 C CA . SER A 1 427 ? -28.464 -31.092 -1.760 1.00 70.19 427 SER A CA 1
ATOM 3353 C C . SER A 1 427 ? -28.022 -32.561 -1.867 1.00 70.19 427 SER A C 1
ATOM 3355 O O . SER A 1 427 ? -28.815 -33.465 -1.582 1.00 70.19 427 SER A O 1
ATOM 3357 N N . PRO A 1 428 ? -26.743 -32.842 -2.200 1.00 73.19 428 PRO A N 1
ATOM 3358 C CA . PRO A 1 428 ? -26.191 -34.200 -2.174 1.00 73.19 428 PRO A CA 1
ATOM 3359 C C . PRO A 1 428 ? -26.305 -34.887 -0.805 1.00 73.19 428 PRO A C 1
ATOM 3361 O O . PRO A 1 428 ? -26.319 -36.110 -0.736 1.00 73.19 428 PRO A O 1
ATOM 3364 N N . TRP A 1 429 ? -26.421 -34.106 0.273 1.00 72.31 429 TRP A N 1
ATOM 3365 C CA . TRP A 1 429 ? -26.431 -34.574 1.664 1.00 72.31 429 TRP A CA 1
ATOM 3366 C C . TRP A 1 429 ? -27.819 -34.946 2.200 1.00 72.31 429 TRP A C 1
ATOM 3368 O O . TRP A 1 429 ? -27.964 -35.199 3.394 1.00 72.31 429 TRP A O 1
ATOM 3378 N N . ARG A 1 430 ? -28.860 -34.962 1.357 1.00 74.38 430 ARG A N 1
ATOM 3379 C CA . ARG A 1 430 ? -30.256 -35.186 1.787 1.00 74.38 430 ARG A CA 1
ATOM 3380 C C . ARG A 1 430 ? -30.471 -36.502 2.553 1.00 74.38 430 ARG A C 1
ATOM 3382 O O . ARG A 1 430 ? -31.407 -36.610 3.333 1.00 74.38 430 ARG A O 1
ATOM 3389 N N . GLU A 1 431 ? -29.647 -37.513 2.276 1.00 77.00 431 GLU A N 1
ATOM 3390 C CA . GLU A 1 431 ? -29.727 -38.839 2.906 1.00 77.00 431 GLU A CA 1
ATOM 3391 C C . GLU A 1 431 ? -28.922 -38.897 4.214 1.00 77.00 431 GLU A C 1
ATOM 3393 O O . GLU A 1 431 ? -29.215 -39.722 5.077 1.00 77.00 431 GLU A O 1
ATOM 3398 N N . ASP A 1 432 ? -27.969 -37.976 4.390 1.00 76.06 432 ASP A N 1
ATOM 3399 C CA . ASP A 1 432 ? -27.093 -37.883 5.559 1.00 76.06 432 ASP A CA 1
ATOM 3400 C C . ASP A 1 432 ? -27.613 -36.888 6.615 1.00 76.06 432 ASP A C 1
ATOM 3402 O O . ASP A 1 432 ? -27.235 -36.963 7.786 1.00 76.06 432 ASP A O 1
ATOM 3406 N N . ILE A 1 433 ? -28.478 -35.944 6.220 1.00 71.00 433 ILE A N 1
ATOM 3407 C CA . ILE A 1 433 ? -28.971 -34.854 7.074 1.00 71.00 433 ILE A CA 1
ATOM 3408 C C . ILE A 1 433 ? -30.479 -34.992 7.312 1.00 71.00 433 ILE A C 1
ATOM 3410 O O . ILE A 1 433 ? -31.296 -34.746 6.428 1.00 71.00 433 ILE A O 1
ATOM 3414 N N . SER A 1 434 ? -30.862 -35.295 8.555 1.00 77.62 434 SER A N 1
ATOM 3415 C CA . SER A 1 434 ? -32.258 -35.256 9.009 1.00 77.62 434 SER A CA 1
ATOM 3416 C C . SER A 1 434 ? -32.617 -33.863 9.529 1.00 77.62 434 SER A C 1
ATOM 3418 O O . SER A 1 434 ? -32.268 -33.481 10.649 1.00 77.62 434 SER A O 1
ATOM 3420 N N . VAL A 1 435 ? -33.347 -33.087 8.725 1.00 72.50 435 VAL A N 1
ATOM 3421 C CA . VAL A 1 435 ? -33.784 -31.725 9.089 1.00 72.50 435 VAL A CA 1
ATOM 3422 C C . VAL A 1 435 ? -34.709 -31.733 10.312 1.00 72.50 435 VAL A C 1
ATOM 3424 O O . VAL A 1 435 ? -34.655 -30.816 11.130 1.00 72.50 435 VAL A O 1
ATOM 3427 N N . ALA A 1 436 ? -35.504 -32.794 10.489 1.00 71.94 436 ALA A N 1
ATOM 3428 C CA . ALA A 1 436 ? -36.362 -32.978 11.659 1.00 71.94 436 ALA A CA 1
ATOM 3429 C C . ALA A 1 436 ? -35.557 -33.114 12.964 1.00 71.94 436 ALA A C 1
ATOM 3431 O O . ALA A 1 436 ? -35.946 -32.535 13.979 1.00 71.94 436 ALA A O 1
ATOM 3432 N N . ASP A 1 437 ? -34.419 -33.814 12.924 1.00 75.12 437 ASP A N 1
ATOM 3433 C CA . ASP A 1 437 ? -33.536 -33.994 14.084 1.00 75.12 437 ASP A CA 1
ATOM 3434 C C . ASP A 1 437 ? -32.646 -32.768 14.336 1.00 75.12 437 ASP A C 1
ATOM 3436 O O . ASP A 1 437 ? -32.280 -32.476 15.477 1.00 75.12 437 ASP A O 1
ATOM 3440 N N . LEU A 1 438 ? -32.325 -32.019 13.276 1.00 70.81 438 LEU A N 1
ATOM 3441 C CA . LEU A 1 438 ? -31.514 -30.803 13.337 1.00 70.81 438 LEU A CA 1
ATOM 3442 C C . LEU A 1 438 ? -32.329 -29.587 13.816 1.00 70.81 438 LEU A C 1
ATOM 3444 O O . LEU A 1 438 ? -31.794 -28.702 14.483 1.00 70.81 438 LEU A O 1
ATOM 3448 N N . ALA A 1 439 ? -33.635 -29.544 13.533 1.00 68.94 439 ALA A N 1
ATOM 3449 C CA . ALA A 1 439 ? -34.513 -28.411 13.836 1.00 68.94 439 ALA A CA 1
ATOM 3450 C C . ALA A 1 439 ? -34.507 -27.953 15.315 1.00 68.94 439 ALA A C 1
ATOM 3452 O O . ALA A 1 439 ? -34.443 -26.741 15.544 1.00 68.94 439 ALA A O 1
ATOM 3453 N N . PRO A 1 440 ? -34.523 -28.841 16.333 1.00 68.88 440 PRO A N 1
ATOM 3454 C CA . PRO A 1 440 ? -34.420 -28.433 17.735 1.00 68.88 440 PRO A CA 1
ATOM 3455 C C . PRO A 1 440 ? -33.059 -27.810 18.076 1.00 68.88 440 PRO A C 1
ATOM 3457 O O . PRO A 1 440 ? -32.994 -26.835 18.820 1.00 68.88 440 PRO A O 1
ATOM 3460 N N . GLN A 1 441 ? -31.970 -28.349 17.517 1.00 68.81 441 GLN A N 1
ATOM 3461 C CA . GLN A 1 441 ? -30.602 -27.875 17.762 1.00 68.81 441 GLN A CA 1
ATOM 3462 C C . GLN A 1 441 ? -30.362 -26.521 17.091 1.00 68.81 441 GLN A C 1
ATOM 3464 O O . GLN A 1 441 ? -29.814 -25.607 17.705 1.00 68.81 441 GLN A O 1
ATOM 3469 N N . LEU A 1 442 ? -30.854 -26.360 15.862 1.00 63.09 442 LEU A N 1
ATOM 3470 C CA . LEU A 1 442 ? -30.847 -25.091 15.146 1.00 63.09 442 LEU A CA 1
ATOM 3471 C C . LEU A 1 442 ? -31.684 -24.047 15.889 1.00 63.09 442 LEU A C 1
ATOM 3473 O O . LEU A 1 442 ? -31.203 -22.943 16.110 1.00 63.09 442 LEU A O 1
ATOM 3477 N N . GLN A 1 443 ? -32.881 -24.382 16.386 1.00 61.09 443 GLN A N 1
ATOM 3478 C CA . GLN A 1 443 ? -33.653 -23.448 17.216 1.00 61.09 443 GLN A CA 1
ATOM 3479 C C . GLN A 1 443 ? -32.878 -22.967 18.450 1.00 61.09 443 GLN A C 1
ATOM 3481 O O . GLN A 1 443 ? -33.006 -21.802 18.806 1.00 61.09 443 GLN A O 1
ATOM 3486 N N . VAL A 1 444 ? -32.051 -23.810 19.074 1.00 62.28 444 VAL A N 1
ATOM 3487 C CA . VAL A 1 444 ? -31.181 -23.403 20.191 1.00 62.28 444 VAL A CA 1
ATOM 3488 C C . VAL A 1 444 ? -30.028 -22.507 19.718 1.00 62.28 444 VAL A C 1
ATOM 3490 O O . VAL A 1 444 ? -29.745 -21.501 20.366 1.00 62.28 444 VAL A O 1
ATOM 3493 N N . LEU A 1 445 ? -29.398 -22.824 18.584 1.00 55.44 445 LEU A N 1
ATOM 3494 C CA . LEU A 1 445 ? -28.317 -22.025 17.989 1.00 55.44 445 LEU A CA 1
ATOM 3495 C C . LEU A 1 445 ? -28.791 -20.651 17.474 1.00 55.44 445 LEU A C 1
ATOM 3497 O O . LEU A 1 445 ? -28.026 -19.689 17.514 1.00 55.44 445 LEU A O 1
ATOM 3501 N N . PHE A 1 446 ? -30.041 -20.545 17.013 1.00 55.22 446 PHE A N 1
ATOM 3502 C CA . PHE A 1 446 ? -30.597 -19.329 16.410 1.00 55.22 446 PHE A CA 1
ATOM 3503 C C . PHE A 1 446 ? -31.448 -18.481 17.354 1.00 55.22 446 PHE A C 1
ATOM 3505 O O . PHE A 1 446 ? -31.425 -17.263 17.225 1.00 55.22 446 PHE A O 1
ATOM 3512 N N . LYS A 1 447 ? -32.191 -19.075 18.300 1.00 49.78 447 LYS A N 1
ATOM 3513 C CA . LYS A 1 447 ? -33.070 -18.299 19.196 1.00 49.78 447 LYS A CA 1
ATOM 3514 C C . LYS A 1 447 ? -32.385 -17.770 20.451 1.00 49.78 447 LYS A C 1
ATOM 3516 O O . LYS A 1 447 ? -32.952 -16.887 21.079 1.00 49.78 447 LYS A O 1
ATOM 3521 N N . ASN A 1 448 ? -31.216 -18.293 20.837 1.00 47.69 448 ASN A N 1
ATOM 3522 C CA . ASN A 1 448 ? -30.728 -18.086 22.205 1.00 47.69 448 ASN A CA 1
ATOM 3523 C C . ASN A 1 448 ? -29.319 -17.512 22.380 1.00 47.69 448 ASN A C 1
ATOM 3525 O O . ASN A 1 448 ? -28.928 -17.395 23.532 1.00 47.69 448 ASN A O 1
ATOM 3529 N N . ASN A 1 449 ? -28.547 -17.152 21.345 1.00 50.31 449 ASN A N 1
ATOM 3530 C CA . ASN A 1 449 ? -27.153 -16.738 21.604 1.00 50.31 449 ASN A CA 1
ATOM 3531 C C . ASN A 1 449 ? -26.492 -15.790 20.596 1.00 50.31 449 ASN A C 1
ATOM 3533 O O . ASN A 1 449 ? -25.271 -15.678 20.610 1.00 50.31 449 ASN A O 1
ATOM 3537 N N . ARG A 1 450 ? -27.240 -15.096 19.734 1.00 58.47 450 ARG A N 1
ATOM 3538 C CA . ARG A 1 450 ? -26.632 -13.998 18.970 1.00 58.47 450 ARG A CA 1
ATOM 3539 C C . ARG A 1 450 ? -26.894 -12.696 19.693 1.00 58.47 450 ARG A C 1
ATOM 3541 O O . ARG A 1 450 ? -28.012 -12.454 20.133 1.00 58.47 450 ARG A O 1
ATOM 3548 N N . THR A 1 451 ? -25.847 -11.899 19.809 1.00 63.50 451 THR A N 1
ATOM 3549 C CA . THR A 1 451 ? -25.935 -10.468 20.100 1.00 63.50 451 THR A CA 1
ATOM 3550 C C . THR A 1 451 ? -25.452 -9.716 18.867 1.00 63.50 451 THR A C 1
ATOM 3552 O O . THR A 1 451 ? -24.802 -10.299 17.994 1.00 63.50 451 THR A O 1
ATOM 3555 N N . CYS A 1 452 ? -25.676 -8.410 18.793 1.00 68.44 452 CYS A N 1
ATOM 3556 C CA . CYS A 1 452 ? -25.097 -7.598 17.723 1.00 68.44 452 CYS A CA 1
ATOM 3557 C C . CYS A 1 452 ? -23.554 -7.605 17.671 1.00 68.44 452 CYS A C 1
ATOM 3559 O O . CYS A 1 452 ? -22.980 -7.114 16.702 1.00 68.44 452 CYS A O 1
ATOM 3561 N N . ALA A 1 453 ? -22.861 -8.192 18.657 1.00 63.31 453 ALA A N 1
ATOM 3562 C CA . ALA A 1 453 ? -21.419 -8.434 18.586 1.00 63.31 453 ALA A CA 1
ATOM 3563 C C . ALA A 1 453 ? -21.036 -9.545 17.584 1.00 63.31 453 ALA A C 1
ATOM 3565 O O . ALA A 1 453 ? -19.911 -9.555 17.081 1.00 63.31 453 ALA A O 1
ATOM 3566 N N . ASP A 1 454 ? -21.971 -10.446 17.270 1.00 62.09 454 ASP A N 1
ATOM 3567 C CA . ASP A 1 454 ? -21.749 -11.635 16.439 1.00 62.09 454 ASP A CA 1
ATOM 3568 C C . ASP A 1 454 ? -22.256 -11.456 14.994 1.00 62.09 454 ASP A C 1
ATOM 3570 O O . ASP A 1 454 ? -22.106 -12.351 14.160 1.00 62.09 454 ASP A O 1
ATOM 3574 N N . ILE A 1 455 ? -22.852 -10.299 14.677 1.00 63.34 455 ILE A N 1
ATOM 3575 C CA . ILE A 1 455 ? -23.513 -10.011 13.398 1.00 63.34 455 ILE A CA 1
ATOM 3576 C C . ILE A 1 455 ? -22.754 -8.909 12.654 1.00 63.34 455 ILE A C 1
ATOM 3578 O O . ILE A 1 455 ? -22.558 -7.807 13.163 1.00 63.34 455 ILE A O 1
ATOM 3582 N N . ARG A 1 456 ? -22.335 -9.194 11.415 1.00 70.81 456 ARG A N 1
ATOM 3583 C CA . ARG A 1 456 ? -21.768 -8.192 10.501 1.00 70.81 456 ARG A CA 1
ATOM 3584 C C . ARG A 1 456 ? -22.773 -7.867 9.404 1.00 70.81 456 ARG A C 1
ATOM 3586 O O . ARG A 1 456 ? -23.037 -8.714 8.555 1.00 70.81 456 ARG A O 1
ATOM 3593 N N . CYS A 1 457 ? -23.293 -6.646 9.425 1.00 69.25 457 CYS A N 1
ATOM 3594 C CA . CYS A 1 457 ? -24.256 -6.158 8.442 1.00 69.25 457 CYS A CA 1
ATOM 3595 C C . CYS A 1 457 ? -23.584 -5.697 7.142 1.00 69.25 457 CYS A C 1
ATOM 3597 O O . CYS A 1 457 ? -22.376 -5.431 7.112 1.00 69.25 457 CYS A O 1
ATOM 3599 N N . ALA A 1 458 ? -24.360 -5.629 6.057 1.00 58.22 458 ALA A N 1
ATOM 3600 C CA . ALA A 1 458 ? -23.878 -5.124 4.777 1.00 58.22 458 ALA A CA 1
ATOM 3601 C C . ALA A 1 458 ? -23.566 -3.614 4.854 1.00 58.22 458 ALA A C 1
ATOM 3603 O O . ALA A 1 458 ? -23.945 -2.921 5.797 1.00 58.22 458 ALA A O 1
ATOM 3604 N N . ALA A 1 459 ? -22.842 -3.081 3.865 1.00 46.59 45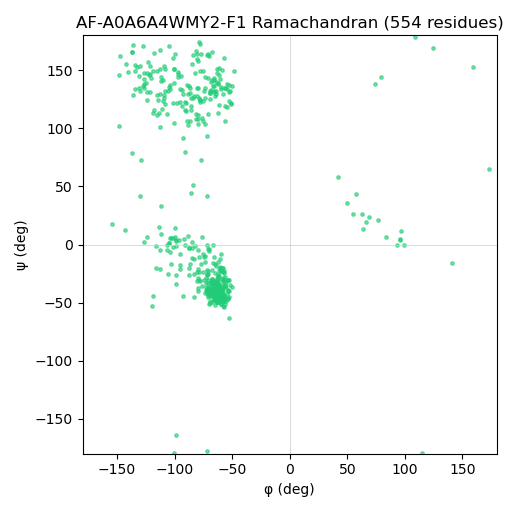9 ALA A N 1
ATOM 3605 C CA . ALA A 1 459 ? -22.528 -1.653 3.825 1.00 46.59 459 ALA A CA 1
ATOM 3606 C C . ALA A 1 459 ? -23.820 -0.813 3.748 1.00 46.59 459 ALA A C 1
ATOM 3608 O O . ALA A 1 459 ? -24.574 -0.945 2.786 1.00 46.59 459 ALA A O 1
ATOM 3609 N N . GLY A 1 460 ? -24.046 0.052 4.744 1.00 50.94 460 GLY A N 1
ATOM 3610 C CA . GLY A 1 460 ? -25.274 0.850 4.882 1.00 50.94 460 GLY A CA 1
ATOM 3611 C C . GLY A 1 460 ? -26.324 0.257 5.830 1.00 50.94 460 GLY A C 1
ATOM 3612 O O . GLY A 1 460 ? -27.454 0.735 5.851 1.00 50.94 460 GLY A O 1
ATOM 3613 N N . GLU A 1 461 ? -25.973 -0.763 6.613 1.00 67.50 461 GLU A N 1
ATOM 3614 C CA . GLU A 1 461 ? -26.823 -1.369 7.642 1.00 67.50 461 GLU A CA 1
ATOM 3615 C C . GLU A 1 461 ? -26.102 -1.403 8.998 1.00 67.50 461 GLU A C 1
ATOM 3617 O O . GLU A 1 461 ? -24.880 -1.570 9.064 1.00 67.50 461 GLU A O 1
ATOM 3622 N N . LYS A 1 462 ? -26.862 -1.280 10.090 1.00 72.69 462 LYS A N 1
ATOM 3623 C CA . LYS A 1 462 ? -26.378 -1.449 11.466 1.00 72.69 462 LYS A CA 1
ATOM 3624 C C . LYS A 1 462 ? -27.181 -2.536 12.170 1.00 72.69 462 LYS A C 1
ATOM 3626 O O . LYS A 1 462 ? -28.375 -2.678 11.929 1.00 72.69 462 LYS A O 1
ATOM 3631 N N . CYS A 1 463 ? -26.536 -3.293 13.049 1.00 75.25 463 CYS A N 1
ATOM 3632 C CA . CYS A 1 463 ? -27.240 -4.285 13.855 1.00 75.25 463 CYS A CA 1
ATOM 3633 C C . CYS A 1 463 ? -27.916 -3.603 15.051 1.00 75.25 463 CYS A C 1
ATOM 3635 O O . CYS A 1 463 ? -27.234 -2.902 15.801 1.00 75.25 463 CYS A O 1
ATOM 3637 N N . ASP A 1 464 ? -29.218 -3.832 15.240 1.00 69.25 464 ASP A N 1
ATOM 3638 C CA . ASP A 1 464 ? -29.980 -3.434 16.431 1.00 69.25 464 ASP A CA 1
ATOM 3639 C C . ASP A 1 464 ? -30.608 -4.669 17.109 1.00 69.25 464 ASP A C 1
ATOM 3641 O O . ASP A 1 464 ? -31.017 -5.624 16.453 1.00 69.25 464 ASP A O 1
ATOM 3645 N N . GLU A 1 465 ? -30.717 -4.634 18.439 1.00 72.75 465 GLU A N 1
ATOM 3646 C CA . GLU A 1 465 ? -31.373 -5.676 19.244 1.00 72.75 465 GLU A CA 1
ATOM 3647 C C . GLU A 1 465 ? -32.906 -5.493 19.193 1.00 72.75 465 GLU A C 1
ATOM 3649 O O . GLU A 1 465 ? -33.449 -4.595 19.847 1.00 72.75 465 GLU A O 1
ATOM 3654 N N . LEU A 1 466 ? -33.616 -6.317 18.410 1.00 64.12 466 LEU A N 1
ATOM 3655 C CA . LEU A 1 466 ? -35.074 -6.244 18.237 1.00 64.12 466 LEU A CA 1
ATOM 3656 C C . LEU A 1 466 ? -35.819 -7.282 19.108 1.00 64.12 466 LEU A C 1
ATOM 3658 O O . LEU A 1 466 ? -35.216 -8.246 19.581 1.00 64.12 466 LEU A O 1
ATOM 3662 N N . PRO A 1 467 ? -37.146 -7.132 19.320 1.00 44.59 467 PRO A N 1
ATOM 3663 C CA . PRO A 1 467 ? -37.948 -8.070 20.119 1.00 44.59 467 PRO A CA 1
ATOM 3664 C C . PRO A 1 467 ? -37.925 -9.527 19.629 1.00 44.59 467 PRO A C 1
ATOM 3666 O O . PRO A 1 467 ? -38.154 -10.433 20.428 1.00 44.59 467 PRO A O 1
ATOM 3669 N N . ASP A 1 468 ? -37.632 -9.741 18.344 1.00 51.97 468 ASP A N 1
ATOM 3670 C CA . ASP A 1 468 ? -37.537 -11.059 17.709 1.00 51.97 468 ASP A CA 1
ATOM 3671 C C . ASP A 1 468 ? -36.077 -11.562 17.569 1.00 51.97 468 ASP A C 1
ATOM 3673 O O . ASP A 1 468 ? -35.850 -12.640 17.017 1.00 51.97 468 ASP A O 1
ATOM 3677 N N . GLY A 1 469 ? -35.096 -10.812 18.096 1.00 56.38 469 GLY A N 1
ATOM 3678 C CA . GLY A 1 469 ? -33.650 -11.081 18.033 1.00 56.38 469 GLY A CA 1
ATOM 3679 C C . GLY A 1 469 ? -32.844 -9.919 17.423 1.00 56.38 469 GLY A C 1
ATOM 3680 O O . GLY A 1 469 ? -33.439 -8.987 16.883 1.00 56.38 469 GLY A O 1
ATOM 3681 N N . PRO A 1 470 ? -31.499 -9.926 17.502 1.00 69.94 470 PRO A N 1
ATOM 3682 C CA . PRO A 1 470 ? -30.675 -8.918 16.835 1.00 69.94 470 PRO A CA 1
ATOM 3683 C C . PRO A 1 470 ? -30.730 -9.063 15.311 1.00 69.94 470 PRO A C 1
ATOM 3685 O O . PRO A 1 470 ? -30.568 -10.168 14.789 1.00 69.94 470 PRO A O 1
ATOM 3688 N N . ASP A 1 471 ? -30.929 -7.951 14.605 1.00 64.50 471 ASP A N 1
ATOM 3689 C CA . ASP A 1 471 ? -31.077 -7.928 13.146 1.00 64.50 471 ASP A CA 1
ATOM 3690 C C . ASP A 1 471 ? -30.406 -6.696 12.519 1.00 64.50 471 ASP A C 1
ATOM 3692 O O . ASP A 1 471 ? -30.228 -5.658 13.164 1.00 64.50 471 ASP A O 1
ATOM 3696 N N . CYS A 1 472 ? -30.026 -6.814 11.248 1.00 69.00 472 CYS A N 1
ATOM 3697 C CA . CYS A 1 472 ? -29.443 -5.728 10.471 1.00 69.00 472 CYS A CA 1
ATOM 3698 C C . CYS A 1 472 ? -30.551 -4.824 9.939 1.00 69.00 472 CYS A C 1
ATOM 3700 O O . CYS A 1 472 ? -31.291 -5.178 9.024 1.00 69.00 472 CYS A O 1
ATOM 3702 N N . VAL A 1 473 ? -30.655 -3.633 10.515 1.00 68.31 473 VAL A N 1
ATOM 3703 C CA . VAL A 1 473 ? -31.571 -2.596 10.051 1.00 68.31 473 VAL A CA 1
ATOM 3704 C C . VAL A 1 473 ? -30.819 -1.617 9.147 1.00 68.31 473 VAL A C 1
ATOM 3706 O O . VAL A 1 473 ? -29.629 -1.378 9.370 1.00 68.31 473 VAL A O 1
ATOM 3709 N N . PRO A 1 474 ? -31.479 -1.016 8.140 1.00 51.84 474 PRO A N 1
ATOM 3710 C CA . PRO A 1 474 ? -30.877 0.043 7.340 1.00 51.84 474 PRO A CA 1
ATOM 3711 C C . PRO A 1 474 ? -30.303 1.126 8.255 1.00 51.84 474 PRO A C 1
ATOM 3713 O O . PRO A 1 474 ? -31.027 1.715 9.064 1.00 51.84 474 PRO A O 1
ATOM 3716 N N . ASP A 1 475 ? -28.999 1.370 8.145 1.00 62.78 475 ASP A N 1
ATOM 3717 C CA . ASP A 1 475 ? -28.344 2.478 8.821 1.00 62.78 475 ASP A CA 1
ATOM 3718 C C . ASP A 1 475 ? -28.802 3.722 8.080 1.00 62.78 475 ASP A C 1
ATOM 3720 O O . ASP A 1 475 ? -28.290 4.027 7.006 1.00 62.78 475 ASP A O 1
ATOM 3724 N N . VAL A 1 476 ? -29.879 4.344 8.574 1.00 55.72 476 VAL A N 1
ATOM 3725 C CA . VAL A 1 476 ? -30.513 5.491 7.923 1.00 55.72 476 VAL A CA 1
ATOM 3726 C C . VAL A 1 476 ? -29.431 6.550 7.760 1.00 55.72 476 VAL A C 1
ATOM 3728 O O . VAL A 1 476 ? -29.023 7.153 8.756 1.00 55.72 476 VAL A O 1
ATOM 3731 N N . PRO A 1 477 ? -28.927 6.777 6.539 1.00 55.69 477 PRO A N 1
ATOM 3732 C CA . PRO A 1 477 ? -27.739 7.578 6.401 1.00 55.69 477 PRO A CA 1
ATOM 3733 C C . PRO A 1 477 ? -28.089 9.012 6.758 1.00 55.69 477 PRO A C 1
ATOM 3735 O O . PRO A 1 477 ? -29.077 9.573 6.276 1.00 55.69 477 PRO A O 1
ATOM 3738 N N . THR A 1 478 ? -27.275 9.603 7.622 1.00 55.22 478 THR A N 1
ATOM 3739 C CA . THR A 1 478 ? -27.334 11.021 7.948 1.00 55.22 478 THR A CA 1
ATOM 3740 C C . THR A 1 478 ? -26.221 11.743 7.196 1.00 55.22 478 THR A C 1
ATOM 3742 O O . THR A 1 478 ? -25.243 11.151 6.741 1.00 55.22 478 THR A O 1
ATOM 3745 N N . CYS A 1 479 ? -26.349 13.057 7.047 1.00 54.44 479 CYS A N 1
ATOM 3746 C CA . CYS A 1 479 ? -25.265 13.877 6.505 1.00 54.44 479 CYS A CA 1
ATOM 3747 C C . CYS A 1 479 ? -24.141 14.134 7.521 1.00 54.44 479 CYS A C 1
ATOM 3749 O O . CYS A 1 479 ? -23.225 14.914 7.257 1.00 54.44 479 CYS A O 1
ATOM 3751 N N . GLU A 1 480 ? -24.206 13.496 8.688 1.00 49.50 480 GLU A N 1
ATOM 3752 C CA . GLU A 1 480 ? -23.230 13.642 9.753 1.00 49.50 480 GLU A CA 1
ATOM 3753 C C . GLU A 1 480 ? -21.997 12.786 9.416 1.00 49.50 480 GLU A C 1
ATOM 3755 O O . GLU A 1 480 ? -22.050 11.563 9.400 1.00 49.50 480 GLU A O 1
ATOM 3760 N N . GLY A 1 481 ? -20.888 13.441 9.057 1.00 53.28 481 GLY A N 1
ATOM 3761 C CA . GLY A 1 481 ? -19.647 12.775 8.629 1.00 53.28 481 GLY A CA 1
ATOM 3762 C C . GLY A 1 481 ? -19.490 12.561 7.114 1.00 53.28 481 GLY A C 1
ATOM 3763 O O . GLY A 1 481 ? -18.447 12.068 6.684 1.00 53.28 481 GLY A O 1
ATOM 3764 N N . PHE A 1 482 ? -20.461 12.975 6.288 1.00 50.91 482 PHE A N 1
ATOM 3765 C CA . PHE A 1 482 ? -20.375 12.888 4.823 1.00 50.91 482 PHE A CA 1
ATOM 3766 C C . PHE A 1 482 ? -19.741 14.159 4.225 1.00 50.91 482 PHE A C 1
ATOM 3768 O O . PHE A 1 482 ? -20.354 15.228 4.187 1.00 50.91 482 PHE A O 1
ATOM 3775 N N . PHE A 1 483 ? -18.490 14.064 3.762 1.00 56.34 483 PHE A N 1
ATOM 3776 C CA . PHE A 1 483 ? -17.727 15.217 3.268 1.00 56.34 483 PHE A CA 1
ATOM 3777 C C . PHE A 1 483 ? -17.993 15.504 1.785 1.00 56.34 483 PHE A C 1
ATOM 3779 O O . PHE A 1 483 ? -17.481 14.828 0.892 1.00 56.34 483 PHE A O 1
ATOM 3786 N N . CYS A 1 484 ? -18.754 16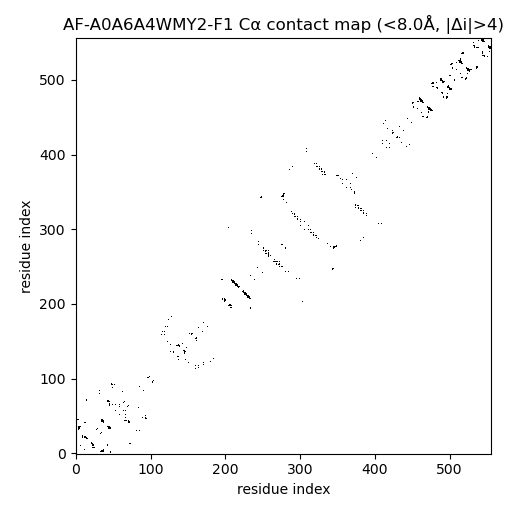.564 1.523 1.00 59.44 484 CYS A N 1
ATOM 3787 C CA . CYS A 1 484 ? -19.007 17.068 0.178 1.00 59.44 484 CYS A CA 1
ATOM 3788 C C . CYS A 1 484 ? -17.874 17.977 -0.331 1.00 59.44 484 CYS A C 1
ATOM 3790 O O . CYS A 1 484 ? -17.225 18.689 0.438 1.00 59.44 484 CYS A O 1
ATOM 3792 N N . ARG A 1 485 ? -17.620 17.969 -1.650 1.00 62.00 485 ARG A N 1
ATOM 3793 C CA . ARG A 1 485 ? -16.622 18.862 -2.270 1.00 62.00 485 ARG A CA 1
ATOM 3794 C C . ARG A 1 485 ? -17.046 20.328 -2.098 1.00 62.00 485 ARG A C 1
ATOM 3796 O O . ARG A 1 485 ? -18.235 20.641 -2.043 1.00 62.00 485 ARG A O 1
ATOM 3803 N N . ARG A 1 486 ? -16.069 21.238 -2.047 1.00 52.44 486 ARG A N 1
ATOM 3804 C CA . ARG A 1 486 ? -16.282 22.688 -1.873 1.00 52.44 486 ARG A CA 1
ATOM 3805 C C . ARG A 1 486 ? -17.321 23.213 -2.885 1.00 52.44 486 ARG A C 1
ATOM 3807 O O . ARG A 1 486 ? -17.131 23.036 -4.083 1.00 52.44 486 ARG A O 1
ATOM 3814 N N . GLY A 1 487 ? -18.411 23.819 -2.396 1.00 53.62 487 GLY A N 1
ATOM 3815 C CA . GLY A 1 487 ? -19.548 24.299 -3.208 1.00 53.62 487 GLY A CA 1
ATOM 3816 C C . GLY A 1 487 ? -20.784 23.378 -3.248 1.00 53.62 487 GLY A C 1
ATOM 3817 O O . GLY A 1 487 ? -21.784 23.725 -3.876 1.00 53.62 487 GLY A O 1
ATOM 3818 N N . THR A 1 488 ? -20.752 22.227 -2.567 1.00 68.75 488 THR A N 1
ATOM 3819 C CA . THR A 1 488 ? -21.886 21.286 -2.453 1.00 68.75 488 THR A CA 1
ATOM 3820 C C . THR A 1 488 ? -22.234 21.008 -0.987 1.00 68.75 488 THR A C 1
ATOM 3822 O O . THR A 1 488 ? -21.342 21.005 -0.142 1.00 68.75 488 THR A O 1
ATOM 3825 N N . ASN A 1 489 ? -23.517 20.777 -0.685 1.00 63.62 489 ASN A N 1
ATOM 3826 C CA . ASN A 1 489 ? -24.011 20.374 0.639 1.00 63.62 489 ASN A CA 1
ATOM 3827 C C . ASN A 1 489 ? -24.623 18.971 0.574 1.00 63.62 489 ASN A C 1
ATOM 3829 O O . ASN A 1 489 ? -25.165 18.573 -0.457 1.00 63.62 489 ASN A O 1
ATOM 3833 N N . CYS A 1 490 ? -24.537 18.226 1.677 1.00 62.50 490 CYS A N 1
ATOM 3834 C CA . CYS A 1 490 ? -25.134 16.898 1.778 1.00 62.50 490 CYS A CA 1
ATOM 3835 C C . CYS A 1 490 ? -26.641 16.995 2.060 1.00 62.50 490 CYS A C 1
ATOM 3837 O O . CYS A 1 490 ? -27.058 17.741 2.947 1.00 62.50 490 CYS A O 1
ATOM 3839 N N . TYR A 1 491 ? -27.434 16.195 1.344 1.00 62.53 491 TYR A N 1
ATOM 3840 C CA . TYR A 1 491 ? -28.871 16.005 1.555 1.00 62.53 491 TYR A CA 1
ATOM 3841 C C . TYR A 1 491 ? -29.228 14.518 1.509 1.00 62.53 491 TYR A C 1
ATOM 3843 O O . TYR A 1 491 ? -28.625 13.767 0.748 1.00 62.53 491 TYR A O 1
ATOM 3851 N N . ILE A 1 492 ? -30.252 14.095 2.254 1.00 60.47 492 ILE A N 1
ATOM 3852 C CA . ILE A 1 492 ? -30.774 12.724 2.172 1.00 60.47 492 ILE A CA 1
ATOM 3853 C C . ILE A 1 492 ? -31.882 12.667 1.115 1.00 60.47 492 ILE A C 1
ATOM 3855 O O . ILE A 1 492 ? -32.936 13.279 1.283 1.00 60.47 492 ILE A O 1
ATOM 3859 N N . ARG A 1 493 ? -31.669 11.924 0.023 1.00 57.12 493 ARG A N 1
ATOM 3860 C CA . ARG A 1 493 ? -32.701 11.633 -0.990 1.00 57.12 493 ARG A CA 1
ATOM 3861 C C . ARG A 1 493 ? -32.793 10.135 -1.229 1.00 57.12 493 ARG A C 1
ATOM 3863 O O . ARG A 1 493 ? -31.773 9.470 -1.343 1.00 57.12 493 ARG A O 1
ATOM 3870 N N . GLN A 1 494 ? -34.024 9.620 -1.303 1.00 52.69 494 GLN A N 1
ATOM 3871 C CA . GLN A 1 494 ? -34.306 8.187 -1.491 1.00 52.69 494 GLN A CA 1
ATOM 3872 C C . GLN A 1 494 ? -33.522 7.283 -0.518 1.00 52.69 494 GLN A C 1
ATOM 3874 O O . GLN A 1 494 ? -33.097 6.193 -0.877 1.00 52.69 494 GLN A O 1
ATOM 3879 N N . GLY A 1 495 ? -33.319 7.754 0.719 1.00 52.06 495 GLY A N 1
ATOM 3880 C CA . GLY A 1 495 ? -32.614 6.998 1.755 1.00 52.06 495 GLY A CA 1
ATOM 3881 C C . GLY A 1 495 ? -31.090 6.960 1.610 1.00 52.06 495 GLY A C 1
ATOM 3882 O O . GLY A 1 495 ? -30.478 6.054 2.155 1.00 52.06 495 GLY A O 1
ATOM 3883 N N . SER A 1 496 ? -30.456 7.896 0.891 1.00 51.16 496 SER A N 1
ATOM 3884 C CA . SER A 1 496 ? -28.987 7.992 0.789 1.00 51.16 496 SER A CA 1
ATOM 3885 C C . SER A 1 496 ? -28.478 9.442 0.818 1.00 51.16 496 SER A C 1
ATOM 3887 O O . SER A 1 496 ? -29.180 10.336 0.333 1.00 51.16 496 SER A O 1
ATOM 3889 N N . PRO A 1 497 ? -27.272 9.704 1.366 1.00 66.44 497 PRO A N 1
ATOM 3890 C CA . PRO A 1 497 ? -26.671 11.028 1.390 1.00 66.44 497 PRO A CA 1
ATOM 3891 C C . PRO A 1 497 ? -26.079 11.351 0.016 1.00 66.44 497 PRO A C 1
ATOM 3893 O O . PRO A 1 497 ? -25.232 10.632 -0.509 1.00 66.44 497 PRO A O 1
ATOM 3896 N N . ILE A 1 498 ? -26.538 12.446 -0.580 1.00 67.94 498 ILE A N 1
ATOM 3897 C CA . ILE A 1 498 ? -26.114 12.934 -1.892 1.00 67.94 498 ILE A CA 1
ATOM 3898 C C . ILE A 1 498 ? -25.615 14.370 -1.731 1.00 67.94 498 ILE A C 1
ATOM 3900 O O . ILE A 1 498 ? -26.288 15.215 -1.141 1.00 67.94 498 ILE A O 1
ATOM 3904 N N . CYS A 1 499 ? -24.436 14.661 -2.283 1.00 70.19 499 CYS A N 1
ATOM 3905 C CA . CYS A 1 499 ? -23.905 16.019 -2.356 1.00 70.19 499 CYS A CA 1
ATOM 3906 C C . CYS A 1 499 ? -24.534 16.757 -3.538 1.00 70.19 499 CYS A C 1
ATOM 3908 O O . CYS A 1 499 ? -24.256 16.426 -4.691 1.00 70.19 499 CYS A O 1
ATOM 3910 N N . LEU A 1 500 ? -25.359 17.762 -3.257 1.00 65.00 500 LEU A N 1
ATOM 3911 C CA . LEU A 1 500 ? -25.988 18.598 -4.278 1.00 65.00 500 LEU A CA 1
ATOM 3912 C C . LEU A 1 500 ? -25.371 20.004 -4.274 1.00 65.00 500 LEU A C 1
ATOM 3914 O O . LEU A 1 500 ? -24.892 20.459 -3.227 1.00 65.00 500 LEU A O 1
ATOM 3918 N N . PRO A 1 501 ? -25.353 20.705 -5.424 1.00 65.50 501 PRO A N 1
ATOM 3919 C CA . PRO A 1 501 ? -24.946 22.106 -5.488 1.00 65.50 501 PRO A CA 1
ATOM 3920 C C . PRO A 1 501 ? -25.722 22.939 -4.465 1.00 65.50 501 PRO A C 1
ATOM 3922 O O . PRO A 1 501 ? -26.942 22.822 -4.363 1.00 65.50 501 PRO A O 1
ATOM 3925 N N . ASN A 1 502 ? -25.021 23.770 -3.690 1.00 67.06 502 ASN A N 1
ATOM 3926 C CA . ASN A 1 502 ? -25.659 24.651 -2.712 1.00 67.06 502 ASN A CA 1
ATOM 3927 C C . ASN A 1 502 ? -26.283 25.857 -3.441 1.00 67.06 502 ASN A C 1
ATOM 3929 O O . ASN A 1 502 ? -25.730 26.952 -3.376 1.00 67.06 502 ASN A O 1
ATOM 3933 N N . THR A 1 503 ? -27.392 25.644 -4.161 1.00 68.81 503 THR A N 1
ATOM 3934 C CA . THR A 1 503 ? -28.162 26.673 -4.887 1.00 68.81 503 THR A CA 1
ATOM 3935 C C . THR A 1 503 ? -29.624 26.705 -4.430 1.00 68.81 503 THR A C 1
ATOM 3937 O O . THR A 1 503 ? -30.160 25.722 -3.910 1.00 68.81 503 THR A O 1
ATOM 3940 N N . CYS A 1 504 ? -30.301 27.833 -4.633 1.00 65.00 504 CYS A N 1
ATOM 3941 C CA . CYS A 1 504 ? -31.707 28.004 -4.269 1.00 65.00 504 CYS A CA 1
ATOM 3942 C C . CYS A 1 504 ? -32.691 27.210 -5.136 1.00 65.00 504 CYS A C 1
ATOM 3944 O O . CYS A 1 504 ? -33.873 27.165 -4.813 1.00 65.00 504 CYS A O 1
ATOM 3946 N N . GLU A 1 505 ? -32.223 26.545 -6.195 1.00 62.34 505 GLU A N 1
ATOM 3947 C CA . GLU A 1 505 ? -33.022 25.561 -6.941 1.00 62.34 505 GLU A CA 1
ATOM 3948 C C . GLU A 1 505 ? -33.230 24.257 -6.162 1.00 62.34 505 GLU A C 1
ATOM 3950 O O . GLU A 1 505 ? -34.201 23.545 -6.405 1.00 62.34 505 GLU A O 1
ATOM 3955 N N . VAL A 1 506 ? -32.324 23.935 -5.234 1.00 62.22 506 VAL A N 1
ATOM 3956 C CA . VAL A 1 506 ? -32.311 22.647 -4.519 1.00 62.22 506 VAL A CA 1
ATOM 3957 C C . VAL A 1 506 ? -32.545 22.820 -3.014 1.00 62.22 506 VAL A C 1
ATOM 3959 O O . VAL A 1 506 ? -32.932 21.875 -2.328 1.00 62.22 506 VAL A O 1
ATOM 3962 N N . ARG A 1 507 ? -32.320 24.026 -2.480 1.00 65.00 507 ARG A N 1
ATOM 3963 C CA . ARG A 1 507 ? -32.419 24.330 -1.050 1.00 65.00 507 ARG A CA 1
ATOM 3964 C C . ARG A 1 507 ? -33.824 24.796 -0.655 1.00 65.00 507 ARG A C 1
ATOM 3966 O O . ARG A 1 507 ? -34.241 25.892 -1.016 1.00 65.00 507 ARG A O 1
ATOM 3973 N N . GLU A 1 508 ? -34.500 24.014 0.182 1.00 61.97 508 GLU A N 1
ATOM 3974 C CA . GLU A 1 508 ? -35.747 24.416 0.846 1.00 61.97 508 GLU A CA 1
ATOM 3975 C C . GLU A 1 508 ? -35.441 25.175 2.151 1.00 61.97 508 GLU A C 1
ATOM 3977 O O . GLU A 1 508 ? -34.631 24.731 2.968 1.00 61.97 508 GLU A O 1
ATOM 3982 N N . CYS A 1 509 ? -36.060 26.342 2.346 1.00 66.75 509 CYS A N 1
ATOM 3983 C CA . CYS A 1 509 ? -35.930 27.135 3.572 1.00 66.75 509 CYS A CA 1
ATOM 3984 C C . CYS A 1 509 ? -37.151 26.942 4.481 1.00 66.75 509 CYS A C 1
ATOM 3986 O O . CYS A 1 509 ? -38.262 26.720 4.000 1.00 66.75 509 CYS A O 1
ATOM 3988 N N . GLU A 1 510 ? -36.959 27.077 5.797 1.00 66.25 510 GLU A N 1
ATOM 3989 C CA . GLU A 1 510 ? -38.071 27.030 6.752 1.00 66.25 510 GLU A CA 1
ATOM 3990 C C . GLU A 1 510 ? -39.126 28.119 6.459 1.00 66.25 510 GLU A C 1
ATOM 3992 O O . GLU A 1 510 ? -38.781 29.203 5.968 1.00 66.25 510 GLU A O 1
ATOM 3997 N N . PRO A 1 511 ? -40.411 27.875 6.785 1.00 57.22 511 PRO A N 1
ATOM 3998 C CA . PRO A 1 511 ? -41.494 28.817 6.515 1.00 57.22 511 PRO A CA 1
ATOM 3999 C C . PRO A 1 511 ? -41.207 30.225 7.065 1.00 57.22 511 PRO A C 1
ATOM 4001 O O . PRO A 1 511 ? -40.981 30.411 8.260 1.00 57.22 511 PRO A O 1
ATOM 4004 N N . GLY A 1 512 ? -41.238 31.235 6.189 1.00 60.50 512 GLY A N 1
ATOM 4005 C CA . GLY A 1 512 ? -40.941 32.636 6.529 1.00 60.50 512 GLY A CA 1
ATOM 4006 C C . GLY A 1 512 ? -39.495 33.083 6.265 1.00 60.50 512 GLY A C 1
ATOM 4007 O O . GLY A 1 512 ? -39.148 34.225 6.582 1.00 60.50 512 GLY A O 1
ATOM 4008 N N . LEU A 1 513 ? -38.659 32.218 5.681 1.00 68.94 513 LEU A N 1
ATOM 4009 C CA . LEU A 1 513 ? -37.320 32.534 5.179 1.00 68.94 513 LEU A CA 1
ATOM 4010 C C . LEU A 1 513 ? -37.284 32.446 3.648 1.00 68.94 513 LEU A C 1
ATOM 4012 O O . LEU A 1 513 ? -37.845 31.524 3.065 1.00 68.94 513 LEU A O 1
ATOM 4016 N N . ASN A 1 514 ? -36.569 33.369 3.007 1.00 68.69 514 ASN A N 1
ATOM 4017 C CA . ASN A 1 514 ? -36.340 33.365 1.563 1.00 68.69 514 ASN A CA 1
ATOM 4018 C C . ASN A 1 514 ? -34.912 32.900 1.257 1.00 68.69 514 ASN A C 1
ATOM 4020 O O . ASN A 1 514 ? -33.960 33.326 1.920 1.00 68.69 514 ASN A O 1
ATOM 4024 N N . CYS A 1 515 ? -34.770 32.042 0.248 1.00 67.12 515 CYS A N 1
ATOM 4025 C CA . CYS A 1 515 ? -33.475 31.578 -0.236 1.00 67.12 515 CYS A CA 1
ATOM 4026 C C . CYS A 1 515 ? -32.837 32.616 -1.171 1.00 67.12 515 CYS A C 1
ATOM 4028 O O . CYS A 1 515 ? -33.507 33.135 -2.062 1.00 67.12 515 CYS A O 1
ATOM 4030 N N . ILE A 1 516 ? -31.545 32.895 -0.987 1.00 66.12 516 ILE A N 1
ATOM 4031 C CA . ILE A 1 516 ? -30.726 33.710 -1.892 1.00 66.12 516 ILE A CA 1
ATOM 4032 C C . ILE A 1 516 ? -29.449 32.969 -2.308 1.00 66.12 516 ILE A C 1
ATOM 4034 O O . ILE A 1 516 ? -28.769 32.394 -1.460 1.00 66.12 516 ILE A O 1
ATOM 4038 N N . ASP A 1 517 ? -29.104 32.999 -3.596 1.00 62.88 517 ASP A N 1
ATOM 4039 C CA . ASP A 1 517 ? -27.828 32.470 -4.090 1.00 62.88 517 ASP A CA 1
ATOM 4040 C C . ASP A 1 517 ? -26.705 33.474 -3.800 1.00 62.88 517 ASP A C 1
ATOM 4042 O O . ASP A 1 517 ? -26.787 34.636 -4.196 1.00 62.88 517 ASP A O 1
ATOM 4046 N N . THR A 1 518 ? -25.650 33.041 -3.108 1.00 58.78 518 THR A N 1
ATOM 4047 C CA . THR A 1 518 ? -24.449 33.855 -2.858 1.00 58.78 518 THR A CA 1
ATOM 4048 C C . THR A 1 518 ? -23.216 33.196 -3.490 1.00 58.78 518 THR A C 1
ATOM 4050 O O . THR A 1 518 ? -23.273 32.009 -3.817 1.00 58.78 518 THR A O 1
ATOM 4053 N N . PRO A 1 519 ? -22.084 33.910 -3.645 1.00 51.19 519 PRO A N 1
ATOM 4054 C CA . PRO A 1 519 ? -20.832 33.323 -4.139 1.00 51.19 519 PRO A CA 1
ATOM 4055 C C . PRO A 1 519 ? -20.327 32.127 -3.312 1.00 51.19 519 PRO A C 1
ATOM 4057 O O . PRO A 1 519 ? -19.626 31.271 -3.844 1.00 51.19 519 PRO A O 1
ATOM 4060 N N . ASP A 1 520 ? -20.720 32.041 -2.037 1.00 52.69 520 ASP A N 1
ATOM 4061 C CA . ASP A 1 520 ? -20.388 30.939 -1.124 1.00 52.69 520 ASP A CA 1
ATOM 4062 C C . ASP A 1 520 ? -21.505 29.867 -1.044 1.00 52.69 520 ASP A C 1
ATOM 4064 O O . ASP A 1 520 ? -21.412 28.897 -0.286 1.00 52.69 520 ASP A O 1
ATOM 4068 N N . GLY A 1 521 ? -22.559 30.023 -1.854 1.00 63.47 521 GLY A N 1
ATOM 4069 C CA . GLY A 1 521 ? -23.719 29.140 -1.974 1.00 63.47 521 GLY A CA 1
ATOM 4070 C C . GLY A 1 521 ? -25.018 29.725 -1.403 1.00 63.47 521 GLY A C 1
ATOM 4071 O O . GLY A 1 521 ? -25.062 30.846 -0.897 1.00 63.47 521 GLY A O 1
ATOM 4072 N N . ALA A 1 522 ? -26.113 28.979 -1.519 1.00 68.19 522 ALA A N 1
ATOM 4073 C CA . ALA A 1 522 ? -27.449 29.409 -1.126 1.00 68.19 522 ALA A CA 1
ATOM 4074 C C . ALA A 1 522 ? -27.573 29.669 0.385 1.00 68.19 522 ALA A C 1
ATOM 4076 O O . ALA A 1 522 ? -27.066 28.898 1.200 1.00 68.19 522 ALA A O 1
ATOM 4077 N N . LEU A 1 523 ? -28.288 30.727 0.768 1.00 69.88 523 LEU A N 1
ATOM 4078 C CA . LEU A 1 523 ? -28.497 31.180 2.149 1.00 69.88 523 LEU A CA 1
ATOM 4079 C C . LEU A 1 523 ? -29.973 31.525 2.390 1.00 69.88 523 LEU A C 1
ATOM 4081 O O . LEU A 1 523 ? -30.586 32.235 1.601 1.00 69.88 523 LEU A O 1
ATOM 4085 N N . CYS A 1 524 ? -30.542 31.059 3.505 1.00 71.19 524 CYS A N 1
ATOM 4086 C CA . CYS A 1 524 ? -31.917 31.374 3.907 1.00 71.19 524 CYS A CA 1
ATOM 4087 C C . CYS A 1 524 ? -31.927 32.592 4.843 1.00 71.19 524 CYS A C 1
ATOM 4089 O O . CYS A 1 524 ? -31.347 32.530 5.929 1.00 71.19 524 CYS A O 1
ATOM 4091 N N . ARG A 1 525 ? -32.595 33.689 4.464 1.00 70.62 525 ARG A N 1
ATOM 4092 C CA . ARG A 1 525 ? -32.705 34.912 5.285 1.00 70.62 525 ARG A CA 1
ATOM 4093 C C . ARG A 1 525 ? -34.149 35.395 5.422 1.00 70.62 525 ARG A C 1
ATOM 4095 O O . ARG A 1 525 ? -34.969 35.183 4.535 1.00 70.62 525 ARG A O 1
ATOM 4102 N N . LYS A 1 526 ? -34.457 36.108 6.510 1.00 57.97 526 LYS A N 1
ATOM 4103 C CA . LYS A 1 526 ? -35.711 36.875 6.630 1.00 57.97 526 LYS A CA 1
ATOM 4104 C C . LYS A 1 526 ? -35.580 38.157 5.802 1.00 57.97 526 LYS A C 1
ATOM 4106 O O . LYS A 1 526 ? -34.809 39.031 6.186 1.00 57.97 526 LYS A O 1
ATOM 4111 N N . GLY A 1 527 ? -36.284 38.272 4.674 1.00 59.47 527 GLY A N 1
ATOM 4112 C CA . GLY A 1 527 ? -36.298 39.508 3.872 1.00 59.47 527 GLY A CA 1
ATOM 4113 C C . GLY A 1 527 ? -36.720 39.327 2.411 1.00 59.47 527 GLY A C 1
ATOM 4114 O O . GLY A 1 527 ? -36.554 38.244 1.860 1.00 59.47 527 GLY A O 1
ATOM 4115 N N . GLU A 1 528 ? -37.273 40.398 1.832 1.00 53.03 528 GLU A N 1
ATOM 4116 C CA . GLU A 1 528 ? -38.073 40.488 0.593 1.00 53.03 528 GLU A CA 1
ATOM 4117 C C . GLU A 1 528 ? -37.515 39.776 -0.663 1.00 53.03 528 GLU A C 1
ATOM 4119 O O . GLU A 1 528 ? -36.296 39.660 -0.828 1.00 53.03 528 GLU A O 1
ATOM 4124 N N . PRO A 1 529 ? -38.410 39.289 -1.553 1.00 51.06 529 PRO A N 1
ATOM 4125 C CA . PRO A 1 529 ? -38.046 38.512 -2.736 1.00 51.06 529 PRO A CA 1
ATOM 4126 C C . PRO A 1 529 ? -37.269 39.349 -3.761 1.00 51.06 529 PRO A C 1
ATOM 4128 O O . PRO A 1 529 ? -37.640 40.478 -4.077 1.00 51.06 529 PRO A O 1
ATOM 4131 N N . ILE A 1 530 ? -36.199 38.773 -4.316 1.00 53.50 530 ILE A N 1
ATOM 4132 C CA . ILE A 1 530 ? -35.419 39.398 -5.390 1.00 53.50 530 ILE A CA 1
ATOM 4133 C C . ILE A 1 530 ? -36.224 39.270 -6.693 1.00 53.50 530 ILE A C 1
ATOM 4135 O O . ILE A 1 530 ? -36.345 38.186 -7.258 1.00 53.50 530 ILE A O 1
ATOM 4139 N N . GLY A 1 531 ? -36.810 40.379 -7.149 1.00 54.19 531 GLY A N 1
ATOM 4140 C CA . GLY A 1 531 ? -37.645 40.433 -8.357 1.00 54.19 531 GLY A CA 1
ATOM 4141 C C . GLY A 1 531 ? -36.877 40.558 -9.680 1.00 54.19 531 GLY A C 1
ATOM 4142 O O . GLY A 1 531 ? -37.500 40.609 -10.737 1.00 54.19 531 GLY A O 1
ATOM 4143 N N . THR A 1 532 ? -35.545 40.636 -9.655 1.00 61.12 532 THR A N 1
ATOM 4144 C CA . THR A 1 532 ? -34.703 40.911 -10.831 1.00 61.12 532 THR A CA 1
ATOM 4145 C C . THR A 1 532 ? -33.470 39.998 -10.856 1.00 61.12 532 THR A C 1
ATOM 4147 O O . THR A 1 532 ? -33.123 39.378 -9.858 1.00 61.12 532 THR A O 1
ATOM 4150 N N . CYS A 1 533 ? -32.765 39.902 -11.988 1.00 63.28 533 CYS A N 1
ATOM 4151 C CA . CYS A 1 533 ? -31.464 39.209 -12.056 1.00 63.28 533 CYS A CA 1
ATOM 4152 C C . CYS A 1 533 ? -30.347 39.911 -11.250 1.00 63.28 533 CYS A C 1
ATOM 4154 O O . CYS A 1 533 ? -29.211 39.440 -11.220 1.00 63.28 533 CYS A O 1
ATOM 4156 N N . GLU A 1 534 ? -30.646 41.038 -10.602 1.00 54.91 534 GLU A N 1
ATOM 4157 C CA . GLU A 1 534 ? -29.696 41.819 -9.822 1.00 54.91 534 GLU A CA 1
ATOM 4158 C C . GLU A 1 534 ? -29.393 41.085 -8.503 1.00 54.91 534 GLU A C 1
ATOM 4160 O O . GLU A 1 534 ? -30.214 41.022 -7.591 1.00 54.91 534 GLU A O 1
ATOM 4165 N N . GLY A 1 535 ? -28.214 40.459 -8.434 1.00 53.62 535 GLY A N 1
ATOM 4166 C CA . GLY A 1 535 ? -27.776 39.667 -7.279 1.00 53.62 535 GLY A CA 1
ATOM 4167 C C . GLY A 1 535 ? -28.019 38.156 -7.379 1.00 53.62 535 GLY A C 1
ATOM 4168 O O . GLY A 1 535 ? -27.706 37.457 -6.419 1.00 53.62 535 GLY A O 1
ATOM 4169 N N . LYS A 1 536 ? -28.517 37.628 -8.512 1.00 58.53 536 LYS A N 1
ATOM 4170 C CA . LYS A 1 536 ? -28.578 36.174 -8.749 1.00 58.53 536 LYS A CA 1
ATOM 4171 C C . LYS A 1 536 ? -27.253 35.667 -9.324 1.00 58.53 536 LYS A C 1
ATOM 4173 O O . LYS A 1 536 ? -26.851 36.072 -10.412 1.00 58.53 536 LYS A O 1
ATOM 4178 N N . TYR A 1 537 ? -26.589 34.762 -8.609 1.00 58.50 537 TYR A N 1
ATOM 4179 C CA . TYR A 1 537 ? -25.399 34.077 -9.111 1.00 58.50 537 TYR A CA 1
ATOM 4180 C C . TYR A 1 537 ? -25.801 32.882 -9.987 1.00 58.50 537 TYR A C 1
ATOM 4182 O O . TYR A 1 537 ? -26.584 32.040 -9.554 1.00 58.50 537 TYR A O 1
ATOM 4190 N N . CYS A 1 538 ? -25.261 32.804 -11.205 1.00 62.22 538 CYS A N 1
ATOM 4191 C CA . CYS A 1 538 ? -25.474 31.682 -12.119 1.00 62.22 538 CYS A CA 1
ATOM 4192 C C . CYS A 1 538 ? -24.185 30.852 -12.279 1.00 62.22 538 CYS A C 1
ATOM 4194 O O . CYS A 1 538 ? -23.098 31.436 -12.332 1.00 62.22 538 CYS A O 1
ATOM 4196 N N . PRO A 1 539 ? -24.275 29.510 -12.357 1.00 56.22 539 PRO A N 1
ATOM 4197 C CA . PRO A 1 539 ? -23.121 28.635 -12.573 1.00 56.22 539 PRO A CA 1
ATOM 4198 C C . PRO A 1 539 ? -22.329 28.961 -13.857 1.00 56.22 539 PRO A C 1
ATOM 4200 O O . PRO A 1 539 ? -22.882 29.554 -14.790 1.00 56.22 539 PRO A O 1
ATOM 4203 N N . PRO A 1 540 ? -21.061 28.515 -13.970 1.00 50.62 540 PRO A N 1
ATOM 4204 C CA . PRO A 1 540 ? -20.275 28.660 -15.197 1.00 50.62 540 PRO A CA 1
ATOM 4205 C C . PRO A 1 540 ? -21.025 28.113 -16.425 1.00 50.62 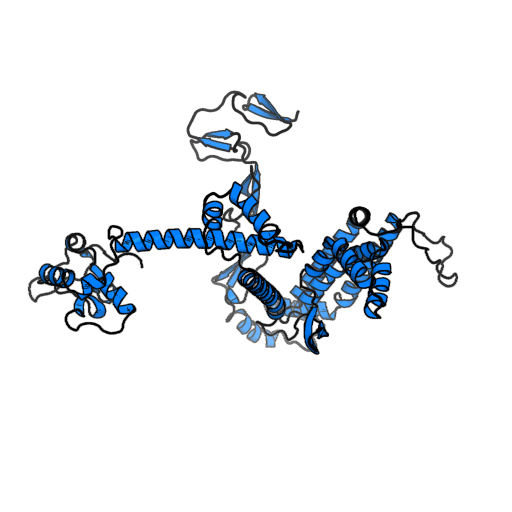540 PRO A C 1
ATOM 4207 O O . PRO A 1 540 ? -21.611 27.035 -16.358 1.00 50.62 540 PRO A O 1
ATOM 4210 N N . ASN A 1 541 ? -20.981 28.840 -17.549 1.00 53.19 541 ASN A N 1
ATOM 4211 C CA . ASN A 1 541 ? -21.702 28.554 -18.806 1.00 53.19 541 ASN A CA 1
ATOM 4212 C C . ASN A 1 541 ? -23.236 28.721 -18.756 1.00 53.19 541 ASN A C 1
ATOM 4214 O O . ASN A 1 541 ? -23.948 28.126 -19.569 1.00 53.19 541 ASN A O 1
ATOM 4218 N N . THR A 1 542 ? -23.753 29.535 -17.830 1.00 72.00 542 THR A N 1
ATOM 4219 C CA . THR A 1 542 ? -25.169 29.941 -17.798 1.00 72.00 542 THR A CA 1
ATOM 4220 C C . THR A 1 542 ? -25.318 31.455 -17.591 1.00 72.00 542 THR A C 1
ATOM 4222 O O . THR A 1 542 ? -24.445 32.094 -17.005 1.00 72.00 542 THR A O 1
ATOM 4225 N N . VAL A 1 543 ? -26.416 32.044 -18.075 1.00 76.56 543 VAL A N 1
ATOM 4226 C CA . VAL A 1 543 ? -26.758 33.472 -17.936 1.00 76.56 543 VAL A CA 1
ATOM 4227 C C . VAL A 1 543 ? -28.144 33.615 -17.308 1.00 76.56 543 VAL A C 1
ATOM 4229 O O . VAL A 1 543 ? -29.072 32.879 -17.643 1.00 76.56 543 VAL A O 1
ATOM 4232 N N . CYS A 1 544 ? -28.289 34.573 -16.388 1.00 71.88 544 CYS A N 1
ATOM 4233 C CA . CYS A 1 544 ? -29.573 34.871 -15.757 1.00 71.88 544 CYS A CA 1
ATOM 4234 C C . CYS A 1 544 ? -30.545 35.513 -16.755 1.00 71.88 544 CYS A C 1
ATOM 4236 O O . CYS A 1 544 ? -30.205 36.484 -17.430 1.00 71.88 544 CYS A O 1
ATOM 4238 N N . GLN A 1 545 ? -31.772 35.002 -16.799 1.00 78.44 545 GLN A N 1
ATOM 4239 C CA . GLN A 1 545 ? -32.890 35.533 -17.571 1.00 78.44 545 GLN A CA 1
ATOM 4240 C C . GLN A 1 545 ? -34.097 35.738 -16.653 1.00 78.44 545 GLN A C 1
ATOM 4242 O O . GLN A 1 545 ? -34.395 34.893 -15.811 1.00 78.44 545 GLN A O 1
ATOM 4247 N N . THR A 1 546 ? -34.816 36.849 -16.812 1.00 73.81 546 THR A N 1
ATOM 4248 C CA . THR A 1 546 ? -36.041 37.115 -16.045 1.00 73.81 546 THR A CA 1
ATOM 4249 C C . THR A 1 546 ? -37.236 36.465 -16.741 1.00 73.81 546 THR A C 1
ATOM 4251 O O . THR A 1 546 ? -37.583 36.853 -17.855 1.00 73.81 546 THR A O 1
ATOM 4254 N N . SER A 1 547 ? -37.877 35.491 -16.092 1.00 65.00 547 SER A N 1
ATOM 4255 C CA . SER A 1 547 ? -39.104 34.846 -16.578 1.00 65.00 547 SER A CA 1
ATOM 4256 C C . SER A 1 547 ? -40.338 35.324 -15.801 1.00 65.00 547 SER A C 1
ATOM 4258 O O . SER A 1 547 ? -40.220 35.959 -14.752 1.00 65.00 547 SER A O 1
ATOM 4260 N N . ALA A 1 548 ? -41.539 34.961 -16.267 1.00 56.12 548 ALA A N 1
ATOM 4261 C CA . ALA A 1 548 ? -42.797 35.220 -15.553 1.00 56.12 548 ALA A CA 1
ATOM 4262 C C . ALA A 1 548 ? -42.873 34.545 -14.162 1.00 56.12 548 ALA A C 1
ATOM 4264 O O . ALA A 1 548 ? -43.757 34.866 -13.374 1.00 56.12 548 ALA A O 1
ATOM 4265 N N . GLN A 1 549 ? -41.952 33.622 -13.865 1.00 55.94 549 GLN A N 1
ATOM 4266 C CA . GLN A 1 549 ? -41.834 32.897 -12.596 1.00 55.94 549 GLN A CA 1
ATOM 4267 C C . GLN A 1 549 ? -40.658 33.407 -11.734 1.00 55.94 549 GLN A C 1
ATOM 4269 O O . GLN A 1 549 ? -40.429 32.881 -10.649 1.00 55.94 549 GLN A O 1
ATOM 4274 N N . GLY A 1 550 ? -39.924 34.433 -12.192 1.00 63.38 550 GLY A N 1
ATOM 4275 C CA . GLY A 1 550 ? -38.739 34.993 -11.530 1.00 63.38 550 GLY A CA 1
ATOM 4276 C C . GLY A 1 550 ? -37.436 34.799 -12.327 1.00 63.38 550 GLY A C 1
ATOM 4277 O O . GLY A 1 550 ? -37.461 34.266 -13.442 1.00 63.38 550 GLY A O 1
ATOM 4278 N N . PRO A 1 551 ? -36.284 35.259 -11.800 1.00 68.88 551 PRO A N 1
ATOM 4279 C CA . PRO A 1 551 ? -34.984 35.115 -12.457 1.00 68.88 551 PRO A CA 1
ATOM 4280 C C . PRO A 1 551 ? -34.524 33.645 -12.480 1.00 68.88 551 PRO A C 1
ATOM 4282 O O . PRO A 1 551 ? -34.496 32.989 -11.441 1.00 68.88 551 PRO A O 1
ATOM 4285 N N . THR A 1 552 ? -34.111 33.129 -13.640 1.00 69.50 552 THR A N 1
ATOM 4286 C CA . THR A 1 552 ? -33.680 31.735 -13.897 1.00 69.50 552 THR A CA 1
ATOM 4287 C C . THR A 1 552 ? -32.345 31.705 -14.645 1.00 69.50 552 THR A C 1
ATOM 4289 O O . THR A 1 552 ? -32.105 32.575 -15.474 1.00 69.50 552 THR A O 1
ATOM 4292 N N . CYS A 1 553 ? -31.471 30.729 -14.381 1.00 70.94 553 CYS A N 1
ATOM 4293 C CA . CYS A 1 553 ? -30.202 30.594 -15.107 1.00 70.94 553 CYS A CA 1
ATOM 4294 C C . CYS A 1 553 ? -30.401 29.673 -16.318 1.00 70.94 553 CYS A C 1
ATOM 4296 O O . CYS A 1 553 ? -30.824 28.533 -16.157 1.00 70.94 553 CYS A O 1
ATOM 4298 N N . ALA A 1 554 ? -30.112 30.161 -17.523 1.00 71.88 554 ALA A N 1
ATOM 4299 C CA . ALA A 1 554 ? -30.195 29.386 -18.762 1.00 71.88 554 ALA A CA 1
ATOM 4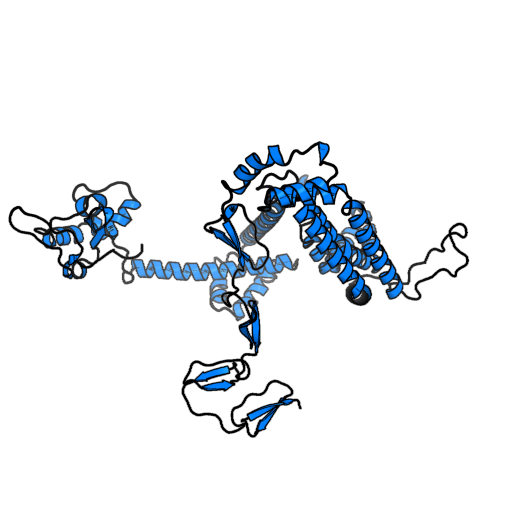300 C C . ALA A 1 554 ? -28.791 29.149 -19.330 1.00 71.88 554 ALA A C 1
ATOM 4302 O O . ALA A 1 554 ? -27.937 30.026 -19.220 1.00 71.88 554 ALA A O 1
ATOM 4303 N N . HIS A 1 555 ? -28.536 27.983 -19.927 1.00 69.06 555 HIS A N 1
ATOM 4304 C CA . HIS A 1 555 ? -27.261 27.712 -20.599 1.00 69.06 555 HIS A CA 1
ATOM 4305 C C . HIS A 1 555 ? -27.011 28.690 -21.754 1.00 69.06 555 HIS A C 1
ATOM 4307 O O . HIS A 1 555 ? -27.955 29.081 -22.443 1.00 69.06 555 HIS A O 1
ATOM 4313 N N . ILE A 1 556 ? -25.744 29.094 -21.909 1.00 59.50 556 ILE A N 1
ATOM 4314 C CA . ILE A 1 556 ? -25.267 29.910 -23.040 1.00 59.50 556 ILE A CA 1
ATOM 4315 C C . ILE A 1 556 ? -25.301 29.090 -24.324 1.00 59.50 556 ILE A C 1
ATOM 4317 O O . ILE A 1 556 ? -24.840 27.925 -24.273 1.00 59.50 556 ILE A O 1
#

Radius of gyration: 37.41 Å; Cα contacts (8 Å, |Δi|>4): 566; chains: 1; bounding box: 83×81×111 Å

Foldseek 3Di:
DPAAAQDAQVPQDWDDDPPDTHTDDSCVCVVQVQWHQDPVQSAIAGNQLLVVCVVPPDDDPLRCCRHPNGDDPRVCSVVSSVVLCPDPSNVVSDDDDCPDPVVVVVVVVVVVVVLVVVLVVVLLVLLVVCVVVVHFQDDPDPQPGPSNVSLVVVCVVPVSSVVLVPDPPNLPDPVSSVVSVVVVVVVVVVVVVVLQCVLPVPDADDRADKDWDWDWDQDPVRDIDIDIDIGGQGLQNVVVVVCLVCVQVVLVVLCVCLVDPDPSNVVSVVVSVQSLALVNSLVSLLCCQLVNLVSNLVVLVSRPPRALVNNVVSLVVSLVSLVVCLVCVLVSLVVSVVSSVPHPHDDDDFADDDDDDPPVPDDPDDDDDDPGDSSVVSVVSNVSSVVSNVVSCVPQVDPVSVLSVLVVCVLVDPDALVRVLVSLVPPPCVVVDDSVVCRVVSCCSPQPDDDQVNDDDDPQWGWDQDPRGIDTDGNQDDQVPPDDDQQWGWDADPSDTDTDGQEPVPDDDDPQWDWAQDPSGIDTHRDDDDQACVRHDDDPQWDWDQDPVGIDTHGD

Mean predict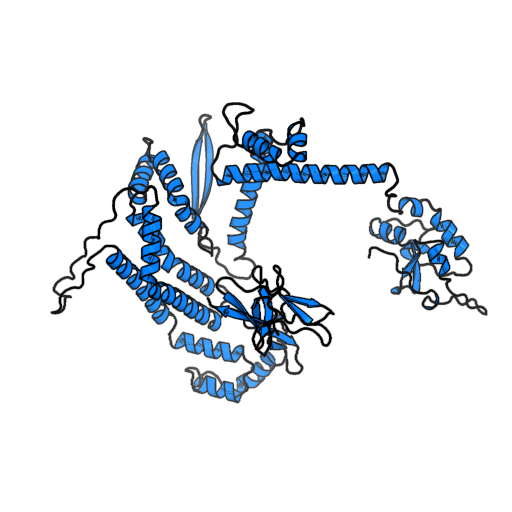ed aligned error: 21.31 Å

InterPro domains:
  IPR003645 Follistatin-like, N-terminal [SM00274] (451-473)
  IPR003645 Follistatin-like, N-terminal [SM00274] (478-500)
  IPR025398 ZMYM1-like, RNase-like domain [PF14291] (65-240)

Secondary structure (DSSP, 8-state):
--S-----GGGSPPEE-SS-EE---THHHHH-TTEEEETTTTEEEEHHHHHHHTT-S---TTTHHHHTS-B--GGGHHHHHHHHHTSHHHHHHSPPPTTSHHHHHHHHHHHHHHHHHHHHHHHHHHHHHHHHTT--S--SSSS-SHHHHHHHHHHHT-HHHHHHHTSS--S-SHHHHHHHHHHHHHHHHHHHHHHHHTTTSSS---PPP-EEEEEEEE-TTS-EEEEEEEE---TT-HHHHHHHHTHHHHHHHHHHHHTSSSHHHHHHHHHHHHHTBHHHHHHHHHHHHHHHHHHHHHHHHH-TT--HHHHHHHHHHHHHHHHHHHHTHHHHHHHHHHHHHSSS-BS------PPPPPGGG--SSPPP--SSHHHHHHHHHHHHHHHHHHHHHHHHS-HHHHHHHHHHHHHHS---HHHHHHHHHTSTTTTT--HHHHHHHHHHHHHSS--TTS--PPTTEEEEEETTEEEEEE----STT--PPTTEEEEEETTEEEEEE-STTT-PPPTT-EEEEETTEEEEESS----SSTT----TTEEEEEETTEEEEEE-